Protein AF-A0A4Q6CK88-F1 (afdb_monomer_lite)

pLDDT: mean 75.6, std 18.26, range [29.98, 98.31]

Structure (mmCIF, N/CA/C/O backbone):
data_AF-A0A4Q6CK88-F1
#
_entry.id   AF-A0A4Q6CK88-F1
#
loop_
_atom_site.group_PDB
_atom_site.id
_atom_site.type_symbol
_atom_site.label_atom_id
_atom_site.label_alt_id
_atom_site.label_comp_id
_atom_site.label_asym_id
_atom_site.label_entity_id
_atom_site.label_seq_id
_atom_site.pdbx_PDB_ins_code
_atom_site.Cartn_x
_atom_site.Cartn_y
_atom_site.Cartn_z
_atom_site.occupancy
_atom_site.B_iso_or_equiv
_atom_site.auth_seq_id
_atom_site.auth_comp_id
_atom_site.auth_asym_id
_atom_site.auth_atom_id
_atom_site.pdbx_PDB_model_num
ATOM 1 N N . MET A 1 1 ? 59.853 -18.461 94.830 1.00 40.88 1 MET A N 1
ATOM 2 C CA . MET A 1 1 ? 60.372 -19.474 95.776 1.00 40.88 1 MET A CA 1
ATOM 3 C C . MET A 1 1 ? 59.267 -19.797 96.776 1.00 40.88 1 MET A C 1
ATOM 5 O O . MET A 1 1 ? 58.938 -18.928 97.559 1.00 40.88 1 MET A O 1
ATOM 9 N N . SER A 1 2 ? 58.588 -20.940 96.713 1.00 38.97 2 SER A N 1
ATOM 10 C CA . SER A 1 2 ? 58.625 -21.935 95.634 1.00 38.97 2 SER A CA 1
ATOM 11 C C . SER A 1 2 ? 57.288 -21.904 94.893 1.00 38.97 2 SER A C 1
ATOM 13 O O . SER A 1 2 ? 56.263 -22.316 95.405 1.00 38.97 2 SER A O 1
ATOM 15 N N . TYR A 1 3 ? 57.225 -21.128 93.814 1.00 35.75 3 TYR A N 1
ATOM 16 C CA . TYR A 1 3 ? 57.370 -21.689 92.465 1.00 35.75 3 TYR A CA 1
ATOM 17 C C . TYR A 1 3 ? 56.172 -22.590 92.112 1.00 35.75 3 TYR A C 1
ATOM 19 O O . TYR A 1 3 ? 56.139 -23.767 92.433 1.00 35.75 3 TYR A O 1
ATOM 27 N N . LEU A 1 4 ? 55.112 -22.027 91.532 1.00 49.38 4 LEU A N 1
ATOM 28 C CA . LEU A 1 4 ? 54.941 -21.938 90.067 1.00 49.38 4 LEU A CA 1
ATOM 29 C C . LEU A 1 4 ? 54.875 -23.280 89.306 1.00 49.38 4 LEU A C 1
ATOM 31 O O . LEU A 1 4 ? 55.151 -23.314 88.111 1.00 49.38 4 LEU A O 1
ATOM 35 N N . ARG A 1 5 ? 54.424 -24.371 89.930 1.00 45.34 5 ARG A N 1
ATOM 36 C CA . ARG A 1 5 ? 53.857 -25.521 89.202 1.00 45.34 5 ARG A CA 1
ATOM 37 C C . ARG A 1 5 ? 52.770 -26.183 90.033 1.00 45.34 5 ARG A C 1
ATOM 39 O O . ARG A 1 5 ? 53.112 -26.955 90.904 1.00 45.34 5 ARG A O 1
ATOM 46 N N . GLU A 1 6 ? 51.502 -25.875 89.749 1.00 51.84 6 GLU A N 1
ATOM 47 C CA . GLU A 1 6 ? 50.369 -26.821 89.917 1.00 51.84 6 GLU A CA 1
ATOM 48 C C . GLU A 1 6 ? 48.999 -26.277 89.437 1.00 51.84 6 GLU A C 1
ATOM 50 O O . GLU A 1 6 ? 47.968 -26.904 89.642 1.00 51.84 6 GLU A O 1
ATOM 55 N N . MET A 1 7 ? 48.947 -25.144 88.718 1.00 49.19 7 MET A N 1
ATOM 56 C CA . MET A 1 7 ? 47.687 -24.431 88.416 1.00 49.19 7 MET A CA 1
ATOM 57 C C . MET A 1 7 ? 47.108 -24.547 86.986 1.00 49.19 7 MET A C 1
ATOM 59 O O . MET A 1 7 ? 46.281 -23.720 86.617 1.00 49.19 7 MET A O 1
ATOM 63 N N . LYS A 1 8 ? 47.469 -25.521 86.136 1.00 43.97 8 LYS A N 1
ATOM 64 C CA . LYS A 1 8 ? 46.865 -25.591 84.772 1.00 43.97 8 LYS A CA 1
ATOM 65 C C . LYS A 1 8 ? 46.388 -26.959 84.267 1.00 43.97 8 LYS A C 1
ATOM 67 O O . LYS A 1 8 ? 45.966 -27.051 83.123 1.00 43.97 8 LYS A O 1
ATOM 72 N N . GLY A 1 9 ? 46.379 -28.002 85.099 1.00 43.81 9 GLY A N 1
ATOM 73 C CA . GLY A 1 9 ? 45.968 -29.353 84.672 1.00 43.81 9 GLY A CA 1
ATOM 74 C C . GLY A 1 9 ? 44.597 -29.843 85.156 1.00 43.81 9 GLY A C 1
ATOM 75 O O . GLY A 1 9 ? 44.106 -30.843 84.646 1.00 43.81 9 GLY A O 1
ATOM 76 N N . VAL A 1 10 ? 43.975 -29.166 86.128 1.00 45.78 10 VAL A N 1
ATOM 77 C CA . VAL A 1 10 ? 42.783 -29.677 86.849 1.00 45.78 10 VAL A CA 1
ATOM 78 C C . VAL A 1 10 ? 41.468 -29.035 86.367 1.00 45.78 10 VAL A C 1
ATOM 80 O O . VAL A 1 10 ? 40.386 -29.457 86.752 1.00 45.78 10 VAL A O 1
ATOM 83 N N . LEU A 1 11 ? 41.531 -28.073 85.441 1.00 46.66 11 LEU A N 1
ATOM 84 C CA . LEU A 1 11 ? 40.368 -27.289 84.992 1.00 46.66 11 LEU A CA 1
ATOM 85 C C . LEU A 1 11 ? 39.715 -27.772 83.682 1.00 46.66 11 LEU A C 1
ATOM 87 O O . LEU A 1 11 ? 38.840 -27.097 83.157 1.00 46.66 11 LEU A O 1
ATOM 91 N N . LEU A 1 12 ? 40.099 -28.938 83.152 1.00 45.62 12 LEU A N 1
ATOM 92 C CA . LEU A 1 12 ? 39.584 -29.441 81.863 1.00 45.62 12 LEU A CA 1
ATOM 93 C C . LEU A 1 12 ? 39.055 -30.881 81.899 1.00 45.62 12 LEU A C 1
ATOM 95 O O . LEU A 1 12 ? 38.803 -31.476 80.857 1.00 45.62 12 LEU A O 1
ATOM 99 N N . ARG A 1 13 ? 38.839 -31.446 83.094 1.00 44.97 13 ARG A N 1
ATOM 100 C CA . ARG A 1 13 ? 38.244 -32.785 83.248 1.00 44.97 13 ARG A CA 1
ATOM 101 C C . ARG A 1 13 ? 37.088 -32.849 84.257 1.00 44.97 13 ARG A C 1
ATOM 103 O O . ARG A 1 13 ? 36.775 -33.921 84.755 1.00 44.97 13 ARG A O 1
ATOM 110 N N . VAL A 1 14 ? 36.457 -31.702 84.530 1.00 49.41 14 VAL A N 1
ATOM 111 C CA . VAL A 1 14 ? 35.229 -31.584 85.349 1.00 49.41 14 VAL A CA 1
ATOM 112 C C . VAL A 1 14 ? 34.026 -31.091 84.520 1.00 49.41 14 VAL A C 1
ATOM 114 O O . VAL A 1 14 ? 32.897 -31.209 84.956 1.00 49.41 14 VAL A O 1
ATOM 117 N N . HIS A 1 15 ? 34.210 -30.633 83.276 1.00 47.12 15 HIS A N 1
ATOM 118 C CA . HIS A 1 15 ? 33.119 -30.059 82.461 1.00 47.12 15 HIS A CA 1
ATOM 119 C C . HIS A 1 15 ? 32.465 -31.006 81.435 1.00 47.12 15 HIS A C 1
ATOM 121 O O . HIS A 1 15 ? 31.683 -30.554 80.606 1.00 47.12 15 HIS A O 1
ATOM 127 N N . CYS A 1 16 ? 32.738 -32.315 81.476 1.00 48.38 16 CYS A N 1
ATOM 128 C CA . CYS A 1 16 ? 32.154 -33.268 80.513 1.00 48.38 16 CYS A CA 1
ATOM 129 C C . CYS A 1 16 ? 31.314 -34.391 81.145 1.00 48.38 16 CYS A C 1
ATOM 131 O O . CYS A 1 16 ? 31.027 -35.366 80.463 1.00 48.38 16 CYS A O 1
ATOM 133 N N . TYR A 1 17 ? 30.904 -34.276 82.415 1.00 43.38 17 TYR A N 1
ATOM 134 C CA . TYR A 1 17 ? 29.976 -35.245 83.036 1.00 43.38 17 TYR A CA 1
ATOM 135 C C . TYR A 1 17 ? 28.751 -34.608 83.723 1.00 43.38 17 TYR A C 1
ATOM 137 O O . TYR A 1 17 ? 27.864 -35.325 84.178 1.00 43.38 17 TYR A O 1
ATOM 145 N N . GLU A 1 18 ? 28.655 -33.273 83.760 1.00 49.16 18 GLU A N 1
ATOM 146 C CA . GLU A 1 18 ? 27.471 -32.550 84.267 1.00 49.16 18 GLU A CA 1
ATOM 147 C C . GLU A 1 18 ? 26.527 -32.058 83.157 1.00 49.16 18 GLU A C 1
ATOM 149 O O . GLU A 1 18 ? 25.380 -31.730 83.441 1.00 49.16 18 GLU A O 1
ATOM 154 N N . ALA A 1 19 ? 26.933 -32.111 81.882 1.00 48.28 19 ALA A N 1
ATOM 155 C CA . ALA A 1 19 ? 26.075 -31.708 80.761 1.00 48.28 19 ALA A CA 1
ATOM 156 C C . ALA A 1 19 ? 24.985 -32.742 80.389 1.00 48.28 19 ALA A C 1
ATOM 158 O O . ALA A 1 19 ? 23.991 -32.371 79.772 1.00 48.28 19 ALA A O 1
ATOM 159 N N . ASP A 1 20 ? 25.110 -34.008 80.808 1.00 50.31 20 ASP A N 1
ATOM 160 C CA . ASP A 1 20 ? 24.151 -35.074 80.450 1.00 50.31 20 ASP A CA 1
ATOM 161 C C . ASP A 1 20 ? 23.066 -35.345 81.510 1.00 50.31 20 ASP A C 1
ATOM 163 O O . ASP A 1 20 ? 22.148 -36.129 81.268 1.00 50.31 20 ASP A O 1
ATOM 167 N N . LYS A 1 21 ? 23.105 -34.687 82.680 1.00 45.72 21 LYS A N 1
ATOM 168 C CA . LYS A 1 21 ? 22.016 -34.782 83.678 1.00 45.72 21 LYS A CA 1
ATOM 169 C C . LYS A 1 21 ? 21.018 -33.627 83.621 1.00 45.72 21 LYS A C 1
ATOM 171 O O . LYS A 1 21 ? 19.860 -33.838 83.980 1.00 45.72 21 LYS A O 1
ATOM 176 N N . GLU A 1 22 ? 21.405 -32.458 83.115 1.00 51.25 22 GLU A N 1
ATOM 177 C CA . GLU A 1 22 ? 20.466 -31.336 82.965 1.00 51.25 22 GLU A CA 1
ATOM 178 C C . GLU A 1 22 ? 19.567 -31.455 81.723 1.00 51.25 22 GLU A C 1
ATOM 180 O O . GLU A 1 22 ? 18.433 -30.973 81.747 1.00 51.25 22 GLU A O 1
ATOM 185 N N . LEU A 1 23 ? 19.980 -32.192 80.682 1.00 47.59 23 LEU A N 1
ATOM 186 C CA . LEU A 1 23 ? 19.128 -32.408 79.505 1.00 47.59 23 LEU A CA 1
ATOM 187 C C . LEU A 1 23 ? 17.947 -33.367 79.766 1.00 47.59 23 LEU A C 1
ATOM 189 O O . LEU A 1 23 ? 16.910 -33.235 79.124 1.00 47.59 23 LEU A O 1
ATOM 193 N N . MET A 1 24 ? 18.046 -34.292 80.734 1.00 51.19 24 MET A N 1
ATOM 194 C CA . MET A 1 24 ? 16.943 -35.218 81.061 1.00 51.19 24 MET A CA 1
ATOM 195 C C . MET A 1 24 ? 15.947 -34.688 82.106 1.00 51.19 24 MET A C 1
ATOM 197 O O . MET A 1 24 ? 14.826 -35.191 82.175 1.00 51.19 24 MET A O 1
ATOM 201 N N . GLN A 1 25 ? 16.291 -33.664 82.897 1.00 51.38 25 GLN A N 1
ATOM 202 C CA . GLN A 1 25 ? 15.328 -33.017 83.806 1.00 51.38 25 GLN A CA 1
ATOM 203 C C . GLN A 1 25 ? 14.596 -31.829 83.171 1.00 51.38 25 GLN A C 1
ATOM 205 O O . GLN A 1 25 ? 13.463 -31.542 83.566 1.00 51.38 25 GLN A O 1
ATOM 210 N N . HIS A 1 26 ? 15.166 -31.196 82.140 1.00 47.09 26 HIS A N 1
ATOM 211 C CA . HIS A 1 26 ? 14.464 -30.158 81.385 1.00 47.09 26 HIS A CA 1
ATOM 212 C C . HIS A 1 26 ? 13.324 -30.739 80.515 1.00 47.09 26 HIS A C 1
ATOM 214 O O . HIS A 1 26 ? 12.346 -30.045 80.239 1.00 47.09 26 HIS A O 1
ATOM 220 N N . ASP A 1 27 ? 13.368 -32.024 80.146 1.00 52.25 27 ASP A N 1
ATOM 221 C CA . ASP A 1 27 ? 12.351 -32.626 79.266 1.00 52.25 27 ASP A CA 1
ATOM 222 C C . ASP A 1 27 ? 11.098 -33.146 80.009 1.00 52.25 27 ASP A C 1
ATOM 224 O O . ASP A 1 27 ? 10.000 -33.186 79.453 1.00 52.25 27 ASP A O 1
ATOM 228 N N . GLN A 1 28 ? 11.186 -33.433 81.317 1.00 55.09 28 GLN A N 1
ATOM 229 C CA . GLN A 1 28 ? 10.003 -33.778 82.130 1.00 55.09 28 GLN A CA 1
ATOM 230 C C . GLN A 1 28 ? 9.169 -32.555 82.552 1.00 55.09 28 GLN A C 1
ATOM 232 O O . GLN A 1 28 ? 7.953 -32.672 82.739 1.00 55.09 28 GLN A O 1
ATOM 237 N N . ALA A 1 29 ? 9.783 -31.373 82.676 1.00 53.72 29 ALA A N 1
ATOM 238 C CA . ALA A 1 29 ? 9.067 -30.129 82.971 1.00 53.72 29 ALA A CA 1
ATOM 239 C C . ALA A 1 29 ? 8.323 -29.595 81.735 1.00 53.72 29 ALA A C 1
ATOM 241 O O . ALA A 1 29 ? 7.167 -29.175 81.837 1.00 53.72 29 ALA A O 1
ATOM 242 N N . THR A 1 30 ? 8.932 -29.696 80.550 1.00 55.09 30 THR A N 1
ATOM 243 C CA . THR A 1 30 ? 8.288 -29.316 79.287 1.00 55.09 30 THR A CA 1
ATOM 244 C C . THR A 1 30 ? 7.117 -30.242 78.947 1.00 55.09 30 THR A C 1
ATOM 246 O O . THR A 1 30 ? 6.057 -29.751 78.564 1.00 55.09 30 THR A O 1
ATOM 249 N N . PHE A 1 31 ? 7.226 -31.555 79.192 1.00 52.59 31 PHE A N 1
ATOM 250 C CA . PHE A 1 31 ? 6.136 -32.501 78.918 1.00 52.59 31 PHE A CA 1
ATOM 251 C C . PHE A 1 31 ? 4.940 -32.361 79.884 1.00 52.59 31 PHE A C 1
ATOM 253 O O . PHE A 1 31 ? 3.789 -32.479 79.454 1.00 52.59 31 PHE A O 1
ATOM 260 N N . ARG A 1 32 ? 5.169 -32.020 81.168 1.00 55.00 32 ARG A N 1
ATOM 261 C CA . ARG A 1 32 ? 4.094 -31.695 82.140 1.00 55.00 32 ARG A CA 1
ATOM 262 C C . ARG A 1 32 ? 3.389 -30.371 81.836 1.00 55.00 32 ARG A C 1
ATOM 264 O O . ARG A 1 32 ? 2.181 -30.257 82.062 1.00 55.00 32 ARG A O 1
ATOM 271 N N . ASN A 1 33 ? 4.108 -29.389 81.293 1.00 53.34 33 ASN A N 1
ATOM 272 C CA . ASN A 1 33 ? 3.508 -28.129 80.857 1.00 53.34 33 ASN A CA 1
ATOM 273 C C . ASN A 1 33 ? 2.743 -28.293 79.536 1.00 53.34 33 ASN A C 1
ATOM 275 O O . ASN A 1 33 ? 1.668 -27.719 79.395 1.00 53.34 33 ASN A O 1
ATOM 279 N N . PHE A 1 34 ? 3.201 -29.150 78.617 1.00 52.41 34 PHE A N 1
ATOM 280 C CA . PHE A 1 34 ? 2.472 -29.445 77.378 1.00 52.41 34 PHE A CA 1
ATOM 281 C C . PHE A 1 34 ? 1.167 -30.218 77.626 1.00 52.41 34 PHE A C 1
ATOM 283 O O . PHE A 1 34 ? 0.152 -29.902 77.012 1.00 52.41 34 PHE A O 1
ATOM 290 N N . THR A 1 35 ? 1.143 -31.164 78.575 1.00 54.03 35 THR A N 1
ATOM 291 C CA . THR A 1 35 ? -0.097 -31.866 78.977 1.00 54.03 35 THR A CA 1
ATOM 292 C C . THR A 1 35 ? -1.054 -30.978 79.771 1.00 54.03 35 THR A C 1
ATOM 294 O O . THR A 1 35 ? -2.263 -31.081 79.581 1.00 54.03 35 THR A O 1
ATOM 297 N N . SER A 1 36 ? -0.547 -30.056 80.596 1.00 52.59 36 SER A N 1
ATOM 298 C CA . SER A 1 36 ? -1.394 -29.087 81.311 1.00 52.59 36 SER A CA 1
ATOM 299 C C . SER A 1 36 ? -1.975 -28.024 80.374 1.00 52.59 36 SER A C 1
ATOM 301 O O . SER A 1 36 ? -3.135 -27.661 80.530 1.00 52.59 36 SER A O 1
ATOM 303 N N . VAL A 1 37 ? -1.226 -27.578 79.357 1.00 57.38 37 VAL A N 1
ATOM 304 C CA . VAL A 1 37 ? -1.731 -26.660 78.323 1.00 57.38 37 VAL A CA 1
ATOM 305 C C . VAL A 1 37 ? -2.701 -27.368 77.380 1.00 57.38 37 VAL A C 1
ATOM 307 O O . VAL A 1 37 ? -3.713 -26.770 77.052 1.00 57.38 37 VAL A O 1
ATOM 310 N N . PHE A 1 38 ? -2.498 -28.642 77.017 1.00 54.53 38 PHE A N 1
ATOM 311 C CA . PHE A 1 38 ? -3.489 -29.409 76.242 1.00 54.53 38 PHE A CA 1
ATOM 312 C C . PHE A 1 38 ? -4.751 -29.766 77.046 1.00 54.53 38 PHE A C 1
ATOM 314 O O . PHE A 1 38 ? -5.833 -29.793 76.467 1.00 54.53 38 PHE A O 1
ATOM 321 N N . MET A 1 39 ? -4.666 -29.984 78.366 1.00 54.53 39 MET A N 1
ATOM 322 C CA . MET A 1 39 ? -5.854 -30.139 79.224 1.00 54.53 39 MET A CA 1
ATOM 323 C C . MET A 1 39 ? -6.560 -28.806 79.503 1.00 54.53 39 MET A C 1
ATOM 325 O O . MET A 1 39 ? -7.786 -28.784 79.584 1.00 54.53 39 MET A O 1
ATOM 329 N N . LEU A 1 40 ? -5.838 -27.682 79.600 1.00 51.41 40 LEU A N 1
ATOM 330 C CA . LEU A 1 40 ? -6.459 -26.356 79.689 1.00 51.41 40 LEU A CA 1
ATOM 331 C C . LEU A 1 40 ? -7.068 -25.931 78.352 1.00 51.41 40 LEU A C 1
ATOM 333 O O . LEU A 1 40 ? -8.206 -25.492 78.364 1.00 51.41 40 LEU A O 1
ATOM 337 N N . LEU A 1 41 ? -6.408 -26.137 77.207 1.00 51.00 41 LEU A N 1
ATOM 338 C CA . LEU A 1 41 ? -7.010 -25.905 75.887 1.00 51.00 41 LEU A CA 1
ATOM 339 C C . LEU A 1 41 ? -8.170 -26.870 75.636 1.00 51.00 41 LEU A C 1
ATOM 341 O O . LEU A 1 41 ? -9.192 -26.453 75.118 1.00 51.00 41 LEU A O 1
ATOM 345 N N . GLY A 1 42 ? -8.048 -28.135 76.045 1.00 55.31 42 GLY A N 1
ATOM 346 C CA . GLY A 1 42 ? -9.109 -29.133 75.944 1.00 55.31 42 GLY A CA 1
ATOM 347 C C . GLY A 1 42 ? -10.309 -28.818 76.835 1.00 55.31 42 GLY A C 1
ATOM 348 O O . GLY A 1 42 ? -11.438 -28.958 76.379 1.00 55.31 42 GLY A O 1
ATOM 349 N N . SER A 1 43 ? -10.106 -28.330 78.066 1.00 52.00 43 SER A N 1
ATOM 350 C CA . SER A 1 43 ? -11.207 -27.930 78.955 1.00 52.00 43 SER A CA 1
ATOM 351 C C . SER A 1 43 ? -11.790 -26.561 78.600 1.00 52.00 43 SER A C 1
ATOM 353 O O . SER A 1 43 ? -12.998 -26.401 78.715 1.00 52.00 43 SER A O 1
ATOM 355 N N . LEU A 1 44 ? -11.000 -25.620 78.065 1.00 46.00 44 LEU A N 1
ATOM 356 C CA . LEU A 1 44 ? -11.489 -24.332 77.556 1.00 46.00 44 LEU A CA 1
ATOM 357 C C . LEU A 1 44 ? -12.244 -24.506 76.226 1.00 46.00 44 LEU A C 1
ATOM 359 O O . LEU A 1 44 ? -13.244 -23.832 76.001 1.00 46.00 44 LEU A O 1
ATOM 363 N N . LEU A 1 45 ? -11.832 -25.461 75.381 1.00 44.44 45 LEU A N 1
ATOM 364 C CA . LEU A 1 45 ? -12.529 -25.833 74.144 1.00 44.44 45 LEU A CA 1
ATOM 365 C C . LEU A 1 45 ? -13.748 -26.736 74.420 1.00 44.44 45 LEU A C 1
ATOM 367 O O . LEU A 1 45 ? -14.741 -26.643 73.708 1.00 44.44 45 LEU A O 1
ATOM 371 N N . SER A 1 46 ? -13.739 -27.524 75.503 1.00 43.06 46 SER A N 1
ATOM 372 C CA . SER A 1 46 ? -14.921 -28.273 75.973 1.00 43.06 46 SER A CA 1
ATOM 373 C C . SER A 1 46 ? -15.931 -27.382 76.713 1.00 43.06 46 SER A C 1
ATOM 375 O O . SER A 1 46 ? -17.131 -27.616 76.603 1.00 43.06 46 SER A O 1
ATOM 377 N N . PHE A 1 47 ? -15.488 -26.311 77.387 1.00 38.28 47 PHE A N 1
ATOM 378 C CA . PHE A 1 47 ? -16.373 -25.268 77.931 1.00 38.28 47 PHE A CA 1
ATOM 379 C C . PHE A 1 47 ? -16.936 -24.332 76.849 1.00 38.28 47 PHE A C 1
ATOM 381 O O . PHE A 1 47 ? -17.986 -23.733 77.065 1.00 38.28 47 PHE A O 1
ATOM 388 N N . LEU A 1 48 ? -16.298 -24.236 75.673 1.00 38.22 48 LEU A N 1
ATOM 389 C CA . LEU A 1 48 ? -16.833 -23.493 74.523 1.00 38.22 48 LEU A CA 1
ATOM 390 C C . LEU A 1 48 ? -17.821 -24.304 73.665 1.00 38.22 48 LEU A C 1
ATOM 392 O O . LEU A 1 48 ? -18.605 -23.711 72.930 1.00 38.22 48 LEU A O 1
ATOM 396 N N . VAL A 1 49 ? -17.800 -25.640 73.749 1.00 42.00 49 VAL A N 1
ATOM 397 C CA . VAL A 1 49 ? -18.664 -26.532 72.945 1.00 42.00 49 VAL A CA 1
ATOM 398 C C . VAL A 1 49 ? -19.839 -27.110 73.754 1.00 42.00 49 VAL A C 1
ATOM 400 O O . VAL A 1 49 ? -20.787 -27.627 73.168 1.00 42.00 49 VAL A O 1
ATOM 403 N N . ALA A 1 50 ? -19.838 -26.951 75.083 1.00 37.94 50 ALA A N 1
ATOM 404 C CA . ALA A 1 50 ? -20.949 -27.324 75.967 1.00 37.94 50 ALA A CA 1
ATOM 405 C C . ALA A 1 50 ? -21.581 -26.134 76.714 1.00 37.94 50 ALA A C 1
ATOM 407 O O . ALA A 1 50 ? -22.286 -26.328 77.704 1.00 37.94 50 ALA A O 1
ATOM 408 N N . ALA A 1 51 ? -21.396 -24.901 76.230 1.00 36.53 51 ALA A N 1
ATOM 409 C CA . ALA A 1 51 ? -22.443 -23.914 76.445 1.00 36.53 51 ALA A CA 1
ATOM 410 C C . ALA A 1 51 ? -23.687 -24.460 75.722 1.00 36.53 51 ALA A C 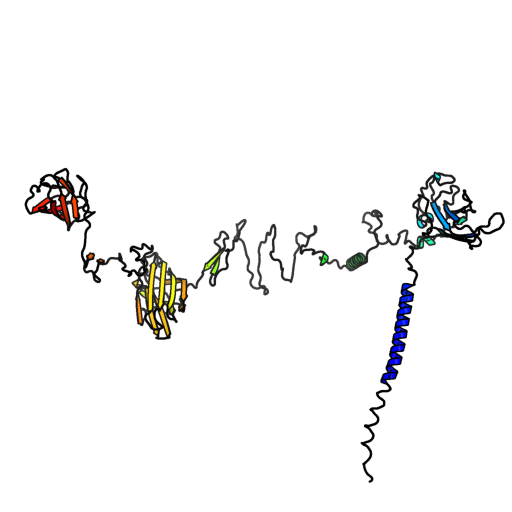1
ATOM 412 O O . ALA A 1 51 ? -23.559 -24.821 74.543 1.00 36.53 51 ALA A O 1
ATOM 413 N N . PRO A 1 52 ? -24.885 -24.536 76.344 1.00 32.88 52 PRO A N 1
ATOM 414 C CA . PRO A 1 52 ? -26.076 -24.553 75.513 1.00 32.88 52 PRO A CA 1
ATOM 415 C C . PRO A 1 52 ? -25.882 -23.397 74.541 1.00 32.88 52 PRO A C 1
ATOM 417 O O . PRO A 1 52 ? -25.425 -22.321 74.944 1.00 32.88 52 PRO A O 1
ATOM 420 N N . ARG A 1 53 ? -26.143 -23.632 73.255 1.00 31.36 53 ARG A N 1
ATOM 421 C CA . ARG A 1 53 ? -26.403 -22.520 72.360 1.00 31.36 53 ARG A CA 1
ATOM 422 C C . ARG A 1 53 ? -27.481 -21.712 73.074 1.00 31.36 53 ARG A C 1
ATOM 424 O O . ARG A 1 53 ? -28.654 -22.056 73.016 1.00 31.36 53 ARG A O 1
ATOM 431 N N . ALA A 1 54 ? -27.078 -20.649 73.762 1.00 31.81 54 ALA A N 1
ATOM 432 C CA . ALA A 1 54 ? -27.850 -19.445 73.758 1.00 31.81 54 ALA A CA 1
ATOM 433 C C . ALA A 1 54 ? -27.830 -19.052 72.281 1.00 31.81 54 ALA A C 1
ATOM 435 O O . ALA A 1 54 ? -27.054 -18.215 71.830 1.00 31.81 54 ALA A O 1
ATOM 436 N N . GLU A 1 55 ? -28.707 -19.699 71.506 1.00 30.80 55 GLU A N 1
ATOM 437 C CA . GLU A 1 55 ? -29.552 -18.911 70.644 1.00 30.80 55 GLU A CA 1
ATOM 438 C C . GLU A 1 55 ? -29.894 -17.698 71.501 1.00 30.80 55 GLU A C 1
ATOM 440 O O . GLU A 1 55 ? -30.307 -17.837 72.660 1.00 30.80 55 GLU A O 1
ATOM 445 N N . ALA A 1 56 ? -29.615 -16.503 70.995 1.00 29.98 56 ALA A N 1
ATOM 446 C CA . ALA A 1 56 ? -30.449 -15.405 71.404 1.00 29.98 56 ALA A CA 1
ATOM 447 C C . ALA A 1 56 ? -31.861 -15.901 71.087 1.00 29.98 56 ALA A C 1
ATOM 449 O O . ALA A 1 56 ? -32.314 -15.787 69.952 1.00 29.98 56 ALA A O 1
ATOM 450 N N . ALA A 1 57 ? -32.500 -16.561 72.061 1.00 31.62 57 ALA A N 1
ATOM 451 C CA . ALA A 1 57 ? -33.918 -16.742 72.065 1.00 31.62 57 ALA A CA 1
ATOM 452 C C . ALA A 1 57 ? -34.366 -15.302 71.861 1.00 31.62 57 ALA A C 1
ATOM 454 O O . ALA A 1 57 ? -33.978 -14.450 72.680 1.00 31.62 57 ALA A O 1
ATOM 455 N N . PRO A 1 58 ? -35.016 -14.967 70.728 1.00 35.34 58 PRO A N 1
ATOM 456 C CA . PRO A 1 58 ? -35.619 -13.650 70.612 1.00 35.34 58 PRO A CA 1
ATOM 457 C C . PRO A 1 58 ? -36.343 -13.480 71.933 1.00 35.34 58 PRO A C 1
ATOM 459 O O . PRO A 1 58 ? -37.029 -14.422 72.315 1.00 35.34 58 PRO A O 1
ATOM 462 N N . GLY A 1 59 ? -36.026 -12.426 72.697 1.00 42.12 59 GLY A N 1
ATOM 463 C CA . GLY A 1 59 ? -36.516 -12.255 74.063 1.00 42.12 59 GLY A CA 1
ATOM 464 C C . GLY A 1 59 ? -38.033 -12.234 74.012 1.00 42.12 59 GLY A C 1
ATOM 465 O O . GLY A 1 59 ? -38.637 -11.167 73.863 1.00 42.12 59 GLY A O 1
ATOM 466 N N . ASN A 1 60 ? -38.618 -13.428 74.002 1.00 55.06 60 ASN A N 1
ATOM 467 C CA . ASN A 1 60 ? -39.976 -13.662 73.592 1.00 55.06 60 ASN A CA 1
ATOM 468 C C . ASN A 1 60 ? -40.717 -13.318 74.853 1.00 55.06 60 ASN A C 1
ATOM 470 O O . ASN A 1 60 ? -40.537 -13.956 75.890 1.00 55.06 60 ASN A O 1
ATOM 474 N N . SER A 1 61 ? -41.440 -12.209 74.795 1.00 67.38 61 SER A N 1
ATOM 475 C CA . SER A 1 61 ? -42.294 -11.811 75.896 1.00 67.38 61 SER A CA 1
ATOM 476 C C . SER A 1 61 ? -43.185 -13.007 76.193 1.00 67.38 61 SER A C 1
ATOM 478 O O . SER A 1 61 ? -43.887 -13.467 75.298 1.00 67.38 61 SER A O 1
ATOM 480 N N . GLY A 1 62 ? -43.072 -13.554 77.396 1.00 78.00 62 GLY A N 1
ATOM 481 C CA . GLY A 1 62 ? -43.743 -14.774 77.810 1.00 78.00 62 GLY A CA 1
ATOM 482 C C . GLY A 1 62 ? -44.273 -14.602 79.222 1.00 78.00 62 GLY A C 1
ATOM 483 O O . GLY A 1 62 ? -43.765 -13.792 80.000 1.00 78.00 62 GLY A O 1
ATOM 484 N N . ILE A 1 63 ? -45.337 -15.327 79.538 1.00 86.25 63 ILE A N 1
ATOM 485 C CA . ILE A 1 63 ? -45.962 -15.295 80.861 1.00 86.25 63 ILE A CA 1
ATOM 486 C C . ILE A 1 63 ? -45.903 -16.699 81.417 1.00 86.25 63 ILE A C 1
ATOM 488 O O . ILE A 1 63 ? -46.486 -17.614 80.837 1.00 86.25 63 ILE A O 1
ATOM 492 N N . THR A 1 64 ? -45.218 -16.851 82.546 1.00 90.25 64 THR A N 1
ATOM 493 C CA . THR A 1 64 ? -45.144 -18.126 83.249 1.00 90.25 64 THR A CA 1
ATOM 494 C C . THR A 1 64 ? -46.313 -18.258 84.219 1.00 90.25 64 THR A C 1
ATOM 496 O O . THR A 1 64 ? -46.454 -17.469 85.153 1.00 90.25 64 THR A O 1
ATOM 499 N N . TYR A 1 65 ? -47.145 -19.271 84.005 1.00 92.38 65 TYR A N 1
ATOM 500 C CA . TYR A 1 65 ? -48.241 -19.667 84.875 1.00 92.38 65 TYR A CA 1
ATOM 501 C C . TYR A 1 65 ? -47.858 -20.938 85.635 1.00 92.38 65 TYR A C 1
ATOM 503 O O . TYR A 1 65 ? -47.425 -21.922 85.037 1.00 92.38 65 TYR A O 1
ATOM 511 N N . GLN A 1 66 ? -47.987 -20.911 86.960 1.00 93.62 66 GLN A N 1
ATOM 512 C CA . GLN A 1 66 ? -47.602 -22.018 87.833 1.00 93.62 66 GLN A CA 1
ATOM 513 C C . GLN A 1 66 ? -48.758 -22.386 88.751 1.00 93.62 66 GLN A C 1
ATOM 515 O O . GLN A 1 66 ? -49.507 -21.517 89.201 1.00 93.62 66 GLN A O 1
ATOM 520 N N . GLY A 1 67 ? -48.882 -23.669 89.065 1.00 92.75 67 GLY A N 1
ATOM 521 C CA . GLY A 1 67 ? -49.940 -24.137 89.944 1.00 92.75 67 GLY A CA 1
ATOM 522 C C . GLY A 1 67 ? -49.789 -25.593 90.345 1.00 92.75 67 GLY A C 1
ATOM 523 O O . GLY A 1 67 ? -48.810 -26.261 90.009 1.00 92.75 67 GLY A O 1
ATOM 524 N N . ARG A 1 68 ? -50.786 -26.076 91.091 1.00 93.81 68 ARG A N 1
ATOM 525 C CA . ARG A 1 68 ? -50.931 -27.484 91.454 1.00 93.81 68 ARG A CA 1
ATOM 526 C C . ARG A 1 68 ? -52.373 -27.930 91.246 1.00 93.81 68 ARG A C 1
ATOM 528 O O . ARG A 1 68 ? -53.281 -27.250 91.712 1.00 93.81 68 ARG A O 1
ATOM 535 N N . ILE A 1 69 ? -52.570 -29.072 90.596 1.00 93.06 69 ILE A N 1
ATOM 536 C CA . ILE A 1 69 ? -53.889 -29.674 90.371 1.00 93.06 69 ILE A CA 1
ATOM 537 C C . ILE A 1 69 ? -54.038 -30.911 91.259 1.00 93.06 69 ILE A C 1
ATOM 539 O O . ILE A 1 69 ? -53.175 -31.796 91.267 1.00 93.06 69 ILE A O 1
ATOM 543 N N . LEU A 1 70 ? -55.142 -30.959 92.005 1.00 93.06 70 LEU A N 1
ATOM 544 C CA . LEU A 1 70 ? -55.582 -32.120 92.772 1.00 93.06 70 LEU A CA 1
ATOM 545 C C . LEU A 1 70 ? -56.880 -32.651 92.164 1.00 93.06 70 LEU A C 1
ATOM 547 O O . LEU A 1 70 ? -57.733 -31.872 91.743 1.00 93.06 70 LEU A O 1
ATOM 551 N N . LYS A 1 71 ? -57.028 -33.971 92.139 1.00 89.69 71 LYS A N 1
ATOM 552 C CA . LYS A 1 71 ? -58.268 -34.647 91.768 1.00 89.69 71 LYS A CA 1
ATOM 553 C C . LYS A 1 71 ? -59.307 -34.505 92.892 1.00 89.69 71 LYS A C 1
ATOM 555 O O . LYS A 1 71 ? -58.938 -34.218 94.034 1.00 89.69 71 LYS A O 1
ATOM 560 N N . PRO A 1 72 ? -60.598 -34.768 92.618 1.00 88.69 72 PRO A N 1
ATOM 561 C CA . PRO A 1 72 ? -61.648 -34.715 93.641 1.00 88.69 72 PRO A CA 1
ATOM 562 C C . PRO A 1 72 ? -61.419 -35.645 94.846 1.00 88.69 72 PRO A C 1
ATOM 564 O O . PRO A 1 72 ? -61.927 -35.374 95.929 1.00 88.69 72 PRO A O 1
ATOM 567 N N . ASP A 1 73 ? -60.643 -36.721 94.676 1.00 90.94 73 ASP A N 1
ATOM 568 C CA . ASP A 1 73 ? -60.246 -37.647 95.748 1.00 90.94 73 ASP A CA 1
ATOM 569 C C . ASP A 1 73 ? -59.070 -37.134 96.611 1.00 90.94 73 ASP A C 1
ATOM 571 O O . ASP A 1 73 ? -58.630 -37.817 97.535 1.00 90.94 73 ASP A O 1
ATOM 575 N N . GLY A 1 74 ? -58.554 -35.935 96.319 1.00 89.69 74 GLY A N 1
ATOM 576 C CA . GLY A 1 74 ? -57.420 -35.311 97.002 1.00 89.69 74 GLY A CA 1
ATOM 577 C C . GLY A 1 74 ? -56.043 -35.776 96.517 1.00 89.69 74 GLY A C 1
ATOM 578 O O . GLY A 1 74 ? -55.030 -35.242 96.978 1.00 89.69 74 GLY A O 1
ATOM 579 N N . SER A 1 75 ? -55.971 -36.734 95.589 1.00 93.06 75 SER A N 1
ATOM 580 C CA . SER A 1 75 ? -54.711 -37.165 94.977 1.00 93.06 75 SER A CA 1
ATOM 581 C C . SER A 1 75 ? -54.209 -36.153 93.939 1.00 93.06 75 SER A C 1
ATOM 583 O O . SER A 1 75 ? -54.959 -35.332 93.417 1.00 93.06 75 SER A O 1
ATOM 585 N N . SER A 1 76 ? -52.911 -36.175 93.642 1.00 93.81 76 SER A N 1
ATOM 586 C CA . SER A 1 76 ? -52.313 -35.303 92.627 1.00 93.81 76 SER A CA 1
ATOM 587 C C . SER A 1 76 ? -52.664 -35.742 91.199 1.00 93.81 76 SER A C 1
ATOM 589 O O . SER A 1 76 ? -52.824 -36.932 90.923 1.00 93.81 76 SER A O 1
ATOM 591 N N . LEU A 1 77 ? -52.755 -34.785 90.269 1.00 93.25 77 LEU A N 1
ATOM 592 C CA . LEU A 1 77 ? -52.865 -35.093 88.841 1.00 93.25 77 LEU A CA 1
ATOM 593 C C . LEU A 1 77 ? -51.513 -35.583 88.290 1.00 93.25 77 LEU A C 1
ATOM 595 O O . LEU A 1 77 ? -50.515 -34.882 88.401 1.00 93.25 77 LEU A O 1
ATOM 599 N N . GLU A 1 78 ? -51.496 -36.776 87.692 1.00 92.31 78 GLU A N 1
ATOM 600 C CA . GLU A 1 78 ? -50.274 -37.502 87.287 1.00 92.31 78 GLU A CA 1
ATOM 601 C C . GLU A 1 78 ? -50.397 -38.080 85.856 1.00 92.31 78 GLU A C 1
ATOM 603 O O . GLU A 1 78 ? -49.921 -39.176 85.567 1.00 92.31 78 GLU A O 1
ATOM 608 N N . GLY A 1 79 ? -51.118 -37.392 84.962 1.00 92.25 79 GLY A N 1
ATOM 609 C CA . GLY A 1 79 ? -51.312 -37.835 83.573 1.00 92.25 79 GLY A CA 1
ATOM 610 C C . GLY A 1 79 ? -50.060 -37.648 82.707 1.00 92.25 79 GLY A C 1
ATOM 611 O O . GLY A 1 79 ? -49.326 -36.680 82.894 1.00 92.25 79 GLY A O 1
ATOM 612 N N . SER A 1 80 ? -49.831 -38.544 81.739 1.00 92.44 80 SER A N 1
ATOM 613 C CA . SER A 1 80 ? -48.695 -38.459 80.801 1.00 92.44 80 SER A CA 1
ATOM 614 C C . SER A 1 80 ? -48.847 -37.393 79.714 1.00 92.44 80 SER A C 1
ATOM 616 O O . SER A 1 80 ? -47.852 -36.966 79.135 1.00 92.44 80 SER A O 1
ATOM 618 N N . ASN A 1 81 ? -50.075 -36.961 79.436 1.00 92.44 81 ASN A N 1
ATOM 619 C CA . ASN A 1 81 ? -50.403 -35.941 78.448 1.00 92.44 81 ASN A CA 1
ATOM 620 C C . ASN A 1 81 ? -51.536 -35.052 78.979 1.00 92.44 81 ASN A C 1
ATOM 622 O O . ASN A 1 81 ? -52.692 -35.157 78.561 1.00 92.44 81 ASN A O 1
ATOM 626 N N . VAL A 1 82 ? -51.208 -34.188 79.939 1.00 95.12 82 VAL A N 1
ATOM 627 C CA . VAL A 1 82 ? -52.139 -33.166 80.426 1.00 95.12 82 VAL A CA 1
ATOM 628 C C . VAL A 1 82 ? -52.036 -31.960 79.506 1.00 95.12 82 VAL A C 1
ATOM 630 O O . VAL A 1 82 ? -50.970 -31.364 79.352 1.00 95.12 82 VAL A O 1
ATOM 633 N N . GLN A 1 83 ? -53.152 -31.602 78.879 1.00 95.81 83 GLN A N 1
ATOM 634 C CA . GLN A 1 83 ? -53.219 -30.459 77.982 1.00 95.81 83 GLN A CA 1
ATOM 635 C C . GLN A 1 83 ? -53.714 -29.237 78.740 1.00 95.81 83 GLN A C 1
ATOM 637 O O . GLN A 1 83 ? -54.722 -29.299 79.442 1.00 95.81 83 GLN A O 1
ATOM 642 N N . PHE A 1 84 ? -53.037 -28.118 78.537 1.00 96.38 84 PHE A N 1
ATOM 643 C CA . PHE A 1 84 ? -53.390 -26.805 79.041 1.00 96.38 84 PHE A CA 1
ATOM 644 C C . PHE A 1 84 ? -53.722 -25.903 77.868 1.00 96.38 84 PHE A C 1
ATOM 646 O O . PHE A 1 84 ? -52.949 -25.791 76.923 1.00 96.38 84 PHE A O 1
ATOM 653 N N . ARG A 1 85 ? -54.872 -25.246 77.941 1.00 95.94 85 ARG A N 1
ATOM 654 C CA . ARG A 1 85 ? -55.276 -24.178 77.038 1.00 95.94 85 ARG A CA 1
ATOM 655 C C . ARG A 1 85 ? -55.116 -22.866 77.785 1.00 95.94 85 ARG A C 1
ATOM 657 O O . ARG A 1 85 ? -55.875 -22.591 78.715 1.00 95.94 85 ARG A O 1
ATOM 664 N N . LEU A 1 86 ? -54.140 -22.072 77.374 1.00 95.56 86 LEU A N 1
ATOM 665 C CA . LEU A 1 86 ? -53.867 -20.758 77.934 1.00 95.56 86 LEU A CA 1
ATOM 666 C C . LEU A 1 86 ? -54.465 -19.701 77.010 1.00 95.56 86 LEU A C 1
ATOM 668 O O . LEU A 1 86 ? -54.154 -19.657 75.823 1.00 95.56 86 LEU A O 1
ATOM 672 N N . GLN A 1 87 ? -55.345 -18.863 77.550 1.00 94.75 87 GLN A N 1
ATOM 673 C CA . GLN A 1 87 ? -56.011 -17.797 76.812 1.00 94.75 87 GLN A CA 1
ATOM 674 C C . GLN A 1 87 ? -55.735 -16.445 77.455 1.00 94.75 87 GLN A C 1
ATOM 676 O O . GLN A 1 87 ? -55.935 -16.267 78.657 1.00 94.75 87 GLN A O 1
ATOM 681 N N . ILE A 1 88 ? -55.376 -15.464 76.632 1.00 94.75 88 ILE A N 1
ATOM 682 C CA . ILE A 1 88 ? -55.379 -14.057 77.030 1.00 94.75 88 ILE A CA 1
ATOM 683 C C . ILE A 1 88 ? -56.614 -13.404 76.435 1.00 94.75 88 ILE A C 1
ATOM 685 O O . ILE A 1 88 ? -56.850 -13.482 75.228 1.00 94.75 88 ILE A O 1
ATOM 689 N N . ARG A 1 89 ? -57.399 -12.759 77.292 1.00 94.31 89 ARG A N 1
ATOM 690 C CA . ARG A 1 89 ? -58.654 -12.104 76.944 1.00 94.31 89 ARG A CA 1
ATOM 691 C C . ARG A 1 89 ? -58.640 -10.625 77.310 1.00 94.31 89 ARG A C 1
ATOM 693 O O . ARG A 1 89 ? -57.859 -10.186 78.165 1.00 94.31 89 ARG A O 1
ATOM 700 N N . THR A 1 90 ? -59.516 -9.863 76.662 1.00 93.94 90 THR A N 1
ATOM 701 C CA . THR A 1 90 ? -59.772 -8.466 77.024 1.00 93.94 90 THR A CA 1
ATOM 702 C C . THR A 1 90 ? -60.256 -8.382 78.481 1.00 93.94 90 THR A C 1
ATOM 704 O O . THR A 1 90 ? -60.919 -9.301 78.966 1.00 93.94 90 THR A O 1
ATOM 707 N N . PRO A 1 91 ? -59.879 -7.326 79.224 1.00 91.31 91 PRO A N 1
ATOM 708 C CA . PRO A 1 91 ? -60.201 -7.188 80.646 1.00 91.31 91 PRO A CA 1
ATOM 709 C C . PRO A 1 91 ? -61.629 -6.687 80.908 1.00 91.31 91 PRO A C 1
ATOM 711 O O . PRO A 1 91 ? -62.037 -6.596 82.065 1.00 91.31 91 PRO A O 1
ATOM 714 N N . ASP A 1 92 ? -62.353 -6.291 79.861 1.00 87.50 92 ASP A N 1
ATOM 715 C CA . ASP A 1 92 ? -63.731 -5.828 79.944 1.00 87.50 92 ASP A CA 1
ATOM 716 C C . ASP A 1 92 ? -64.705 -7.004 80.113 1.00 87.50 92 ASP A C 1
ATOM 718 O O . ASP A 1 92 ? -64.346 -8.178 80.009 1.00 87.50 92 ASP A O 1
ATOM 722 N N . SER A 1 93 ? -65.980 -6.697 80.349 1.00 84.31 93 SER A N 1
ATOM 723 C CA . SER A 1 93 ? -67.029 -7.722 80.416 1.00 84.31 93 SER A CA 1
ATOM 724 C C . SER A 1 93 ? -67.221 -8.483 79.095 1.00 84.31 93 SER A C 1
ATOM 726 O O . SER A 1 93 ? -67.898 -9.513 79.073 1.00 84.31 93 SER A O 1
ATOM 728 N N . GLY A 1 94 ? -66.643 -7.981 77.995 1.00 85.75 94 GLY A N 1
ATOM 729 C CA . GLY A 1 94 ? -66.662 -8.620 76.686 1.00 85.75 94 GLY A CA 1
ATOM 730 C C . GLY A 1 94 ? -65.785 -9.870 76.610 1.00 85.75 94 GLY A C 1
ATOM 731 O O . GLY A 1 94 ? -66.180 -10.851 75.977 1.00 85.75 94 GLY A O 1
ATOM 732 N N . GLY A 1 95 ? -64.638 -9.883 77.299 1.00 90.81 95 GLY A N 1
ATOM 733 C CA . GLY A 1 95 ? -63.777 -11.063 77.442 1.00 90.81 95 GLY A CA 1
ATOM 734 C C . GLY A 1 95 ? -63.320 -11.685 76.116 1.00 90.81 95 GLY A C 1
ATOM 735 O O . GLY A 1 95 ? -63.213 -12.908 76.018 1.00 90.81 95 GLY A O 1
ATOM 736 N N . CYS A 1 96 ? -63.087 -10.879 75.082 1.00 94.38 96 CYS A N 1
ATOM 737 C CA . CYS A 1 96 ? -62.691 -11.312 73.742 1.00 94.38 96 CYS A CA 1
ATOM 738 C C . CYS A 1 96 ? -61.310 -11.972 73.723 1.00 94.38 96 CYS A C 1
ATOM 740 O O . CYS A 1 96 ? -60.387 -11.501 74.385 1.00 94.38 96 CYS A O 1
ATOM 742 N N . LEU A 1 97 ? -61.155 -13.048 72.946 1.00 94.50 97 LEU A N 1
ATOM 743 C CA . LEU A 1 97 ? -59.886 -13.765 72.807 1.00 94.50 97 LEU A CA 1
ATOM 744 C C . LEU A 1 97 ? -58.851 -12.926 72.049 1.00 94.50 97 LEU A C 1
ATOM 746 O O . LEU A 1 97 ? -59.089 -12.504 70.920 1.00 94.50 97 LEU A O 1
ATOM 750 N N . MET A 1 98 ? -57.681 -12.739 72.652 1.00 93.00 98 MET A N 1
ATOM 751 C CA . MET A 1 98 ? -56.542 -12.050 72.041 1.00 93.00 98 MET A CA 1
ATOM 752 C C . MET A 1 98 ? -55.421 -13.027 71.669 1.00 93.00 98 MET A C 1
ATOM 754 O O . MET A 1 98 ? -54.772 -12.839 70.643 1.00 93.00 98 MET A O 1
ATOM 758 N N . TYR A 1 99 ? -55.219 -14.071 72.477 1.00 94.56 99 TYR A N 1
ATOM 759 C CA . TYR A 1 99 ? -54.203 -15.111 72.288 1.00 94.56 99 TYR A CA 1
ATOM 760 C C . TYR A 1 99 ? -54.715 -16.445 72.822 1.00 94.56 99 TYR A C 1
ATOM 762 O O . TYR A 1 99 ? -55.313 -16.458 73.899 1.00 94.56 99 TYR A O 1
ATOM 770 N N . GLU A 1 100 ? -54.455 -17.542 72.114 1.00 94.94 100 GLU A N 1
ATOM 771 C CA . GLU A 1 100 ? -54.688 -18.904 72.596 1.00 94.94 100 GLU A CA 1
ATOM 772 C C . GLU A 1 100 ? -53.521 -19.815 72.230 1.00 94.94 100 GLU A C 1
ATOM 774 O O . GLU A 1 100 ? -53.137 -19.922 71.065 1.00 94.94 100 GLU A O 1
ATOM 779 N N . GLU A 1 101 ? -53.015 -20.529 73.227 1.00 95.06 101 GLU A N 1
ATOM 780 C CA . GLU A 1 101 ? -51.984 -21.542 73.062 1.00 95.06 101 GLU A CA 1
ATOM 781 C C . GLU A 1 101 ? -52.384 -22.818 73.799 1.00 95.06 101 GLU A C 1
ATOM 783 O O . GLU A 1 101 ? -52.877 -22.774 74.930 1.00 95.06 101 GLU A O 1
ATOM 788 N N . ILE A 1 102 ? -52.173 -23.962 73.149 1.00 95.50 102 ILE A N 1
ATOM 789 C CA . ILE A 1 102 ? -52.321 -25.276 73.765 1.00 95.50 102 ILE A CA 1
ATOM 790 C C . ILE A 1 102 ? -50.934 -25.870 73.998 1.00 95.50 102 ILE A C 1
ATOM 792 O O . ILE A 1 102 ? -50.181 -26.094 73.051 1.00 95.50 102 ILE A O 1
ATOM 796 N N . GLN A 1 103 ? -50.627 -26.168 75.258 1.00 95.19 103 GLN A N 1
ATOM 797 C CA . GLN A 1 103 ? -49.418 -26.874 75.676 1.00 95.19 103 GLN A CA 1
ATOM 798 C C . GLN A 1 103 ? -49.790 -28.239 76.247 1.00 95.19 103 GLN A C 1
ATOM 800 O O . GLN A 1 103 ? -50.767 -28.369 76.981 1.00 95.19 103 GLN A O 1
ATOM 805 N N . ALA A 1 104 ? -49.018 -29.263 75.905 1.00 93.75 104 ALA A N 1
ATOM 806 C CA . ALA A 1 104 ? -49.145 -30.597 76.473 1.00 93.75 104 ALA A CA 1
ATOM 807 C C . ALA A 1 104 ? -47.929 -30.869 77.354 1.00 93.75 104 ALA A C 1
ATOM 809 O O . ALA A 1 104 ? -46.798 -30.735 76.888 1.00 93.75 104 ALA A O 1
ATOM 810 N N . ILE A 1 105 ? -48.158 -31.250 78.610 1.00 93.44 105 ILE A N 1
ATOM 811 C CA . ILE A 1 105 ? -47.085 -31.603 79.538 1.00 93.44 105 ILE A CA 1
ATOM 812 C C . ILE A 1 105 ? -47.317 -32.974 80.165 1.00 93.44 105 ILE A C 1
ATOM 814 O O . ILE A 1 105 ? -48.445 -33.370 80.466 1.00 93.44 105 ILE A O 1
ATOM 818 N N . ASP A 1 106 ? -46.216 -33.684 80.387 1.00 93.25 106 ASP A N 1
ATOM 819 C CA . ASP A 1 106 ? -46.194 -34.892 81.200 1.00 93.25 106 ASP A CA 1
ATOM 820 C C . ASP A 1 106 ? -46.150 -34.487 82.675 1.00 93.25 106 ASP A C 1
ATOM 822 O O . ASP A 1 106 ? -45.193 -33.862 83.135 1.00 93.25 106 ASP A O 1
ATOM 826 N N . MET A 1 107 ? -47.210 -34.811 83.412 1.00 94.12 107 MET A N 1
ATOM 827 C CA . MET A 1 107 ? -47.324 -34.509 84.836 1.00 94.12 107 MET A CA 1
ATOM 828 C C . MET A 1 107 ? -46.950 -35.699 85.723 1.00 94.12 107 MET A C 1
ATOM 830 O O . MET A 1 107 ? -47.095 -35.601 86.938 1.00 94.12 107 MET A O 1
ATOM 834 N N . ARG A 1 108 ? -46.444 -36.810 85.168 1.00 94.44 108 ARG A N 1
ATOM 835 C CA . ARG A 1 108 ? -46.001 -37.953 85.974 1.00 94.44 108 ARG A CA 1
ATOM 836 C C . ARG A 1 108 ? -44.824 -37.567 86.866 1.00 94.44 108 ARG A C 1
ATOM 838 O O . ARG A 1 108 ? -43.817 -37.024 86.421 1.00 94.44 108 ARG A O 1
ATOM 845 N N . ASN A 1 109 ? -44.923 -37.944 88.132 1.00 92.69 109 ASN A N 1
ATOM 846 C CA . ASN A 1 109 ? -44.026 -37.602 89.228 1.00 92.69 109 ASN A CA 1
ATOM 847 C C . ASN A 1 109 ? -43.996 -36.106 89.591 1.00 92.69 109 ASN A C 1
ATOM 849 O O . ASN A 1 109 ? -43.152 -35.704 90.397 1.00 92.69 109 ASN A O 1
ATOM 853 N N . SER A 1 110 ? -44.901 -35.278 89.055 1.00 92.50 110 SER A N 1
ATOM 854 C CA . SER A 1 110 ? -44.916 -33.839 89.350 1.00 92.50 110 SER A CA 1
ATOM 855 C C . SER A 1 110 ? -45.612 -33.506 90.672 1.00 92.50 110 SER A C 1
ATOM 857 O O . SER A 1 110 ? -45.563 -32.364 91.135 1.00 92.50 110 SER A O 1
ATOM 859 N N . LYS A 1 111 ? -46.283 -34.481 91.304 1.00 93.44 111 LYS A N 1
ATOM 860 C CA . LYS A 1 111 ? -47.173 -34.263 92.455 1.00 93.44 111 LYS A CA 1
ATOM 861 C C . LYS A 1 111 ? -48.274 -33.258 92.118 1.00 93.44 111 LYS A C 1
ATOM 863 O O . LYS A 1 111 ? -48.780 -32.559 93.006 1.00 93.44 111 LYS A O 1
ATOM 868 N N . GLY A 1 112 ? -48.695 -33.219 90.855 1.00 90.94 112 GLY A N 1
ATOM 869 C CA . GLY A 1 112 ? -49.705 -32.303 90.341 1.00 90.94 112 GLY A CA 1
ATOM 870 C C . GLY A 1 112 ? -49.191 -30.886 90.098 1.00 90.94 112 GLY A C 1
ATOM 871 O O . GLY A 1 112 ? -50.007 -30.026 89.786 1.00 90.94 112 GLY A O 1
ATOM 872 N N . VAL A 1 113 ? -47.893 -30.610 90.272 1.00 95.06 113 VAL A N 1
ATOM 873 C CA . VAL A 1 113 ? -47.297 -29.276 90.091 1.00 95.06 113 VAL A CA 1
ATOM 874 C C . VAL A 1 113 ? -46.953 -29.047 88.622 1.00 95.06 113 VAL A C 1
ATOM 876 O O . VAL A 1 113 ? -46.438 -29.940 87.954 1.00 95.06 113 VAL A O 1
ATOM 879 N N . PHE A 1 114 ? -47.210 -27.843 88.119 1.00 94.31 114 PHE A N 1
ATOM 880 C CA . PHE A 1 114 ? -46.863 -27.451 86.756 1.00 94.31 114 PHE A CA 1
ATOM 881 C C . PHE A 1 114 ? -46.337 -26.012 86.699 1.00 94.31 114 PHE A C 1
ATOM 883 O O . PHE A 1 114 ? -46.666 -25.177 87.546 1.00 94.31 114 PHE A O 1
ATOM 890 N N . ALA A 1 115 ? -45.535 -25.733 85.673 1.00 93.94 115 ALA A N 1
ATOM 891 C CA . ALA A 1 115 ? -45.079 -24.404 85.291 1.00 93.94 115 ALA A CA 1
ATOM 892 C C . ALA A 1 115 ? -45.053 -24.329 83.761 1.00 93.94 115 ALA A C 1
ATOM 894 O O . ALA A 1 115 ? -44.367 -25.120 83.121 1.00 93.94 115 ALA A O 1
ATOM 895 N N . LEU A 1 116 ? -45.822 -23.409 83.190 1.00 92.12 116 LEU A N 1
ATOM 896 C CA . LEU A 1 116 ? -46.034 -23.272 81.749 1.00 92.12 116 LEU A CA 1
ATOM 897 C C . LEU A 1 116 ? -45.710 -21.841 81.353 1.00 92.12 116 LEU A C 1
ATOM 899 O O . LEU A 1 116 ? -46.210 -20.925 82.002 1.00 92.12 116 LEU A O 1
ATOM 903 N N . THR A 1 117 ? -44.903 -21.628 80.318 1.00 91.62 117 THR A N 1
ATOM 904 C CA . THR A 1 117 ? -44.607 -20.278 79.823 1.00 91.62 117 THR A CA 1
ATOM 905 C C . THR A 1 117 ? -45.265 -20.084 78.469 1.00 91.62 117 THR A C 1
ATOM 907 O O . THR A 1 117 ? -44.948 -20.790 77.523 1.00 91.62 117 THR A O 1
ATOM 910 N N . MET A 1 118 ? -46.188 -19.125 78.366 1.00 90.44 118 MET A N 1
ATOM 911 C CA . MET A 1 118 ? -46.807 -18.800 77.077 1.00 90.44 118 MET A CA 1
ATOM 912 C C . MET A 1 118 ? -45.773 -18.228 76.105 1.00 90.44 118 MET A C 1
ATOM 914 O O . MET A 1 118 ? -44.930 -17.426 76.518 1.00 90.44 118 MET A O 1
ATOM 918 N N . ASN A 1 119 ? -45.908 -18.566 74.820 1.00 87.94 119 ASN A N 1
ATOM 919 C CA . ASN A 1 119 ? -45.067 -18.096 73.715 1.00 87.94 119 ASN A CA 1
ATOM 920 C C . ASN A 1 119 ? -43.574 -18.464 73.858 1.00 87.94 119 ASN A C 1
ATOM 922 O O . ASN A 1 119 ? -42.702 -17.740 73.375 1.00 87.94 119 ASN A O 1
ATOM 926 N N . ASP A 1 120 ? -43.265 -19.589 74.508 1.00 87.50 120 ASP A N 1
ATOM 927 C CA . ASP A 1 120 ? -41.897 -20.120 74.633 1.00 87.50 120 ASP A CA 1
ATOM 928 C C . ASP A 1 120 ? -41.498 -21.084 73.496 1.00 87.50 120 ASP A C 1
ATOM 930 O O . ASP A 1 120 ? -40.357 -21.537 73.433 1.00 87.50 120 ASP A O 1
ATOM 934 N N . GLY A 1 121 ? -42.425 -21.363 72.573 1.00 85.69 121 GLY A N 1
ATOM 935 C CA . GLY A 1 121 ? -42.226 -22.247 71.422 1.00 85.69 121 GLY A CA 1
ATOM 936 C C . GLY A 1 121 ? -42.556 -23.719 71.682 1.00 85.69 121 GLY A C 1
ATOM 937 O O . GLY A 1 121 ? -42.478 -24.518 70.751 1.00 85.69 121 GLY A O 1
ATOM 938 N N . THR A 1 122 ? -42.945 -24.090 72.907 1.00 85.19 122 THR A N 1
ATOM 939 C CA . THR A 1 122 ? -43.317 -25.473 73.250 1.00 85.19 122 THR A CA 1
ATOM 940 C C . THR A 1 122 ? -44.792 -25.791 72.985 1.00 85.19 122 THR A C 1
ATOM 942 O O . THR A 1 122 ? -45.141 -26.960 72.806 1.00 85.19 122 THR A O 1
ATOM 945 N N . GLY A 1 123 ? -45.662 -24.777 72.919 1.00 87.56 123 GLY A N 1
ATOM 946 C CA . GLY A 1 123 ? -47.083 -24.930 72.612 1.00 87.56 123 GLY A CA 1
ATOM 947 C C . GLY A 1 123 ? -47.470 -24.625 71.170 1.00 87.56 123 GLY A C 1
ATOM 948 O O . GLY A 1 123 ? -46.752 -23.981 70.405 1.00 87.56 123 GLY A O 1
ATOM 949 N N . ALA A 1 124 ? -48.664 -25.087 70.801 1.00 91.88 124 ALA A N 1
ATOM 950 C CA . ALA A 1 124 ? -49.291 -24.784 69.525 1.00 91.88 124 ALA A CA 1
ATOM 951 C C . ALA A 1 124 ? -50.276 -23.625 69.700 1.00 91.88 124 ALA A C 1
ATOM 953 O O . ALA A 1 124 ? -51.272 -23.744 70.417 1.00 91.88 124 ALA A O 1
ATOM 954 N N . ARG A 1 125 ? -50.012 -22.507 69.020 1.00 92.44 125 ARG A N 1
ATOM 955 C CA . ARG A 1 125 ? -50.944 -21.380 68.954 1.00 92.44 125 ARG A CA 1
ATOM 956 C C . ARG A 1 125 ? -52.171 -21.765 68.122 1.00 92.44 125 ARG A C 1
ATOM 958 O O . ARG A 1 125 ? -52.022 -22.236 66.996 1.00 92.44 125 ARG A O 1
ATOM 965 N N . THR A 1 126 ? -53.366 -21.561 68.667 1.00 91.50 126 THR A N 1
ATOM 966 C CA . THR A 1 126 ? -54.640 -21.972 68.043 1.00 91.50 126 THR A CA 1
ATOM 967 C C . THR A 1 126 ? -55.589 -20.814 67.752 1.00 91.50 126 THR A C 1
ATOM 969 O O . THR A 1 126 ? -56.594 -21.011 67.068 1.00 91.50 126 THR A O 1
ATOM 972 N N . ASP A 1 127 ? -55.285 -19.598 68.209 1.00 89.75 127 ASP A N 1
ATOM 973 C CA . ASP A 1 127 ? -56.030 -18.411 67.794 1.00 89.75 127 ASP A CA 1
ATOM 974 C C . ASP A 1 127 ? -55.672 -17.958 66.368 1.00 89.75 127 ASP A C 1
ATOM 976 O O . ASP A 1 127 ? -54.594 -18.234 65.843 1.00 89.75 127 ASP A O 1
ATOM 980 N N . VAL A 1 128 ? -56.584 -17.202 65.755 1.00 86.75 128 VAL A N 1
ATOM 981 C CA . VAL A 1 128 ? -56.426 -16.628 64.407 1.00 86.75 128 VAL A CA 1
ATOM 982 C C . VAL A 1 128 ? -56.105 -15.131 64.430 1.00 86.75 128 VAL A C 1
ATOM 984 O O . VAL A 1 128 ? -56.140 -14.482 63.388 1.00 86.75 128 VAL A O 1
ATOM 987 N N . THR A 1 129 ? -55.836 -14.541 65.602 1.00 85.19 129 THR A N 1
ATOM 988 C CA . THR A 1 129 ? -55.705 -13.078 65.718 1.00 85.19 129 THR A CA 1
ATOM 989 C C . THR A 1 129 ? -54.397 -12.573 65.114 1.00 85.19 129 THR A C 1
ATOM 991 O O . THR A 1 129 ? -54.312 -11.411 64.721 1.00 85.19 129 THR A O 1
ATOM 994 N N . GLY A 1 130 ? -53.359 -13.419 65.075 1.00 84.44 130 GLY A N 1
ATOM 995 C CA . GLY A 1 130 ? -52.014 -13.050 64.622 1.00 84.44 130 GLY A CA 1
ATOM 996 C C . GLY A 1 130 ? -51.319 -12.010 65.511 1.00 84.44 130 GLY A C 1
ATOM 997 O O . GLY A 1 130 ? -50.212 -11.574 65.201 1.00 84.44 130 GLY A O 1
ATOM 998 N N . LEU A 1 131 ? -51.937 -11.603 66.626 1.00 87.38 131 LEU A N 1
ATOM 999 C CA . LEU A 1 131 ? -51.402 -10.578 67.516 1.00 87.38 131 LEU A CA 1
ATOM 1000 C C . LEU A 1 131 ? -50.198 -11.125 68.288 1.00 87.38 131 LEU A C 1
ATOM 1002 O O . LEU A 1 131 ? -50.276 -12.196 68.890 1.00 87.38 131 LEU A O 1
ATOM 1006 N N . THR A 1 132 ? -49.081 -10.405 68.304 1.00 86.50 132 THR A N 1
ATOM 1007 C CA . THR A 1 132 ? -47.942 -10.750 69.168 1.00 86.50 132 THR A CA 1
ATOM 1008 C C . THR A 1 132 ? -48.267 -10.424 70.628 1.00 86.50 132 THR A C 1
ATOM 1010 O O . THR A 1 132 ? -49.068 -9.525 70.894 1.00 86.50 132 THR A O 1
ATOM 1013 N N . LEU A 1 133 ? -47.641 -11.108 71.593 1.00 86.44 133 LEU A N 1
ATOM 1014 C CA . LEU A 1 133 ? -47.847 -10.788 73.014 1.00 86.44 133 LEU A CA 1
ATOM 1015 C C . LEU A 1 133 ? -47.483 -9.329 73.333 1.00 86.44 133 LEU A C 1
ATOM 1017 O O . LEU A 1 133 ? -48.216 -8.673 74.069 1.00 86.44 133 LEU A O 1
ATOM 1021 N N . ASP A 1 134 ? -46.440 -8.783 72.701 1.00 79.25 134 ASP A N 1
ATOM 1022 C CA . ASP A 1 134 ? -46.083 -7.361 72.814 1.00 79.25 134 ASP A CA 1
ATOM 1023 C C . ASP A 1 134 ? -47.234 -6.446 72.375 1.00 79.25 134 ASP A C 1
ATOM 1025 O O . ASP A 1 134 ? -47.570 -5.476 73.055 1.00 79.25 134 ASP A O 1
ATOM 1029 N N . ARG A 1 135 ? -47.889 -6.777 71.254 1.00 84.69 135 ARG A N 1
ATOM 1030 C CA . ARG A 1 135 ? -49.050 -6.028 70.771 1.00 84.69 135 ARG A CA 1
ATOM 1031 C C . ARG A 1 135 ? -50.228 -6.171 71.726 1.00 84.69 135 ARG A C 1
ATOM 1033 O O . ARG A 1 135 ? -50.893 -5.178 71.980 1.00 84.69 135 ARG A O 1
ATOM 1040 N N . ILE A 1 136 ? -50.472 -7.364 72.268 1.00 88.44 136 ILE A N 1
ATOM 1041 C CA . ILE A 1 136 ? -51.583 -7.631 73.190 1.00 88.44 136 ILE A CA 1
ATOM 1042 C C . ILE A 1 136 ? -51.437 -6.834 74.476 1.00 88.44 136 ILE A C 1
ATOM 1044 O O . ILE A 1 136 ? -52.429 -6.269 74.918 1.00 88.44 136 ILE A O 1
ATOM 1048 N N . PHE A 1 137 ? -50.242 -6.753 75.060 1.00 86.75 137 PHE A N 1
ATOM 1049 C CA . PHE A 1 137 ? -50.005 -5.982 76.285 1.00 86.75 137 PHE A CA 1
ATOM 1050 C C . PHE A 1 137 ? -49.771 -4.487 76.047 1.00 86.75 137 PHE A C 1
ATOM 1052 O O . PHE A 1 137 ? -49.801 -3.711 76.999 1.00 86.75 137 PHE A O 1
ATOM 1059 N N . GLY A 1 138 ? -49.612 -4.057 74.794 1.00 81.88 138 GLY A N 1
ATOM 1060 C CA . GLY A 1 138 ? -49.612 -2.647 74.426 1.00 81.88 138 GLY A CA 1
ATOM 1061 C C . GLY A 1 138 ? -50.990 -2.011 74.630 1.00 81.88 138 GLY A C 1
ATOM 1062 O O . GLY A 1 138 ? -51.946 -2.342 73.930 1.00 81.88 138 GLY A O 1
ATOM 1063 N N . ASN A 1 139 ? -51.103 -1.062 75.562 1.00 84.06 139 ASN A N 1
ATOM 1064 C CA . ASN A 1 139 ? -52.324 -0.278 75.790 1.00 84.06 139 ASN A CA 1
ATOM 1065 C C . ASN A 1 139 ? -52.462 0.887 74.790 1.00 84.06 139 ASN A C 1
ATOM 1067 O O . ASN A 1 139 ? -52.647 2.035 75.182 1.00 84.06 139 ASN A O 1
ATOM 1071 N N . PHE A 1 140 ? -52.335 0.605 73.488 1.00 80.81 140 PHE A N 1
ATOM 1072 C CA . PHE A 1 140 ? -52.443 1.617 72.433 1.00 80.81 140 PHE A CA 1
ATOM 1073 C C . PHE A 1 140 ? -53.180 1.113 71.187 1.00 80.81 140 PHE A C 1
ATOM 1075 O O . PHE A 1 140 ? -53.042 -0.038 70.764 1.00 80.81 140 PHE A O 1
ATOM 1082 N N . GLY A 1 141 ? -53.917 2.015 70.538 1.00 84.56 141 GLY A N 1
ATOM 1083 C CA . GLY A 1 141 ? -54.730 1.718 69.356 1.00 84.56 141 GLY A CA 1
ATOM 1084 C C . GLY A 1 141 ? -55.960 0.856 69.663 1.00 84.56 141 GLY A C 1
ATOM 1085 O O . GLY A 1 141 ? -56.282 0.590 70.815 1.00 84.56 141 GLY A O 1
ATOM 1086 N N . THR A 1 142 ? -56.644 0.412 68.612 1.00 87.06 142 THR A N 1
ATOM 1087 C CA . THR A 1 142 ? -57.870 -0.394 68.714 1.00 87.06 142 THR A CA 1
ATOM 1088 C C . THR A 1 142 ? -57.616 -1.817 68.223 1.00 87.06 142 THR A C 1
ATOM 1090 O O . THR A 1 142 ? -56.909 -2.027 67.234 1.00 87.06 142 THR A O 1
ATOM 1093 N N . PHE A 1 143 ? -58.184 -2.801 68.918 1.00 89.56 143 PHE A N 1
ATOM 1094 C CA . PHE A 1 143 ? -58.196 -4.206 68.529 1.00 89.56 143 PHE A CA 1
ATOM 1095 C C . PHE A 1 143 ? -59.534 -4.553 67.891 1.00 89.56 143 PHE A C 1
ATOM 1097 O O . PHE A 1 143 ? -60.581 -4.339 68.497 1.00 89.56 143 PHE A O 1
ATOM 1104 N N . ASN A 1 144 ? -59.479 -5.136 66.695 1.00 90.56 144 ASN A N 1
ATOM 1105 C CA . ASN A 1 144 ? -60.632 -5.723 66.022 1.00 90.56 144 ASN A CA 1
ATOM 1106 C C . ASN A 1 144 ? -60.517 -7.246 66.124 1.00 90.56 144 ASN A C 1
ATOM 1108 O O . ASN A 1 144 ? -59.748 -7.874 65.400 1.00 90.56 144 ASN A O 1
ATOM 1112 N N . LEU A 1 145 ? -61.241 -7.818 67.076 1.00 90.38 145 LEU A N 1
ATOM 1113 C CA . LEU A 1 145 ? -61.277 -9.238 67.401 1.00 90.38 145 LEU A CA 1
ATOM 1114 C C . LEU A 1 145 ? -62.543 -9.863 66.805 1.00 90.38 145 LEU A C 1
ATOM 1116 O O . LEU A 1 145 ? -63.569 -9.203 66.634 1.00 90.38 145 LEU A O 1
ATOM 1120 N N . GLY A 1 146 ? -62.488 -11.153 66.475 1.00 86.44 146 GLY A N 1
ATOM 1121 C CA . GLY A 1 146 ? -63.651 -11.850 65.930 1.00 86.44 146 GLY A CA 1
ATOM 1122 C C . GLY A 1 146 ? -64.787 -11.897 66.953 1.00 86.44 146 GLY A C 1
ATOM 1123 O O . GLY A 1 146 ? -64.585 -12.392 68.060 1.00 86.44 146 GLY A O 1
ATOM 1124 N N . VAL A 1 147 ? -65.989 -11.445 66.580 1.00 86.12 147 VAL A N 1
ATOM 1125 C CA . VAL A 1 147 ? -67.164 -11.403 67.478 1.00 86.12 147 VAL A CA 1
ATOM 1126 C C . VAL A 1 147 ? -67.472 -12.751 68.137 1.00 86.12 147 VAL A C 1
ATOM 1128 O O . VAL A 1 147 ? -67.842 -12.795 69.304 1.00 86.12 147 VAL A O 1
ATOM 1131 N N . GLY A 1 148 ? -67.240 -13.863 67.429 1.00 85.56 148 GLY A N 1
ATOM 1132 C CA . GLY A 1 148 ? -67.442 -15.222 67.948 1.00 85.56 148 GLY A CA 1
ATOM 1133 C C . GLY A 1 148 ? -66.427 -15.666 69.008 1.00 85.56 148 GLY A C 1
ATOM 1134 O O . GLY A 1 148 ? -66.558 -16.753 69.559 1.00 85.56 148 GLY A O 1
ATOM 1135 N N . THR A 1 149 ? -65.410 -14.852 69.295 1.00 88.62 149 THR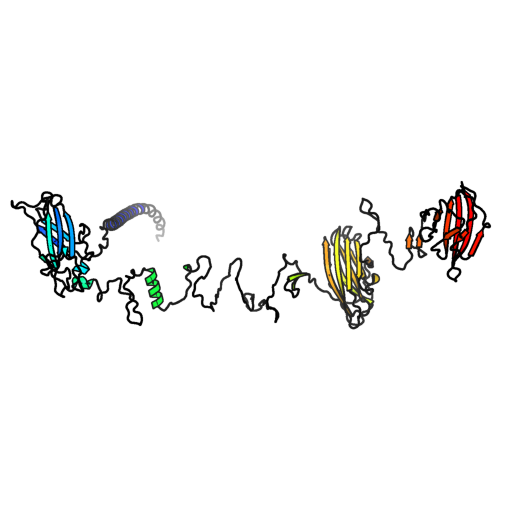 A N 1
ATOM 1136 C CA . THR A 1 149 ? -64.387 -15.136 70.313 1.00 88.62 149 THR A CA 1
ATOM 1137 C C . THR A 1 149 ? -64.613 -14.380 71.627 1.00 88.62 149 THR A C 1
ATOM 1139 O O . THR A 1 149 ? -63.865 -14.574 72.593 1.00 88.62 149 THR A O 1
ATOM 1142 N N . CYS A 1 150 ? -65.648 -13.538 71.666 1.00 91.06 150 CYS A N 1
ATOM 1143 C CA . CYS A 1 150 ? -66.065 -12.746 72.816 1.00 91.06 150 CYS A CA 1
ATOM 1144 C C . CYS A 1 150 ? -67.177 -13.438 73.602 1.00 91.06 150 CYS A C 1
ATOM 1146 O O . CYS A 1 150 ? -68.048 -14.088 73.028 1.00 91.06 150 CYS A O 1
ATOM 1148 N N . THR A 1 151 ? -67.174 -13.254 74.921 1.00 87.50 151 THR A N 1
ATOM 1149 C CA . THR A 1 151 ? -68.280 -13.662 75.795 1.00 87.50 151 THR A CA 1
ATOM 1150 C C . THR A 1 151 ? -69.500 -12.775 75.546 1.00 87.50 151 THR A C 1
ATOM 1152 O O . THR A 1 151 ? -70.623 -13.266 75.491 1.00 87.50 151 THR A O 1
ATOM 1155 N N . THR A 1 152 ? -69.275 -11.468 75.368 1.00 83.25 152 THR A N 1
ATOM 1156 C CA . THR A 1 152 ? -70.280 -10.475 74.955 1.00 83.25 152 THR A CA 1
ATOM 1157 C C . THR A 1 152 ? -69.616 -9.354 74.132 1.00 83.25 152 THR A C 1
ATOM 1159 O O . THR A 1 152 ? -68.404 -9.175 74.201 1.00 83.25 152 THR A O 1
ATOM 1162 N N . GLY A 1 153 ? -70.377 -8.581 73.348 1.00 81.06 153 GLY A N 1
ATOM 1163 C CA . GLY A 1 153 ? -69.877 -7.356 72.694 1.00 81.06 153 GLY A CA 1
ATOM 1164 C C . GLY A 1 153 ? -69.590 -7.451 71.188 1.00 81.06 153 GLY A C 1
ATOM 1165 O O . GLY A 1 153 ? -69.889 -8.445 70.532 1.00 81.06 153 GLY A O 1
ATOM 1166 N N . THR A 1 154 ? -69.052 -6.361 70.627 1.00 83.62 154 THR A N 1
ATOM 1167 C CA . THR A 1 154 ? -68.897 -6.128 69.173 1.00 83.62 154 THR A CA 1
ATOM 1168 C C . THR A 1 154 ? -67.549 -6.573 68.601 1.00 83.62 154 THR A C 1
ATOM 1170 O O . THR A 1 154 ? -67.290 -6.353 67.420 1.00 83.62 154 THR A O 1
ATOM 1173 N N . GLY A 1 155 ? -66.673 -7.174 69.413 1.00 85.19 155 GLY A N 1
ATOM 1174 C CA . GLY A 1 155 ? -65.319 -7.555 68.998 1.00 85.19 155 GLY A CA 1
ATOM 1175 C C . GLY A 1 155 ? -64.334 -6.388 68.899 1.00 85.19 155 GLY A C 1
ATOM 1176 O O . GLY A 1 155 ? -63.165 -6.608 68.608 1.00 85.19 155 GLY A O 1
ATOM 1177 N N . VAL A 1 156 ? -64.761 -5.153 69.171 1.00 89.12 156 VAL A N 1
ATOM 1178 C CA . VAL A 1 156 ? -63.882 -3.979 69.169 1.00 89.12 156 VAL A CA 1
ATOM 1179 C C . VAL A 1 156 ? -63.470 -3.651 70.599 1.00 89.12 156 VAL A C 1
ATOM 1181 O O . VAL A 1 156 ? -64.324 -3.366 71.435 1.00 89.12 156 VAL A O 1
ATOM 1184 N N . TYR A 1 157 ? -62.166 -3.657 70.869 1.00 90.88 157 TYR A N 1
ATOM 1185 C CA . TYR A 1 157 ? -61.602 -3.297 72.169 1.00 90.88 157 TYR A CA 1
ATOM 1186 C C . TYR A 1 157 ? -60.560 -2.187 72.015 1.00 90.88 157 TYR A C 1
ATOM 1188 O O . TYR A 1 157 ? -59.575 -2.342 71.294 1.00 90.88 157 TYR A O 1
ATOM 1196 N N . THR A 1 158 ? -60.761 -1.068 72.710 1.00 90.56 158 THR A N 1
ATOM 1197 C CA . THR A 1 158 ? -59.803 0.045 72.777 1.00 90.56 158 THR A CA 1
ATOM 1198 C C . THR A 1 158 ? -59.300 0.141 74.219 1.00 90.56 158 THR A C 1
ATOM 1200 O O . THR A 1 158 ? -60.076 0.556 75.081 1.00 90.56 158 THR A O 1
ATOM 1203 N N . PRO A 1 159 ? -58.050 -0.264 74.514 1.00 88.31 159 PRO A N 1
ATOM 1204 C CA . PRO A 1 159 ? -57.530 -0.260 75.875 1.00 88.31 159 PRO A CA 1
ATOM 1205 C C . PRO A 1 159 ? -57.344 1.154 76.416 1.00 88.31 159 PRO A C 1
ATOM 1207 O O . PRO A 1 159 ? -56.863 2.041 75.709 1.00 88.31 159 PRO A O 1
ATOM 1210 N N . ASN A 1 160 ? -57.615 1.334 77.706 1.00 86.31 160 ASN A N 1
ATOM 1211 C CA . ASN A 1 160 ? -57.137 2.497 78.450 1.00 86.31 160 ASN A CA 1
ATOM 1212 C C . ASN A 1 160 ? -55.681 2.301 78.893 1.00 86.31 160 ASN A C 1
ATOM 1214 O O . ASN A 1 160 ? -55.193 1.178 78.999 1.00 86.31 160 ASN A O 1
ATOM 1218 N N . ALA A 1 161 ? -55.004 3.394 79.254 1.00 79.50 161 ALA A N 1
ATOM 1219 C CA . ALA A 1 161 ? -53.596 3.372 79.662 1.00 79.50 161 ALA A CA 1
ATOM 1220 C C . ALA A 1 161 ? -53.288 2.399 80.824 1.00 79.50 161 ALA A C 1
ATOM 1222 O O . ALA A 1 161 ? -52.189 1.857 80.890 1.00 79.50 161 ALA A O 1
ATOM 1223 N N . GLY A 1 162 ? -54.247 2.150 81.724 1.00 80.50 162 GLY A N 1
ATOM 1224 C CA . GLY A 1 162 ? -54.095 1.251 82.877 1.00 80.50 162 GLY A CA 1
ATOM 1225 C C . GLY A 1 162 ? -54.705 -0.143 82.709 1.00 80.50 162 GLY A C 1
ATOM 1226 O O . GLY A 1 162 ? -54.736 -0.910 83.673 1.00 80.50 162 GLY A O 1
ATOM 1227 N N . ASP A 1 163 ? -55.227 -0.478 81.529 1.00 88.56 163 ASP A N 1
ATOM 1228 C CA . ASP A 1 163 ? -55.951 -1.731 81.341 1.00 88.56 163 ASP A CA 1
ATOM 1229 C C . ASP A 1 163 ? -55.009 -2.940 81.397 1.00 88.56 163 ASP A C 1
ATOM 1231 O O . ASP A 1 163 ? -54.020 -3.018 80.672 1.00 88.56 163 ASP A O 1
ATOM 1235 N N . GLY A 1 164 ? -55.341 -3.912 82.247 1.00 89.56 164 GLY A N 1
ATOM 1236 C CA . GLY A 1 164 ? -54.667 -5.211 82.301 1.00 89.56 164 GLY A CA 1
ATOM 1237 C C . GLY A 1 164 ? -55.170 -6.188 81.233 1.00 89.56 164 GLY A C 1
ATOM 1238 O O . GLY A 1 164 ? -55.902 -5.809 80.322 1.00 89.56 164 GLY A O 1
ATOM 1239 N N . ARG A 1 165 ? -54.832 -7.471 81.359 1.00 93.50 165 ARG A N 1
ATOM 1240 C CA . ARG A 1 165 ? -55.421 -8.561 80.557 1.00 93.50 165 ARG A CA 1
ATOM 1241 C C . ARG A 1 165 ? -55.956 -9.666 81.459 1.00 93.50 165 ARG A C 1
ATOM 1243 O O . ARG A 1 165 ? -55.469 -9.833 82.574 1.00 93.50 165 ARG A O 1
ATOM 1250 N N . ALA A 1 166 ? -56.957 -10.404 80.996 1.00 93.06 166 ALA A N 1
ATOM 1251 C CA . ALA A 1 166 ? -57.496 -11.547 81.724 1.00 93.06 166 ALA A CA 1
ATOM 1252 C C . ALA A 1 166 ? -56.848 -12.836 81.207 1.00 93.06 166 ALA A C 1
ATOM 1254 O O . ALA A 1 166 ? -56.956 -13.161 80.028 1.00 93.06 166 ALA A O 1
ATOM 1255 N N . LEU A 1 167 ? -56.167 -13.564 82.087 1.00 94.00 167 LEU A N 1
ATOM 1256 C CA . LEU A 1 167 ? -55.664 -14.904 81.825 1.00 94.00 167 LEU A CA 1
ATOM 1257 C C . LEU A 1 167 ? -56.756 -15.908 82.191 1.00 94.00 167 LEU A C 1
ATOM 1259 O O . LEU A 1 167 ? -57.210 -15.958 83.337 1.00 94.00 167 LEU A O 1
ATOM 1263 N N . ALA A 1 168 ? -57.185 -16.697 81.217 1.00 93.62 168 ALA A N 1
ATOM 1264 C CA . ALA A 1 168 ? -58.070 -17.832 81.418 1.00 93.62 168 ALA A CA 1
ATOM 1265 C C . ALA A 1 168 ? -57.299 -19.101 81.061 1.00 93.62 168 ALA A C 1
ATOM 1267 O O . ALA A 1 168 ? -56.805 -19.240 79.944 1.00 93.62 168 ALA A O 1
ATOM 1268 N N . VAL A 1 169 ? -57.177 -20.013 82.020 1.00 95.12 169 VAL A N 1
ATOM 1269 C CA . VAL A 1 169 ? -56.491 -21.291 81.824 1.00 95.12 169 VAL A CA 1
ATOM 1270 C C . VAL A 1 169 ? -57.515 -22.397 81.961 1.00 95.12 169 VAL A C 1
ATOM 1272 O O . VAL A 1 169 ? -58.310 -22.400 82.899 1.00 95.12 169 VAL A O 1
ATOM 1275 N N . ALA A 1 170 ? -57.503 -23.326 81.020 1.00 95.12 170 ALA A N 1
ATOM 1276 C CA . ALA A 1 170 ? -58.267 -24.555 81.111 1.00 95.12 170 ALA A CA 1
ATOM 1277 C C . ALA A 1 170 ? -57.320 -25.741 80.989 1.00 95.12 170 ALA A C 1
ATOM 1279 O O . ALA A 1 170 ? -56.312 -25.648 80.289 1.00 95.12 170 ALA A O 1
ATOM 1280 N N . PHE A 1 171 ? -57.647 -26.861 81.618 1.00 96.12 171 PHE A N 1
ATOM 1281 C CA . PHE A 1 171 ? -56.887 -28.091 81.440 1.00 96.12 171 PHE A CA 1
ATOM 1282 C C . PHE A 1 171 ? -57.806 -29.274 81.152 1.00 96.12 171 PHE A C 1
ATOM 1284 O O . PHE A 1 171 ? -59.017 -29.217 81.371 1.00 96.12 171 PHE A O 1
ATOM 1291 N N . LYS A 1 172 ? -57.220 -30.338 80.620 1.00 94.62 172 LYS A N 1
ATOM 1292 C CA . LYS A 1 172 ? -57.833 -31.660 80.542 1.00 94.62 172 LYS A CA 1
ATOM 1293 C C . LYS A 1 172 ? -56.735 -32.713 80.571 1.00 94.62 172 LYS A C 1
ATOM 1295 O O . LYS A 1 172 ? -55.645 -32.485 80.040 1.00 94.62 172 LYS A O 1
ATOM 1300 N N . ASP A 1 173 ? -57.015 -33.853 81.179 1.00 92.69 173 ASP A N 1
ATOM 1301 C CA . ASP A 1 173 ? -56.158 -35.028 81.056 1.00 92.69 173 ASP A CA 1
ATOM 1302 C C . ASP A 1 173 ? -56.654 -35.961 79.937 1.00 92.69 173 ASP A C 1
ATOM 1304 O O . ASP A 1 173 ? -57.634 -35.676 79.245 1.00 92.69 173 ASP A O 1
ATOM 1308 N N . GLU A 1 174 ? -55.961 -37.082 79.747 1.00 88.69 174 GLU A N 1
ATOM 1309 C CA . GLU A 1 174 ? -56.288 -38.090 78.729 1.00 88.69 174 GLU A CA 1
ATOM 1310 C C . GLU A 1 174 ? -57.666 -38.748 78.933 1.00 88.69 174 GLU A C 1
ATOM 1312 O O . GLU A 1 174 ? -58.214 -39.330 77.999 1.00 88.69 174 GLU A O 1
ATOM 1317 N N . THR A 1 175 ? -58.232 -38.663 80.141 1.00 88.62 175 THR A N 1
ATOM 1318 C CA . THR A 1 175 ? -59.527 -39.256 80.504 1.00 88.62 175 THR A CA 1
ATOM 1319 C C . THR A 1 175 ? -60.692 -38.274 80.357 1.00 88.62 175 THR A C 1
ATOM 1321 O O . THR A 1 175 ? -61.851 -38.687 80.302 1.00 88.62 175 THR A O 1
ATOM 1324 N N . MET A 1 176 ? -60.400 -36.975 80.254 1.00 88.69 176 MET A N 1
ATOM 1325 C CA . MET A 1 176 ? -61.387 -35.903 80.171 1.00 88.69 176 MET A CA 1
ATOM 1326 C C . MET A 1 176 ? -61.744 -35.559 78.719 1.00 88.69 176 MET A C 1
ATOM 1328 O O . MET A 1 176 ? -60.900 -35.197 77.899 1.00 88.69 176 MET A O 1
ATOM 1332 N N . THR A 1 177 ? -63.040 -35.580 78.402 1.00 88.94 177 THR A N 1
ATOM 1333 C CA . THR A 1 177 ? -63.558 -35.154 77.088 1.00 88.94 177 THR A CA 1
ATOM 1334 C C . THR A 1 177 ? -63.833 -33.650 77.009 1.00 88.94 177 THR A C 1
ATOM 1336 O O . THR A 1 177 ? -63.920 -33.093 75.915 1.00 88.94 177 THR A O 1
ATOM 1339 N N . THR A 1 178 ? -63.972 -32.982 78.156 1.00 93.56 178 THR A N 1
ATOM 1340 C CA . THR A 1 178 ? -64.267 -31.547 78.279 1.00 93.56 178 THR A CA 1
ATOM 1341 C C . THR A 1 178 ? -63.148 -30.820 79.014 1.00 93.56 178 THR A C 1
ATOM 1343 O O . THR A 1 178 ? -62.520 -31.384 79.904 1.00 93.56 178 THR A O 1
ATOM 1346 N N . TRP A 1 179 ? -62.924 -29.555 78.660 1.00 94.44 179 TRP A N 1
ATOM 1347 C CA . TRP A 1 179 ? -61.982 -28.688 79.365 1.00 94.44 179 TRP A CA 1
ATOM 1348 C C . TRP A 1 179 ? -62.539 -28.268 80.724 1.00 94.44 179 TRP A C 1
ATOM 1350 O O . TRP A 1 179 ? -63.682 -27.818 80.807 1.00 94.44 179 TRP A O 1
ATOM 1360 N N . GLU A 1 180 ? -61.718 -28.359 81.762 1.00 94.25 180 GLU A N 1
ATOM 1361 C CA . GLU A 1 180 ? -62.007 -27.809 83.082 1.00 94.25 180 GLU A CA 1
ATOM 1362 C C . GLU A 1 180 ? -61.360 -26.431 83.219 1.00 94.25 180 GLU A C 1
ATOM 1364 O O . GLU A 1 180 ? -60.174 -26.253 82.936 1.00 94.25 180 GLU A O 1
ATOM 1369 N N . LEU A 1 181 ? -62.159 -25.437 83.608 1.00 92.50 181 LEU A N 1
ATOM 1370 C CA . LEU A 1 181 ? -61.722 -24.048 83.724 1.00 92.50 181 LEU A CA 1
ATOM 1371 C C . LEU A 1 181 ? -61.097 -23.792 85.094 1.00 92.50 181 LEU A C 1
ATOM 1373 O O . LEU A 1 181 ? -61.708 -24.058 86.127 1.00 92.50 181 LEU A O 1
ATOM 1377 N N . MET A 1 182 ? -59.914 -23.188 85.097 1.00 91.56 182 MET A N 1
ATOM 1378 C CA . MET A 1 182 ? -59.307 -22.627 86.297 1.00 91.56 182 MET A CA 1
ATOM 1379 C C . MET A 1 182 ? -59.836 -21.207 86.552 1.00 91.56 182 MET A C 1
ATOM 1381 O O . MET A 1 182 ? -60.268 -20.528 85.612 1.00 91.56 182 MET A O 1
ATOM 1385 N N . PRO A 1 183 ? -59.782 -20.710 87.803 1.00 90.75 183 PRO A N 1
ATOM 1386 C CA . PRO A 1 183 ? -60.144 -19.331 88.106 1.00 90.75 183 PRO A CA 1
ATOM 1387 C C . PRO A 1 183 ? -59.344 -18.344 87.249 1.00 90.75 183 PRO A C 1
ATOM 1389 O O . PRO A 1 183 ? -58.113 -18.395 87.213 1.00 90.75 183 PRO A O 1
ATOM 1392 N N . SER A 1 184 ? -60.043 -17.436 86.565 1.00 87.94 184 SER A N 1
ATOM 1393 C CA . SER A 1 184 ? -59.385 -16.427 85.736 1.00 87.94 184 SER A CA 1
ATOM 1394 C C . SER A 1 184 ? -58.561 -15.468 86.596 1.00 87.94 184 SER A C 1
ATOM 1396 O O . SER A 1 184 ? -58.990 -15.041 87.669 1.00 87.94 184 SER A O 1
ATOM 1398 N N . GLN A 1 185 ? -57.372 -15.119 86.112 1.00 91.12 185 GLN A N 1
ATOM 1399 C CA . GLN A 1 185 ? -56.453 -14.206 86.779 1.00 91.12 185 GLN A CA 1
ATOM 1400 C C . GLN A 1 185 ? -56.320 -12.900 86.004 1.00 91.12 185 GLN A C 1
ATOM 1402 O O . GLN A 1 185 ? -56.250 -12.890 84.778 1.00 91.12 185 GLN A O 1
ATOM 1407 N N . LYS A 1 186 ? -56.237 -11.779 86.722 1.00 90.06 186 LYS A N 1
ATOM 1408 C CA . LYS A 1 186 ? -55.949 -10.475 86.122 1.00 90.06 186 LYS A CA 1
ATOM 1409 C C . LYS A 1 186 ? -54.438 -10.252 86.063 1.00 90.06 186 LYS A C 1
ATOM 1411 O O . LYS A 1 186 ? -53.772 -10.236 87.094 1.00 90.06 186 LYS A O 1
ATOM 1416 N N . ILE A 1 187 ? -53.918 -10.024 84.864 1.00 89.38 187 ILE A N 1
ATOM 1417 C CA . ILE A 1 187 ? -52.548 -9.578 84.620 1.00 89.38 187 ILE A CA 1
ATOM 1418 C C . ILE A 1 187 ? -52.561 -8.051 84.592 1.00 89.38 187 ILE A C 1
ATOM 1420 O O . ILE A 1 187 ? -53.221 -7.450 83.743 1.00 89.38 187 ILE A O 1
ATOM 1424 N N . ASN A 1 188 ? -51.856 -7.412 85.524 1.00 84.00 188 ASN A N 1
ATOM 1425 C CA . ASN A 1 188 ? -51.750 -5.955 85.562 1.00 84.00 188 ASN A CA 1
ATOM 1426 C C . ASN A 1 188 ? -50.800 -5.440 84.473 1.00 84.00 188 ASN A C 1
ATOM 1428 O O . ASN A 1 188 ? -49.798 -6.077 84.154 1.00 84.00 188 ASN A O 1
ATOM 1432 N N . PHE A 1 189 ? -51.109 -4.265 83.930 1.00 77.56 189 PHE A N 1
ATOM 1433 C CA . PHE A 1 189 ? -50.221 -3.565 83.009 1.00 77.56 189 PHE A CA 1
ATOM 1434 C C . PHE A 1 189 ? -49.005 -3.005 83.757 1.00 77.56 189 PHE A C 1
ATOM 1436 O O . PHE A 1 189 ? -49.154 -2.403 84.821 1.00 77.56 189 PHE A O 1
ATOM 1443 N N . VAL A 1 190 ? -47.808 -3.188 83.194 1.00 73.69 190 VAL A N 1
ATOM 1444 C CA . VAL A 1 190 ? -46.562 -2.587 83.690 1.00 73.69 190 VAL A CA 1
ATOM 1445 C C . VAL A 1 190 ? -46.105 -1.551 82.656 1.00 73.69 190 VAL A C 1
ATOM 1447 O O . VAL A 1 190 ? -45.541 -1.950 81.635 1.00 73.69 190 VAL A O 1
ATOM 1450 N N . PRO A 1 191 ? -46.326 -0.241 82.892 1.00 58.38 191 PRO A N 1
ATOM 1451 C CA . PRO A 1 191 ? -46.171 0.808 81.877 1.00 58.38 191 PRO A CA 1
ATOM 1452 C C . PRO A 1 191 ? -44.811 0.898 81.180 1.00 58.38 191 PRO A C 1
ATOM 1454 O O . PRO A 1 191 ? -44.740 1.385 80.062 1.00 58.38 191 PRO A O 1
ATOM 1457 N N . LEU A 1 192 ? -43.739 0.397 81.798 1.00 63.47 192 LEU A N 1
ATOM 1458 C CA . LEU A 1 192 ? -42.369 0.570 81.301 1.00 63.47 192 LEU A CA 1
ATOM 1459 C C . LEU A 1 192 ? -41.719 -0.720 80.776 1.00 63.47 192 LEU A C 1
ATOM 1461 O O . LEU A 1 192 ? -40.639 -0.665 80.195 1.00 63.47 192 LEU A O 1
ATOM 1465 N N . ALA A 1 193 ? -42.343 -1.888 80.963 1.00 65.50 193 ALA A N 1
ATOM 1466 C CA . ALA A 1 193 ? -41.706 -3.168 80.631 1.00 65.50 193 ALA A CA 1
ATOM 1467 C C . ALA A 1 193 ? -41.619 -3.421 79.115 1.00 65.50 193 ALA A C 1
ATOM 1469 O O . ALA A 1 193 ? -40.658 -4.023 78.641 1.00 65.50 193 ALA A O 1
ATOM 1470 N N . PHE A 1 194 ? -42.600 -2.935 78.351 1.00 62.19 194 PHE A N 1
ATOM 1471 C CA . PHE A 1 194 ? -42.644 -3.101 76.895 1.00 62.19 194 PHE A CA 1
ATOM 1472 C C . PHE A 1 194 ? -42.097 -1.882 76.144 1.00 62.19 194 PHE A C 1
ATOM 1474 O O . PHE A 1 194 ? -41.463 -2.050 75.104 1.00 62.19 194 PHE A O 1
ATOM 1481 N N . GLU A 1 195 ? -42.248 -0.672 76.699 1.00 63.53 195 GLU A N 1
ATOM 1482 C CA . GLU A 1 195 ? -41.622 0.539 76.149 1.00 63.53 195 GLU A CA 1
ATOM 1483 C C . GLU A 1 195 ? -40.091 0.465 76.191 1.00 63.53 195 GLU A C 1
ATOM 1485 O O . GLU A 1 195 ? -39.445 0.996 75.301 1.00 63.53 195 GLU A O 1
ATOM 1490 N N . ALA A 1 196 ? -39.488 -0.283 77.125 1.00 64.81 196 ALA A N 1
ATOM 1491 C CA . ALA A 1 196 ? -38.039 -0.511 77.150 1.00 64.81 196 ALA A CA 1
ATOM 1492 C C . ALA A 1 196 ? -37.481 -1.209 75.888 1.00 64.81 196 ALA A C 1
ATOM 1494 O O . ALA A 1 196 ? -36.273 -1.170 75.656 1.00 64.81 196 ALA A O 1
ATOM 1495 N N . LYS A 1 197 ? -38.330 -1.839 75.057 1.00 61.41 197 LYS A N 1
ATOM 1496 C CA . LYS A 1 197 ? -37.920 -2.435 73.771 1.00 61.41 197 LYS A CA 1
ATOM 1497 C C . LYS A 1 197 ? -37.961 -1.446 72.594 1.00 61.41 197 LYS A C 1
ATOM 1499 O O . LYS A 1 197 ? -37.586 -1.822 71.483 1.00 61.41 197 LYS A O 1
ATOM 1504 N N . GLN A 1 198 ? -38.439 -0.216 72.796 1.00 68.38 198 GLN A N 1
ATOM 1505 C CA . GLN A 1 198 ? -38.652 0.776 71.739 1.00 68.38 198 GLN A CA 1
ATOM 1506 C C . GLN A 1 198 ? -38.136 2.158 72.167 1.00 68.38 198 GLN A C 1
ATOM 1508 O O . GLN A 1 198 ? -38.191 2.528 73.332 1.00 68.38 198 GLN A O 1
ATOM 1513 N N . VAL A 1 199 ? -37.658 2.968 71.222 1.00 62.28 199 VAL A N 1
ATOM 1514 C CA . VAL A 1 199 ? -37.309 4.376 71.483 1.00 62.28 199 VAL A CA 1
ATOM 1515 C C . VAL A 1 199 ? -38.391 5.236 70.843 1.00 62.28 199 VAL A C 1
ATOM 1517 O O . VAL A 1 199 ? -38.507 5.267 69.624 1.00 62.28 199 VAL A O 1
ATOM 1520 N N . GLN A 1 200 ? -39.221 5.892 71.661 1.00 63.06 200 GLN A N 1
ATOM 1521 C CA . GLN A 1 200 ? -40.386 6.672 71.205 1.00 63.06 200 GLN A CA 1
ATOM 1522 C C . GLN A 1 200 ? -41.331 5.907 70.252 1.00 63.06 200 GLN A C 1
ATOM 1524 O O . GLN A 1 200 ? -41.781 6.445 69.243 1.00 63.06 200 GLN A O 1
ATOM 1529 N N . GLY A 1 201 ? -41.620 4.636 70.549 1.00 60.81 201 GLY A N 1
ATOM 1530 C CA . GLY A 1 201 ? -42.515 3.811 69.725 1.00 60.81 201 GLY A CA 1
ATOM 1531 C C . GLY A 1 201 ? -41.869 3.219 68.467 1.00 60.81 201 GLY A C 1
ATOM 1532 O O . GLY A 1 201 ? -42.538 2.518 67.710 1.00 60.81 201 GLY A O 1
ATOM 1533 N N . PHE A 1 202 ? -40.573 3.461 68.246 1.00 63.69 202 PHE A N 1
ATOM 1534 C CA . PHE A 1 202 ? -39.813 2.859 67.155 1.00 63.69 202 PHE A CA 1
ATOM 1535 C C . PHE A 1 202 ? -39.021 1.653 67.652 1.00 63.69 202 PHE A C 1
ATOM 1537 O O . PHE A 1 202 ? -38.275 1.723 68.633 1.00 63.69 202 PHE A O 1
ATOM 1544 N N . THR A 1 203 ? -39.184 0.533 66.955 1.00 64.31 203 THR A N 1
ATOM 1545 C CA . THR A 1 203 ? -38.352 -0.660 67.154 1.00 64.31 203 THR A CA 1
ATOM 1546 C C . THR A 1 203 ? -36.951 -0.436 66.570 1.00 64.31 203 THR A C 1
ATOM 1548 O O . THR A 1 203 ? -36.734 0.491 65.789 1.00 64.31 203 THR A O 1
ATOM 1551 N N . ALA A 1 204 ? -35.978 -1.284 66.920 1.00 63.28 204 ALA A N 1
ATOM 1552 C CA . ALA A 1 204 ? -34.597 -1.148 66.441 1.00 63.28 204 ALA A CA 1
ATOM 1553 C C . ALA A 1 204 ? -34.469 -1.098 64.900 1.00 63.28 204 ALA A C 1
ATOM 1555 O O . ALA A 1 204 ? -33.565 -0.445 64.386 1.00 63.28 204 ALA A O 1
ATOM 1556 N N . SER A 1 205 ? -35.394 -1.720 64.159 1.00 59.72 205 SER A N 1
ATOM 1557 C CA . SER A 1 205 ? -35.440 -1.687 62.687 1.00 59.72 205 SER A CA 1
ATOM 1558 C C . SER A 1 205 ? -35.933 -0.357 62.099 1.00 59.72 205 SER A C 1
ATOM 1560 O O . SER A 1 205 ? -35.903 -0.180 60.887 1.00 59.72 205 SER A O 1
ATOM 1562 N N . GLN A 1 206 ? -36.385 0.589 62.928 1.00 61.38 206 GLN A N 1
ATOM 1563 C CA . GLN A 1 206 ? -37.025 1.837 62.493 1.00 61.38 206 GLN A CA 1
ATOM 1564 C C . GLN A 1 206 ? -36.263 3.104 62.923 1.00 61.38 206 GLN A C 1
ATOM 1566 O O . GLN A 1 206 ? -36.757 4.212 62.726 1.00 61.38 206 GLN A O 1
ATOM 1571 N N . LEU A 1 207 ? -35.069 2.970 63.513 1.00 68.25 207 LEU A N 1
ATOM 1572 C CA . LEU A 1 207 ? -34.306 4.112 64.042 1.00 68.25 207 LEU A CA 1
ATOM 1573 C C . LEU A 1 207 ? -33.675 4.994 62.952 1.00 68.25 207 LEU A C 1
ATOM 1575 O O . LEU A 1 207 ? -33.498 6.192 63.163 1.00 68.25 207 LEU A O 1
ATOM 1579 N N . LEU A 1 208 ? -33.362 4.430 61.784 1.00 65.25 208 LEU A N 1
ATOM 1580 C CA . LEU A 1 208 ? -32.889 5.182 60.622 1.00 65.25 208 LEU A CA 1
ATOM 1581 C C . LEU A 1 208 ? -34.067 5.415 59.677 1.00 65.25 208 LEU A C 1
ATOM 1583 O O . LEU A 1 208 ? -34.430 4.539 58.897 1.00 65.25 208 LEU A O 1
ATOM 1587 N N . ARG A 1 209 ? -34.677 6.599 59.772 1.00 63.50 209 ARG A N 1
ATOM 1588 C CA . ARG A 1 209 ? -35.756 7.032 58.878 1.00 63.50 209 ARG A CA 1
ATOM 1589 C C . ARG A 1 209 ? -35.286 8.172 57.987 1.00 63.50 209 ARG A C 1
ATOM 1591 O O . ARG A 1 209 ? -34.648 9.109 58.463 1.00 63.50 209 ARG A O 1
ATOM 1598 N N . VAL A 1 210 ? -35.668 8.111 56.719 1.00 58.59 210 VAL A N 1
ATOM 1599 C CA . VAL A 1 210 ? -35.643 9.269 55.826 1.00 58.59 210 VAL A CA 1
ATOM 1600 C C . VAL A 1 210 ? -37.023 9.907 55.925 1.00 58.59 210 VAL A C 1
ATOM 1602 O O . VAL A 1 210 ? -38.031 9.245 55.691 1.00 58.59 210 VAL A O 1
ATOM 1605 N N . VAL A 1 211 ? -37.079 11.157 56.374 1.00 56.09 211 VAL A N 1
ATOM 1606 C CA . VAL A 1 211 ? -38.296 11.970 56.300 1.00 56.09 211 VAL A CA 1
ATOM 1607 C C . VAL A 1 211 ? -38.090 12.887 55.111 1.00 56.09 211 VAL A C 1
ATOM 1609 O O . VAL A 1 211 ? -37.161 13.695 55.126 1.00 56.09 211 VAL A O 1
ATOM 1612 N N . GLU A 1 212 ? -38.908 12.723 54.078 1.00 51.91 212 GLU A N 1
ATOM 1613 C CA . GLU A 1 212 ? -38.893 13.635 52.940 1.00 51.91 212 GLU A CA 1
ATOM 1614 C C . GLU A 1 212 ? -39.402 15.020 53.372 1.00 51.91 212 GLU A C 1
ATOM 1616 O O . GLU A 1 212 ? -40.111 15.173 54.373 1.00 51.91 212 GLU A O 1
ATOM 1621 N N . ALA A 1 213 ? -39.004 16.057 52.634 1.00 49.03 213 ALA A N 1
ATOM 1622 C CA . ALA A 1 213 ? -39.242 17.457 52.999 1.00 49.03 213 ALA A CA 1
ATOM 1623 C C . ALA A 1 213 ? -40.733 17.856 53.096 1.00 49.03 213 ALA A C 1
ATOM 1625 O O . ALA A 1 213 ? -41.045 18.920 53.629 1.00 49.03 213 ALA A O 1
ATOM 1626 N N . ASP A 1 214 ? -41.651 17.022 52.606 1.00 49.16 214 ASP A N 1
ATOM 1627 C CA . ASP A 1 214 ? -43.102 17.228 52.665 1.00 49.16 214 ASP A CA 1
ATOM 1628 C C . ASP A 1 214 ? -43.747 16.742 53.979 1.00 49.16 214 ASP A C 1
ATOM 1630 O O . ASP A 1 214 ? -44.951 16.915 54.180 1.00 49.16 214 ASP A O 1
ATOM 1634 N N . GLY A 1 215 ? -42.964 16.165 54.899 1.00 53.84 215 GLY A N 1
ATOM 1635 C CA . GLY A 1 215 ? -43.456 15.681 56.190 1.00 53.84 215 GLY A CA 1
ATOM 1636 C C . GLY A 1 215 ? -44.349 14.441 56.089 1.00 53.84 215 GLY A C 1
ATOM 1637 O O . GLY A 1 215 ? -44.890 13.998 57.107 1.00 53.84 215 GLY A O 1
ATOM 1638 N N . VAL A 1 216 ? -44.488 13.852 54.897 1.00 50.84 216 VAL A N 1
ATOM 1639 C CA . VAL A 1 216 ? -45.158 12.570 54.711 1.00 50.84 216 VAL A CA 1
ATOM 1640 C C . VAL A 1 216 ? -44.127 11.484 54.986 1.00 50.84 216 VAL A C 1
ATOM 1642 O O . VAL A 1 216 ? -43.083 11.387 54.347 1.00 50.84 216 VAL A O 1
ATOM 1645 N N . THR A 1 217 ? -44.394 10.664 56.000 1.00 50.06 217 THR A N 1
ATOM 1646 C CA . THR A 1 217 ? -43.547 9.504 56.285 1.00 50.06 217 THR A CA 1
ATOM 1647 C C . THR A 1 217 ? -43.614 8.547 55.092 1.00 50.06 217 THR A C 1
ATOM 1649 O O . THR A 1 217 ? -44.721 8.152 54.711 1.00 50.06 217 THR A O 1
ATOM 1652 N N . PRO A 1 218 ? -42.475 8.148 54.492 1.00 51.72 218 PRO A N 1
ATOM 1653 C CA . PRO A 1 218 ? -42.481 7.077 53.511 1.00 51.72 218 PRO A CA 1
ATOM 1654 C C . PRO A 1 218 ? -43.120 5.847 54.153 1.00 51.72 218 PRO A C 1
ATOM 1656 O O . PRO A 1 218 ? -42.865 5.555 55.324 1.00 51.72 218 PRO A O 1
ATOM 1659 N N . SER A 1 219 ? -43.976 5.168 53.385 1.00 48.62 219 SER A N 1
ATOM 1660 C CA . SER A 1 219 ? -44.572 3.868 53.703 1.00 48.62 219 SER A CA 1
ATOM 1661 C C . SER A 1 219 ? -43.656 3.047 54.615 1.00 48.62 219 SER A C 1
ATOM 1663 O O . SER A 1 219 ? -42.515 2.767 54.249 1.00 48.62 219 SER A O 1
ATOM 1665 N N . LEU A 1 220 ? -44.165 2.668 55.793 1.00 49.28 220 LEU A N 1
ATOM 1666 C CA . LEU A 1 220 ? -43.498 1.859 56.821 1.00 49.28 220 LEU A CA 1
ATOM 1667 C C . LEU A 1 220 ? -43.257 0.411 56.353 1.00 49.28 220 LEU A C 1
ATOM 1669 O O . LEU A 1 220 ? -43.595 -0.543 57.051 1.00 49.28 220 LEU A O 1
ATOM 1673 N N . THR A 1 221 ? -42.686 0.215 55.169 1.00 50.81 221 THR A N 1
ATOM 1674 C CA . THR A 1 221 ? -42.020 -1.036 54.823 1.00 50.81 221 THR A CA 1
ATOM 1675 C C . THR A 1 221 ? -40.834 -1.175 55.773 1.00 50.81 221 THR A C 1
ATOM 1677 O O . THR A 1 221 ? -39.959 -0.308 55.746 1.00 50.81 221 THR A O 1
ATOM 1680 N N . PRO A 1 222 ? -40.803 -2.200 56.647 1.00 53.09 222 PRO A N 1
ATOM 1681 C CA . PRO A 1 222 ? -39.688 -2.410 57.555 1.00 53.09 222 PRO A CA 1
ATOM 1682 C C . PRO A 1 222 ? -38.413 -2.536 56.726 1.00 53.09 222 PRO A C 1
ATOM 1684 O O . PRO A 1 222 ? -38.245 -3.503 55.983 1.00 53.09 222 PRO A O 1
ATOM 1687 N N . LEU A 1 223 ? -37.541 -1.535 56.808 1.00 56.72 223 LEU A N 1
ATOM 1688 C CA . LEU A 1 223 ? -36.212 -1.646 56.237 1.00 56.72 223 LEU A CA 1
ATOM 1689 C C . LEU A 1 223 ? -35.473 -2.699 57.062 1.00 56.72 223 LEU A C 1
ATOM 1691 O O . LEU A 1 223 ? -35.494 -2.673 58.297 1.00 56.72 223 LEU A O 1
ATOM 1695 N N . ALA A 1 224 ? -34.878 -3.672 56.377 1.00 59.25 224 ALA A N 1
ATOM 1696 C CA . ALA A 1 224 ? -34.006 -4.629 57.034 1.00 59.25 224 ALA A CA 1
ATOM 1697 C C . ALA A 1 224 ? -32.877 -3.862 57.757 1.00 59.25 224 ALA A C 1
ATOM 1699 O O . ALA A 1 224 ? -32.446 -2.814 57.265 1.00 59.25 224 ALA A O 1
ATOM 1700 N N . PRO A 1 225 ? -32.396 -4.345 58.918 1.00 63.00 225 PRO A N 1
ATOM 1701 C CA . PRO A 1 225 ? -31.227 -3.764 59.567 1.00 63.00 225 PRO A CA 1
ATOM 1702 C C . PRO A 1 225 ? -30.060 -3.660 58.578 1.00 63.00 225 PRO A C 1
ATOM 1704 O O . PRO A 1 225 ? -29.828 -4.601 57.818 1.00 63.00 225 PRO A O 1
ATOM 1707 N N . LEU A 1 226 ? -29.329 -2.538 58.604 1.00 66.62 226 LEU A N 1
ATOM 1708 C CA . LEU A 1 226 ? -28.149 -2.347 57.756 1.00 66.62 226 LEU A CA 1
ATOM 1709 C C . LEU A 1 226 ? -27.182 -3.517 57.946 1.00 66.62 226 LEU A C 1
ATOM 1711 O O . LEU A 1 226 ? -26.764 -3.817 59.067 1.00 66.62 226 LEU A O 1
ATOM 1715 N N . SER A 1 227 ? -26.785 -4.146 56.847 1.00 73.00 227 SER A N 1
ATOM 1716 C CA . SER A 1 227 ? -25.647 -5.055 56.847 1.00 73.00 227 SER A CA 1
ATOM 1717 C C . SER A 1 227 ? -24.362 -4.300 57.206 1.00 73.00 227 SER A C 1
ATOM 1719 O O . SER A 1 227 ? -24.257 -3.082 57.027 1.00 73.00 227 SER A O 1
ATOM 1721 N N . ASN A 1 228 ? -23.327 -5.022 57.648 1.00 70.1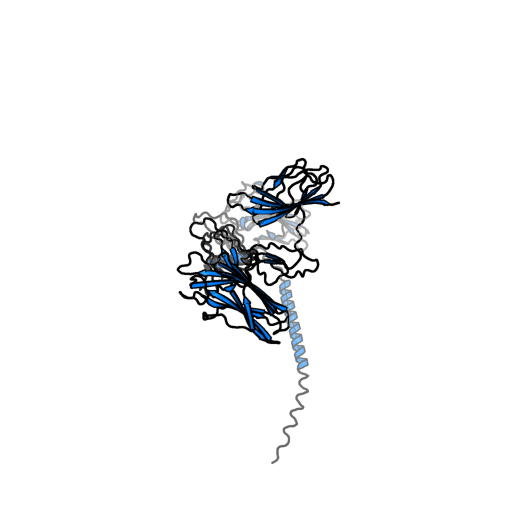9 228 ASN A N 1
ATOM 1722 C CA . ASN A 1 228 ? -22.014 -4.418 57.909 1.00 70.19 228 ASN A CA 1
ATOM 1723 C C . ASN A 1 228 ? -21.474 -3.640 56.693 1.00 70.19 228 ASN A C 1
ATOM 1725 O O . ASN A 1 228 ? -20.807 -2.623 56.865 1.00 70.19 228 ASN A O 1
ATOM 1729 N N . ALA A 1 229 ? -21.779 -4.090 55.472 1.00 70.31 229 ALA A N 1
ATOM 1730 C CA . ALA A 1 229 ? -21.363 -3.420 54.244 1.00 70.31 229 ALA A CA 1
ATOM 1731 C C . ALA A 1 229 ? -22.096 -2.086 54.031 1.00 70.31 229 ALA A C 1
ATOM 1733 O O . ALA A 1 229 ? -21.482 -1.089 53.659 1.00 70.31 229 ALA A O 1
ATOM 1734 N N . GLU A 1 230 ? -23.400 -2.042 54.294 1.00 74.69 230 GLU A N 1
ATOM 1735 C CA . GLU A 1 230 ? -24.196 -0.816 54.161 1.00 74.69 230 GLU A CA 1
ATOM 1736 C C . GLU A 1 230 ? -23.878 0.188 55.273 1.00 74.69 230 GLU A C 1
ATOM 1738 O O . GLU A 1 230 ? -23.835 1.391 55.020 1.00 74.69 230 GLU A O 1
ATOM 1743 N N . TYR A 1 231 ? -23.560 -0.292 56.479 1.00 75.12 231 TYR A N 1
ATOM 1744 C CA . TYR A 1 231 ? -23.059 0.550 57.566 1.00 75.12 231 TYR A CA 1
ATOM 1745 C C . TYR A 1 231 ? -21.749 1.261 57.193 1.00 75.12 231 TYR A C 1
ATOM 1747 O O . TYR A 1 231 ? -21.610 2.458 57.444 1.00 75.12 231 TYR A O 1
ATOM 1755 N N . LEU A 1 232 ? -20.803 0.555 56.563 1.00 75.44 232 LEU A N 1
ATOM 1756 C CA . LEU A 1 232 ? -19.553 1.163 56.094 1.00 75.44 232 LEU A CA 1
ATOM 1757 C C . LEU A 1 232 ? -19.812 2.229 55.022 1.00 75.44 232 LEU A C 1
ATOM 1759 O O . LEU A 1 232 ? -19.284 3.330 55.135 1.00 75.44 232 LEU A O 1
ATOM 1763 N N . LYS A 1 233 ? -20.710 1.960 54.064 1.00 75.12 233 LYS A N 1
ATOM 1764 C CA . LYS A 1 233 ? -21.120 2.950 53.051 1.00 75.12 233 LYS A CA 1
ATOM 1765 C C . LYS A 1 233 ? -21.744 4.201 53.676 1.00 75.12 233 LYS A C 1
ATOM 1767 O O . LYS A 1 233 ? -21.426 5.316 53.272 1.00 75.12 233 LYS A O 1
ATOM 1772 N N . LEU A 1 234 ? -22.609 4.031 54.679 1.00 78.81 234 LEU A N 1
ATOM 1773 C CA . LEU A 1 234 ? -23.218 5.152 55.398 1.00 78.81 234 LEU A CA 1
ATOM 1774 C C . LEU A 1 234 ? -22.173 5.955 56.190 1.00 78.81 234 LEU A C 1
ATOM 1776 O O . LEU A 1 234 ? -22.238 7.183 56.229 1.00 78.81 234 LEU A O 1
ATOM 1780 N N . LYS A 1 235 ? -21.192 5.274 56.795 1.00 78.19 235 LYS A N 1
ATOM 1781 C CA . LYS A 1 235 ? -20.073 5.905 57.505 1.00 78.19 235 LYS A CA 1
ATOM 1782 C C . LYS A 1 235 ? -19.189 6.726 56.560 1.00 78.19 235 LYS A C 1
ATOM 1784 O O . LYS A 1 235 ? -18.819 7.842 56.916 1.00 78.19 235 LYS A O 1
ATOM 1789 N N . ASP A 1 236 ? -18.898 6.208 55.370 1.00 75.12 236 ASP A N 1
ATOM 1790 C CA . ASP A 1 236 ? -18.109 6.910 54.350 1.00 75.12 236 ASP A CA 1
ATOM 1791 C C . ASP A 1 236 ? -18.850 8.138 53.802 1.00 75.12 236 ASP A C 1
ATOM 1793 O O . ASP A 1 236 ? -18.257 9.211 53.665 1.00 75.12 236 ASP A O 1
ATOM 1797 N N . LEU A 1 237 ? -20.167 8.019 53.589 1.00 77.75 237 LEU A N 1
ATOM 1798 C CA . LEU A 1 237 ? -21.029 9.139 53.206 1.00 77.75 237 LEU A CA 1
ATOM 1799 C C . LEU A 1 237 ? -21.032 10.242 54.277 1.00 77.75 237 LEU A C 1
ATOM 1801 O O . LEU A 1 237 ? -20.842 11.415 53.961 1.00 77.75 237 LEU A O 1
ATOM 1805 N N . ALA A 1 238 ? -21.195 9.873 55.551 1.00 76.50 238 ALA A N 1
ATOM 1806 C CA . ALA A 1 238 ? -21.186 10.815 56.672 1.00 76.50 238 ALA A CA 1
ATOM 1807 C C . ALA A 1 238 ? -19.815 11.481 56.890 1.00 76.50 238 ALA A C 1
ATOM 1809 O O . ALA A 1 238 ? -19.750 12.615 57.361 1.00 76.50 238 ALA A O 1
ATOM 1810 N N . ALA A 1 239 ? -18.723 10.806 56.521 1.00 78.19 239 ALA A N 1
ATOM 1811 C CA . ALA A 1 239 ? -17.372 11.361 56.546 1.00 78.19 239 ALA A CA 1
ATOM 1812 C C . ALA A 1 239 ? -17.079 12.322 55.373 1.00 78.19 239 ALA A C 1
ATOM 1814 O O . ALA A 1 239 ? -15.964 12.833 55.273 1.00 78.19 239 ALA A O 1
ATOM 1815 N N . GLY A 1 240 ? -18.049 12.571 54.481 1.00 62.28 240 GLY A N 1
ATOM 1816 C CA . GLY A 1 240 ? -17.875 13.419 53.298 1.00 62.28 240 GLY A CA 1
ATOM 1817 C C . GLY A 1 240 ? -17.045 12.762 52.193 1.00 62.28 240 GLY A C 1
ATOM 1818 O O . GLY A 1 240 ? -16.621 13.435 51.255 1.00 62.28 240 GLY A O 1
ATOM 1819 N N . ASN A 1 241 ? -16.820 11.451 52.279 1.00 68.88 241 ASN A N 1
ATOM 1820 C CA . ASN A 1 241 ? -16.001 10.700 51.339 1.00 68.88 241 ASN A CA 1
ATOM 1821 C C . ASN A 1 241 ? -16.849 10.238 50.139 1.00 68.88 241 ASN A C 1
ATOM 1823 O O . ASN A 1 241 ? -16.918 9.057 49.814 1.00 68.88 241 ASN A O 1
ATOM 1827 N N . VAL A 1 242 ? -17.528 11.182 49.477 1.00 62.22 242 VAL A N 1
ATOM 1828 C CA . VAL A 1 242 ? -18.265 10.952 48.220 1.00 62.22 242 VAL A CA 1
ATOM 1829 C C . VAL A 1 242 ? -17.307 11.003 47.041 1.00 62.22 242 VAL A C 1
ATOM 1831 O O . VAL A 1 242 ? -17.393 11.841 46.145 1.00 62.22 242 VAL A O 1
ATOM 1834 N N . THR A 1 243 ? -16.343 10.095 47.038 1.00 51.28 243 THR A N 1
ATOM 1835 C CA . THR A 1 243 ? -15.677 9.773 45.788 1.00 51.28 243 THR A CA 1
ATOM 1836 C C . THR A 1 243 ? -16.650 8.901 44.999 1.00 51.28 243 THR A C 1
ATOM 1838 O O . THR A 1 243 ? -17.025 7.819 45.447 1.00 51.28 243 THR A O 1
ATOM 1841 N N . ASN A 1 244 ? -17.079 9.382 43.826 1.00 52.88 244 ASN A N 1
ATOM 1842 C CA . ASN A 1 244 ? -17.683 8.575 42.757 1.00 52.88 244 ASN A CA 1
ATOM 1843 C C . ASN A 1 244 ? -16.640 7.566 42.247 1.00 52.88 244 ASN A C 1
ATOM 1845 O O . ASN A 1 244 ? -16.228 7.581 41.088 1.00 52.88 244 ASN A O 1
ATOM 1849 N N . THR A 1 245 ? -16.123 6.748 43.154 1.00 47.47 245 THR A N 1
ATOM 1850 C CA . THR A 1 245 ? -15.155 5.718 42.861 1.00 47.47 245 THR A CA 1
ATOM 1851 C C . THR A 1 245 ? -15.966 4.608 42.243 1.00 47.47 245 THR A C 1
ATOM 1853 O O . THR A 1 245 ? -16.792 3.980 42.905 1.00 47.47 245 THR A O 1
ATOM 1856 N N . VAL A 1 246 ? -15.754 4.394 40.950 1.00 54.81 246 VAL A N 1
ATOM 1857 C CA . VAL A 1 246 ? -16.052 3.111 40.333 1.00 54.81 246 VAL A CA 1
ATOM 1858 C C . VAL A 1 246 ? -15.233 2.098 41.133 1.00 54.81 246 VAL A C 1
ATOM 1860 O O . VAL A 1 246 ? -14.021 1.996 40.951 1.00 54.81 246 VAL A O 1
ATOM 1863 N N . ASP A 1 247 ? -15.857 1.439 42.111 1.00 52.25 247 ASP A N 1
ATOM 1864 C CA . ASP A 1 247 ? -15.231 0.319 42.803 1.00 52.25 247 ASP A CA 1
ATOM 1865 C C . ASP A 1 247 ? -14.840 -0.705 41.729 1.00 52.25 247 ASP A C 1
ATOM 1867 O O . ASP A 1 247 ? -15.543 -0.892 40.737 1.00 52.25 247 ASP A O 1
ATOM 1871 N N . SER A 1 248 ? -13.702 -1.361 41.915 1.00 51.62 248 SER A N 1
ATOM 1872 C CA . SER A 1 248 ? -13.225 -2.490 41.115 1.00 51.62 248 SER A CA 1
ATOM 1873 C C . SER A 1 248 ? -14.305 -3.540 40.802 1.00 51.62 248 SER A C 1
ATOM 1875 O O . SER A 1 248 ? -14.226 -4.214 39.778 1.00 51.62 248 SER A O 1
ATOM 1877 N N . SER A 1 249 ? -15.347 -3.636 41.635 1.00 49.22 249 SER A N 1
ATOM 1878 C CA . SER A 1 249 ? -16.527 -4.482 41.432 1.00 49.22 249 SER A CA 1
ATOM 1879 C C . SER A 1 249 ? -17.530 -3.974 40.377 1.00 49.22 249 SER A C 1
ATOM 1881 O O . SER A 1 249 ? -18.305 -4.771 39.856 1.00 49.22 249 SER A O 1
ATOM 1883 N N . ALA A 1 250 ? -17.513 -2.686 40.015 1.00 48.06 250 ALA A N 1
ATOM 1884 C CA . ALA A 1 250 ? -18.339 -2.088 38.958 1.00 48.06 250 ALA A CA 1
ATOM 1885 C C . ALA A 1 250 ? -17.710 -2.207 37.555 1.00 48.06 250 ALA A C 1
ATOM 1887 O O . ALA A 1 250 ? -18.372 -1.932 36.556 1.00 48.06 250 ALA A O 1
ATOM 1888 N N . ILE A 1 251 ? -16.458 -2.670 37.461 1.00 58.03 251 ILE A N 1
ATOM 1889 C CA . ILE A 1 251 ? -15.807 -3.043 36.200 1.00 58.03 251 ILE A CA 1
ATOM 1890 C C . ILE A 1 251 ? -15.907 -4.564 36.042 1.00 58.03 251 ILE A C 1
ATOM 1892 O O . ILE A 1 251 ? -14.931 -5.298 36.174 1.00 58.03 251 ILE A O 1
ATOM 1896 N N . VAL A 1 252 ? -17.106 -5.065 35.747 1.00 45.59 252 VAL A N 1
ATOM 1897 C CA . VAL A 1 252 ? -17.281 -6.465 35.331 1.00 45.59 252 VAL A CA 1
ATOM 1898 C C . VAL A 1 252 ? -17.181 -6.499 33.805 1.00 45.59 252 VAL A C 1
ATOM 1900 O O . VAL A 1 252 ? -17.983 -5.876 33.117 1.00 45.59 252 VAL A O 1
ATOM 1903 N N . ASN A 1 253 ? -16.168 -7.186 33.266 1.00 52.69 253 ASN A N 1
ATOM 1904 C CA . ASN A 1 253 ? -15.828 -7.235 31.830 1.00 52.69 253 ASN A CA 1
ATOM 1905 C C . ASN A 1 253 ? -15.361 -5.908 31.194 1.00 52.69 253 ASN A C 1
ATOM 1907 O O . ASN A 1 253 ? -15.578 -5.684 30.005 1.00 52.69 253 ASN A O 1
ATOM 1911 N N . GLY A 1 254 ? -14.696 -5.025 31.947 1.00 52.78 254 GLY A N 1
ATOM 1912 C CA . GLY A 1 254 ? -14.004 -3.867 31.356 1.00 52.78 254 GLY A CA 1
ATOM 1913 C C . GLY A 1 254 ? -14.908 -2.750 30.818 1.00 52.78 254 GLY A C 1
ATOM 1914 O O . GLY A 1 254 ? -14.399 -1.827 30.188 1.00 52.78 254 GLY A O 1
ATOM 1915 N N . SER A 1 255 ? -16.223 -2.801 31.063 1.00 51.47 255 SER A N 1
ATOM 1916 C CA . SER A 1 255 ? -17.162 -1.758 30.640 1.00 51.47 255 SER A CA 1
ATOM 1917 C C . SER A 1 255 ? -17.582 -0.897 31.826 1.00 51.47 255 SER A C 1
ATOM 1919 O O . SER A 1 255 ? -18.106 -1.408 32.811 1.00 51.47 255 SER A O 1
ATOM 1921 N N . ILE A 1 256 ? -17.411 0.419 31.707 1.00 60.66 256 ILE A N 1
ATOM 1922 C CA . ILE A 1 256 ? -18.091 1.383 32.575 1.00 60.66 256 ILE A CA 1
ATOM 1923 C C . ILE A 1 256 ? -19.497 1.553 31.989 1.00 60.66 256 ILE A C 1
ATOM 1925 O O . ILE A 1 256 ? -19.655 2.174 30.940 1.00 60.66 256 ILE A O 1
ATOM 1929 N N . ALA A 1 257 ? -20.508 0.946 32.609 1.00 52.91 257 ALA A N 1
ATOM 1930 C CA . ALA A 1 257 ? -21.900 1.051 32.176 1.00 52.91 257 ALA A CA 1
ATOM 1931 C C . ALA A 1 257 ? -22.761 1.663 33.288 1.00 52.91 257 ALA A C 1
ATOM 1933 O O . ALA A 1 257 ? -22.725 1.214 34.430 1.00 52.91 257 ALA A O 1
ATOM 1934 N N . GLY A 1 258 ? -23.546 2.682 32.938 1.00 50.56 258 GLY A N 1
ATOM 1935 C CA . GLY A 1 258 ? -24.497 3.340 33.828 1.00 50.56 258 GLY A CA 1
ATOM 1936 C C . GLY A 1 258 ? -25.259 4.435 33.087 1.00 50.56 258 GLY A C 1
ATOM 1937 O O . GLY A 1 258 ? -24.710 5.082 32.198 1.00 50.56 258 GLY A O 1
ATOM 1938 N N . VAL A 1 259 ? -26.529 4.634 33.439 1.00 47.41 259 VAL A N 1
ATOM 1939 C CA . VAL A 1 259 ? -27.396 5.680 32.860 1.00 47.41 259 VAL A CA 1
ATOM 1940 C C . VAL A 1 259 ? -26.971 7.106 33.250 1.00 47.41 259 VAL A C 1
ATOM 1942 O O . VAL A 1 259 ? -27.439 8.060 32.640 1.00 47.41 259 VAL A O 1
ATOM 1945 N N . ASP A 1 260 ? -26.027 7.234 34.189 1.00 47.56 260 ASP A N 1
ATOM 1946 C CA . ASP A 1 260 ? -25.520 8.502 34.731 1.00 47.56 260 ASP A CA 1
ATOM 1947 C C . ASP A 1 260 ? -24.088 8.839 34.277 1.00 47.56 260 ASP A C 1
ATOM 1949 O O . ASP A 1 260 ? -23.373 9.588 34.949 1.00 47.56 260 ASP A O 1
ATOM 1953 N N . LEU A 1 261 ? -23.616 8.300 33.144 1.00 58.53 261 LEU A N 1
ATOM 1954 C CA . LEU A 1 261 ? -22.369 8.798 32.558 1.00 58.53 261 LEU A CA 1
ATOM 1955 C C . LEU A 1 261 ? -22.607 10.241 32.111 1.00 58.53 261 LEU A C 1
ATOM 1957 O O . LEU A 1 261 ? -23.263 10.493 31.100 1.00 58.53 261 LEU A O 1
ATOM 1961 N N . ALA A 1 262 ? -22.104 11.193 32.902 1.00 56.44 262 ALA A N 1
ATOM 1962 C CA . ALA A 1 262 ? -22.217 12.608 32.596 1.00 56.44 262 ALA A CA 1
ATOM 1963 C C . ALA A 1 262 ? -21.741 12.857 31.151 1.00 56.44 262 ALA A C 1
ATOM 1965 O O . ALA A 1 262 ? -20.703 12.316 30.759 1.00 56.44 262 ALA A O 1
ATOM 1966 N N . PRO A 1 263 ? -22.430 13.703 30.364 1.00 54.25 263 PRO A N 1
ATOM 1967 C CA . PRO A 1 263 ? -22.100 13.945 28.954 1.00 54.25 263 PRO A CA 1
ATOM 1968 C C . PRO A 1 263 ? -20.670 14.471 28.711 1.00 54.25 263 PRO A C 1
ATOM 1970 O O . PRO A 1 263 ? -20.219 14.507 27.572 1.00 54.25 263 PRO A O 1
ATOM 1973 N N . ASN A 1 264 ? -19.943 14.826 29.777 1.00 56.12 264 ASN A N 1
ATOM 1974 C CA . ASN A 1 264 ? -18.566 15.316 29.764 1.00 56.12 264 ASN A CA 1
ATOM 1975 C C . ASN A 1 264 ? -17.597 14.403 30.543 1.00 56.12 264 ASN A C 1
ATOM 1977 O O . ASN A 1 264 ? -16.629 14.893 31.130 1.00 56.12 264 ASN A O 1
ATOM 1981 N N . LEU A 1 265 ? -17.863 13.096 30.626 1.00 61.34 265 LEU A N 1
ATOM 1982 C CA . LEU A 1 265 ? -16.979 12.172 31.333 1.00 61.34 265 LEU A CA 1
ATOM 1983 C C . LEU A 1 265 ? -15.584 12.143 30.683 1.00 61.34 265 LEU A C 1
ATOM 1985 O O . LEU A 1 265 ? -15.410 11.659 29.567 1.00 61.34 265 LEU A O 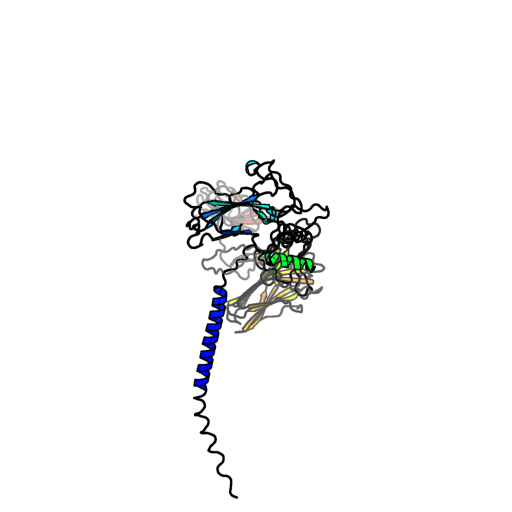1
ATOM 1989 N N . SER A 1 266 ? -14.584 12.637 31.413 1.00 58.31 266 SER A N 1
ATOM 1990 C CA . SER A 1 266 ? -13.172 12.499 31.060 1.00 58.31 266 SER A CA 1
ATOM 1991 C C . SER A 1 266 ? -12.615 11.236 31.710 1.00 58.31 266 SER A C 1
ATOM 1993 O O . SER A 1 266 ? -12.563 11.135 32.936 1.00 58.31 266 SER A O 1
ATOM 1995 N N . ILE A 1 267 ? -12.207 10.265 30.892 1.00 64.06 267 ILE A N 1
ATOM 1996 C CA . ILE A 1 267 ? -11.490 9.074 31.355 1.00 64.06 267 ILE A CA 1
ATOM 1997 C C . ILE A 1 267 ? -9.993 9.375 31.245 1.00 64.06 267 ILE A C 1
ATOM 1999 O O . ILE A 1 267 ? -9.413 9.299 30.164 1.00 64.06 267 ILE A O 1
ATOM 2003 N N . SER A 1 268 ? -9.371 9.739 32.369 1.00 58.25 268 SER A N 1
ATOM 2004 C CA . SER A 1 268 ? -7.918 9.908 32.479 1.00 58.25 268 SER A CA 1
ATOM 2005 C C . SER A 1 268 ? -7.314 8.655 33.108 1.00 58.25 268 SER A C 1
ATOM 2007 O O . SER A 1 268 ? -7.652 8.302 34.236 1.00 58.25 268 SER A O 1
ATOM 2009 N N . THR A 1 269 ? -6.435 7.968 32.379 1.00 61.59 269 THR A N 1
ATOM 2010 C CA . THR A 1 269 ? -5.665 6.827 32.889 1.00 61.59 269 THR A CA 1
ATOM 2011 C C . THR A 1 269 ? -4.176 7.117 32.755 1.00 61.59 269 THR A C 1
ATOM 2013 O O . THR A 1 269 ? -3.722 7.623 31.732 1.00 61.59 269 THR A O 1
ATOM 2016 N N . THR A 1 270 ? -3.409 6.799 33.796 1.00 50.16 270 THR A N 1
ATOM 2017 C CA . THR A 1 270 ? -1.939 6.851 33.791 1.00 50.16 270 THR A CA 1
ATOM 2018 C C . THR A 1 270 ? -1.310 5.526 33.345 1.00 50.16 270 THR A C 1
ATOM 2020 O O . THR A 1 270 ? -0.092 5.446 33.197 1.00 50.16 270 THR A O 1
ATOM 2023 N N . GLY A 1 271 ? -2.124 4.483 33.139 1.00 52.09 271 GLY A N 1
ATOM 2024 C CA . GLY A 1 271 ? -1.697 3.157 32.692 1.00 52.09 271 GLY A CA 1
ATOM 2025 C C . GLY A 1 271 ? -1.925 2.909 31.198 1.00 52.09 271 GLY A C 1
ATOM 2026 O O . GLY A 1 271 ? -2.674 3.620 30.530 1.00 52.09 271 GLY A O 1
ATOM 2027 N N . THR A 1 272 ? -1.301 1.855 30.671 1.00 50.50 272 THR A N 1
ATOM 2028 C CA . THR A 1 272 ? -1.466 1.408 29.281 1.00 50.50 272 THR A CA 1
ATOM 2029 C C . THR A 1 272 ? -2.899 0.925 29.032 1.00 50.50 272 THR A C 1
ATOM 2031 O O . THR A 1 272 ? -3.355 -0.011 29.692 1.00 50.50 272 THR A O 1
ATOM 2034 N N . ILE A 1 273 ? -3.601 1.493 28.042 1.00 62.28 273 ILE A N 1
ATOM 2035 C CA . ILE A 1 273 ? -4.864 0.928 27.536 1.00 62.28 273 ILE A CA 1
ATOM 2036 C C . ILE A 1 273 ? -4.518 -0.349 26.761 1.00 62.28 273 ILE A C 1
ATOM 2038 O O . ILE A 1 273 ? -4.220 -0.325 25.571 1.00 62.28 273 ILE A O 1
ATOM 2042 N N . THR A 1 274 ? -4.508 -1.478 27.461 1.00 49.97 274 THR A N 1
ATOM 2043 C CA . THR A 1 274 ? -4.227 -2.809 26.910 1.00 49.97 274 THR A CA 1
ATOM 2044 C C . THR A 1 274 ? -5.519 -3.425 26.387 1.00 49.97 274 THR A C 1
ATOM 2046 O O . THR A 1 274 ? -6.049 -4.384 26.935 1.00 49.97 274 THR A O 1
ATOM 2049 N N . THR A 1 275 ? -6.066 -2.848 25.320 1.00 47.53 275 THR A N 1
ATOM 2050 C CA . THR A 1 275 ? -7.136 -3.496 24.551 1.00 47.53 275 THR A CA 1
ATOM 2051 C C . THR A 1 275 ? -6.650 -3.734 23.130 1.00 47.53 275 THR A C 1
ATOM 2053 O O . THR A 1 275 ? -5.869 -2.956 22.587 1.00 47.53 275 THR A O 1
ATOM 2056 N N . SER A 1 276 ? -7.091 -4.833 22.523 1.00 47.44 276 SER A N 1
ATOM 2057 C CA . SER A 1 276 ? -6.784 -5.197 21.135 1.00 47.44 276 SER A CA 1
ATOM 2058 C C . SER A 1 276 ? -7.342 -4.203 20.104 1.00 47.44 276 SER A C 1
ATOM 2060 O O . SER A 1 276 ? -6.958 -4.261 18.940 1.00 47.44 276 SER A O 1
ATOM 2062 N N . SER A 1 277 ? -8.232 -3.291 20.516 1.00 49.88 277 SER A N 1
ATOM 2063 C CA . SER A 1 277 ? -8.808 -2.234 19.681 1.00 49.88 277 SER A CA 1
ATOM 2064 C C . SER A 1 277 ? -9.574 -1.213 20.530 1.00 49.88 277 SER A C 1
ATOM 2066 O O . SER A 1 277 ? -10.400 -1.606 21.353 1.00 49.88 277 SER A O 1
ATOM 2068 N N . VAL A 1 278 ? -9.395 0.083 20.261 1.00 59.91 278 VAL A N 1
ATOM 2069 C CA . VAL A 1 278 ? -10.341 1.130 20.682 1.00 59.91 278 VAL A CA 1
ATOM 2070 C C . VAL A 1 278 ? -11.380 1.274 19.569 1.00 59.91 278 VAL A C 1
ATOM 2072 O O . VAL A 1 278 ? -11.090 1.846 18.523 1.00 59.91 278 VAL A O 1
ATOM 2075 N N . SER A 1 279 ? -12.574 0.712 19.756 1.00 49.47 279 SER A N 1
ATOM 2076 C CA . SER A 1 279 ? -13.678 0.808 18.791 1.00 49.47 279 SER A CA 1
ATOM 2077 C C . SER A 1 279 ? -14.773 1.724 19.326 1.00 49.47 279 SER A C 1
ATOM 2079 O O . SER A 1 279 ? -15.242 1.527 20.445 1.00 49.47 279 SER A O 1
ATOM 2081 N N . SER A 1 280 ? -15.225 2.683 18.520 1.00 54.06 280 SER A N 1
ATOM 2082 C CA . SER A 1 280 ? -16.412 3.489 18.814 1.00 54.06 280 SER A CA 1
ATOM 2083 C C . SER A 1 280 ? -17.416 3.355 17.671 1.00 54.06 280 SER A C 1
ATOM 2085 O O . SER A 1 280 ? -17.027 3.259 16.509 1.00 54.06 280 SER A O 1
ATOM 2087 N N . THR A 1 281 ? -18.710 3.338 17.985 1.00 49.03 281 THR A N 1
ATOM 2088 C CA . THR A 1 281 ? -19.788 3.386 16.982 1.00 49.03 281 THR A CA 1
ATOM 2089 C C . THR A 1 281 ? -19.928 4.775 16.347 1.00 49.03 281 THR A C 1
ATOM 2091 O O . THR A 1 281 ? -20.529 4.898 15.284 1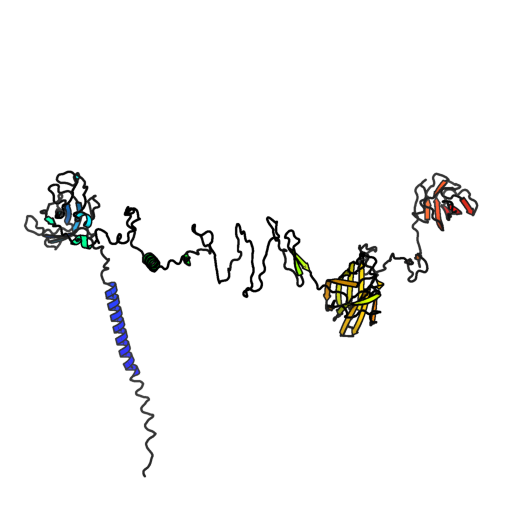.00 49.03 281 THR A O 1
ATOM 2094 N N . SER A 1 282 ? -19.354 5.812 16.972 1.00 45.41 282 SER A N 1
ATOM 2095 C CA . SER A 1 282 ? -19.198 7.167 16.436 1.00 45.41 282 SER A CA 1
ATOM 2096 C C . SER A 1 282 ? -18.137 7.928 17.243 1.00 45.41 282 SER A C 1
ATOM 2098 O O . SER A 1 282 ? -18.415 8.376 18.355 1.00 45.41 282 SER A O 1
ATOM 2100 N N . SER A 1 283 ? -16.937 8.121 16.689 1.00 53.28 283 SER A N 1
ATOM 2101 C CA . SER A 1 283 ? -15.954 9.076 17.218 1.00 53.28 283 SER A CA 1
ATOM 2102 C C . SER A 1 283 ? -15.943 10.325 16.349 1.00 53.28 283 SER A C 1
ATOM 2104 O O . SER A 1 283 ? -15.423 10.307 15.235 1.00 53.28 283 SER A O 1
ATOM 2106 N N . VAL A 1 284 ? -16.457 11.437 16.871 1.00 51.91 284 VAL A N 1
ATOM 2107 C CA . VAL A 1 284 ? -16.189 12.762 16.297 1.00 51.91 284 VAL A CA 1
ATOM 2108 C C . VAL A 1 284 ? -14.968 13.331 17.015 1.00 51.91 284 VAL A C 1
ATOM 2110 O O . VAL A 1 284 ? -15.068 14.172 17.904 1.00 51.91 284 VAL A O 1
ATOM 2113 N N . THR A 1 285 ? -13.788 12.818 16.682 1.00 52.66 285 THR A N 1
ATOM 2114 C CA . THR A 1 285 ? -12.520 13.357 17.184 1.00 52.66 285 THR A CA 1
ATOM 2115 C C . THR A 1 285 ? -12.044 14.455 16.245 1.00 52.66 285 THR A C 1
ATOM 2117 O O . THR A 1 285 ? -11.712 14.185 15.094 1.00 52.66 285 THR A O 1
ATOM 2120 N N . ARG A 1 286 ? -11.990 15.704 16.729 1.00 48.25 286 ARG A N 1
ATOM 2121 C CA . ARG A 1 286 ? -11.400 16.826 15.967 1.00 48.25 286 ARG A CA 1
ATOM 2122 C C . ARG A 1 286 ? -9.891 16.639 15.740 1.00 48.25 286 ARG A C 1
ATOM 2124 O O . ARG A 1 286 ? -9.354 17.202 14.792 1.00 48.25 286 ARG A O 1
ATOM 2131 N N . SER A 1 287 ? -9.233 15.849 16.589 1.00 53.56 287 SER A N 1
ATOM 2132 C CA . SER A 1 287 ? -7.826 15.467 16.478 1.00 53.56 287 SER A CA 1
ATOM 2133 C C . SER A 1 287 ? -7.573 14.140 17.203 1.00 53.56 287 SER A C 1
ATOM 2135 O O . SER A 1 287 ? -8.048 13.941 18.320 1.00 53.56 287 SER A O 1
ATOM 2137 N N . PHE A 1 288 ? -6.821 13.240 16.569 1.00 63.84 288 PHE A N 1
ATOM 2138 C CA . PHE A 1 288 ? -6.146 12.116 17.223 1.00 63.84 288 PHE A CA 1
ATOM 2139 C C . PHE A 1 288 ? -4.669 12.494 17.316 1.00 63.84 288 PHE A C 1
ATOM 2141 O O . PHE A 1 288 ? -4.031 12.693 16.279 1.00 63.84 288 PHE A O 1
ATOM 2148 N N . GLU A 1 289 ? -4.169 12.678 18.537 1.00 59.03 289 GLU A N 1
ATOM 2149 C CA . GLU A 1 289 ? -2.801 13.125 18.792 1.00 59.03 289 GLU A CA 1
ATOM 2150 C C . GLU A 1 289 ? -2.013 12.003 19.467 1.00 59.03 289 GLU A C 1
ATOM 2152 O O . GLU A 1 289 ? -2.304 11.601 20.594 1.00 59.03 289 GLU A O 1
ATOM 2157 N N . LEU A 1 290 ? -1.016 11.476 18.761 1.00 62.94 290 LEU A N 1
ATOM 2158 C CA . LEU A 1 290 ? -0.058 10.534 19.330 1.00 62.94 290 LEU A CA 1
ATOM 2159 C C . LEU A 1 290 ? 1.139 11.325 19.847 1.00 62.94 290 LEU A C 1
ATOM 2161 O O . LEU A 1 290 ? 2.010 11.700 19.062 1.00 62.94 290 LEU A O 1
ATOM 2165 N N . LEU A 1 291 ? 1.176 11.592 21.151 1.00 56.91 291 LEU A N 1
ATOM 2166 C CA . LEU A 1 291 ? 2.314 12.230 21.811 1.00 56.91 291 LEU A CA 1
ATOM 2167 C C . LEU A 1 291 ? 3.299 11.163 22.323 1.00 56.91 291 LEU A C 1
ATOM 2169 O O . LEU A 1 291 ? 2.876 10.198 22.964 1.00 56.91 291 LEU A O 1
ATOM 2173 N N . PRO A 1 292 ? 4.616 11.316 22.107 1.00 49.53 292 PRO A N 1
ATOM 2174 C CA . PRO A 1 292 ? 5.617 10.552 22.834 1.00 49.53 292 PRO A CA 1
ATOM 2175 C C . PRO A 1 292 ? 5.594 10.954 24.314 1.00 49.53 292 PRO A C 1
ATOM 2177 O O . PRO A 1 292 ? 5.167 12.054 24.664 1.00 49.53 292 PRO A O 1
ATOM 2180 N N . ALA A 1 293 ? 6.123 10.092 25.186 1.00 48.56 293 ALA A N 1
ATOM 2181 C CA . ALA A 1 293 ? 6.138 10.291 26.642 1.00 48.56 293 ALA A CA 1
ATOM 2182 C C . ALA A 1 293 ? 6.767 11.625 27.110 1.00 48.56 293 ALA A C 1
ATOM 2184 O O . ALA A 1 293 ? 6.534 12.052 28.236 1.00 48.56 293 ALA A O 1
ATOM 2185 N N . SER A 1 294 ? 7.554 12.288 26.257 1.00 57.31 294 SER A N 1
ATOM 2186 C CA . SER A 1 294 ? 8.165 13.597 26.517 1.00 57.31 294 SER A CA 1
ATOM 2187 C C . SER A 1 294 ? 7.264 14.801 26.204 1.00 57.31 294 SER A C 1
ATOM 2189 O O . SER A 1 294 ? 7.660 15.926 26.496 1.00 57.31 294 SER A O 1
ATOM 2191 N N . GLY A 1 295 ? 6.097 14.603 25.577 1.00 58.78 295 GLY A N 1
ATOM 2192 C CA . GLY A 1 295 ? 5.143 15.667 25.234 1.00 58.78 295 GLY A CA 1
ATOM 2193 C C . GLY A 1 295 ? 5.608 16.661 24.157 1.00 58.78 295 GLY A C 1
ATOM 2194 O O . GLY A 1 295 ? 4.917 17.640 23.904 1.00 58.78 295 GLY A O 1
ATOM 2195 N N . ALA A 1 296 ? 6.769 16.444 23.528 1.00 46.56 296 ALA A N 1
ATOM 2196 C CA . ALA A 1 296 ? 7.433 17.468 22.713 1.00 46.56 296 ALA A CA 1
ATOM 2197 C C . ALA A 1 296 ? 7.167 17.390 21.194 1.00 46.56 296 ALA A C 1
ATOM 2199 O O . ALA A 1 296 ? 7.487 18.339 20.482 1.00 46.56 296 ALA A O 1
ATOM 2200 N N . ALA A 1 297 ? 6.613 16.286 20.673 1.00 51.56 297 ALA A N 1
ATOM 2201 C CA . ALA A 1 297 ? 6.362 16.118 19.235 1.00 51.56 297 ALA A CA 1
ATOM 2202 C C . ALA A 1 297 ? 5.201 15.148 18.969 1.00 51.56 297 ALA A C 1
ATOM 2204 O O . ALA A 1 297 ? 5.411 13.940 18.924 1.00 51.56 297 ALA A O 1
ATOM 2205 N N . GLY A 1 298 ? 3.980 15.663 18.817 1.00 56.00 298 GLY A N 1
ATOM 2206 C CA . GLY A 1 298 ? 2.799 14.858 18.498 1.00 56.00 298 GLY A CA 1
ATOM 2207 C C . GLY A 1 298 ? 2.621 14.614 16.997 1.00 56.00 298 GLY A C 1
ATOM 2208 O O . GLY A 1 298 ? 2.976 15.461 16.177 1.00 56.00 298 GLY A O 1
ATOM 2209 N N . ILE A 1 299 ? 2.041 13.470 16.625 1.00 56.84 299 ILE A N 1
ATOM 2210 C CA . ILE A 1 299 ? 1.479 13.264 15.281 1.00 56.84 299 ILE A CA 1
ATOM 2211 C C . ILE A 1 299 ? -0.007 13.621 15.344 1.00 56.84 299 ILE A C 1
ATOM 2213 O O . ILE A 1 299 ? -0.773 12.913 15.998 1.00 56.84 299 ILE A O 1
ATOM 2217 N N . THR A 1 300 ? -0.404 14.693 14.653 1.00 55.44 300 THR A N 1
ATOM 2218 C CA . THR A 1 300 ? -1.804 15.133 14.548 1.00 55.44 300 THR A CA 1
ATOM 2219 C C . THR A 1 300 ? -2.365 14.778 13.179 1.00 55.44 300 THR A C 1
ATOM 2221 O O . THR A 1 300 ? -1.902 15.289 12.159 1.00 55.44 300 THR A O 1
ATOM 2224 N N . PHE A 1 301 ? -3.410 13.951 13.148 1.00 62.44 301 PHE A N 1
ATOM 2225 C CA . PHE A 1 301 ? -4.212 13.741 11.941 1.00 62.44 301 PHE A CA 1
ATOM 2226 C C . PHE A 1 301 ? -5.333 14.789 11.904 1.00 62.44 301 PHE A C 1
ATOM 2228 O O . PHE A 1 301 ? -6.202 14.796 12.776 1.00 62.44 301 PHE A O 1
ATOM 2235 N N . SER A 1 302 ? -5.308 15.689 10.918 1.00 58.41 302 SER A N 1
ATOM 2236 C CA . SER A 1 302 ? -6.345 16.707 10.704 1.00 58.41 302 SER A CA 1
ATOM 2237 C C . SER A 1 302 ? -6.896 16.590 9.285 1.00 58.41 302 SER A C 1
ATOM 2239 O O . SER A 1 302 ? -6.127 16.528 8.326 1.00 58.41 302 SER A O 1
ATOM 2241 N N . ALA A 1 303 ? -8.222 16.524 9.147 1.00 58.09 303 ALA A N 1
ATOM 2242 C CA . ALA A 1 303 ? -8.863 16.529 7.837 1.00 58.09 303 ALA A CA 1
ATOM 2243 C C . ALA A 1 303 ? -8.678 17.907 7.168 1.00 58.09 303 ALA A C 1
ATOM 2245 O O . ALA A 1 303 ? -8.797 18.929 7.852 1.00 58.09 303 ALA A O 1
ATOM 2246 N N . PRO A 1 304 ? -8.426 17.972 5.847 1.00 62.16 304 PRO A N 1
ATOM 2247 C CA . PRO A 1 304 ? -8.394 19.239 5.125 1.00 62.16 304 PRO A CA 1
ATOM 2248 C C . PRO A 1 304 ? -9.710 20.010 5.300 1.00 62.16 304 PRO A C 1
ATOM 2250 O O . PRO A 1 304 ? -10.788 19.417 5.401 1.00 62.16 304 PRO A O 1
ATOM 2253 N N . ALA A 1 305 ? -9.642 21.341 5.328 1.00 63.06 305 ALA A N 1
ATOM 2254 C CA . ALA A 1 305 ? -10.840 22.167 5.440 1.00 63.06 305 ALA A CA 1
ATOM 2255 C C . ALA A 1 305 ? -11.806 21.881 4.271 1.00 63.06 305 ALA A C 1
ATOM 2257 O O . ALA A 1 305 ? -11.420 21.985 3.109 1.00 63.06 305 ALA A O 1
ATOM 2258 N N . GLY A 1 306 ? -13.062 21.534 4.580 1.00 69.19 306 GLY A N 1
ATOM 2259 C CA . GLY A 1 306 ? -14.132 21.345 3.589 1.00 69.19 306 GLY A CA 1
ATOM 2260 C C . GLY A 1 306 ? -14.488 19.897 3.228 1.00 69.19 306 GLY A C 1
ATOM 2261 O O . GLY A 1 306 ? -15.416 19.699 2.448 1.00 69.19 306 GLY A O 1
ATOM 2262 N N . VAL A 1 307 ? -13.824 18.883 3.795 1.00 59.84 307 VAL A N 1
ATOM 2263 C CA . VAL A 1 307 ? -14.153 17.469 3.521 1.00 59.84 307 VAL A CA 1
ATOM 2264 C C . VAL A 1 307 ? -15.096 16.921 4.597 1.00 59.84 307 VAL A C 1
ATOM 2266 O O . VAL A 1 307 ? -14.788 16.989 5.784 1.00 59.84 307 VAL A O 1
ATOM 2269 N N . THR A 1 308 ? -16.259 16.394 4.201 1.00 57.91 308 THR A N 1
ATOM 2270 C CA . THR A 1 308 ? -17.323 15.970 5.137 1.00 57.91 308 THR A CA 1
ATOM 2271 C C . THR A 1 308 ? -17.229 14.517 5.600 1.00 57.91 308 THR A C 1
ATOM 2273 O O . THR A 1 308 ? -17.977 14.151 6.491 1.00 57.91 308 THR A O 1
ATOM 2276 N N . ASN A 1 309 ? -16.310 13.717 5.054 1.00 62.31 309 ASN A N 1
ATOM 2277 C CA . ASN A 1 309 ? -15.845 12.421 5.562 1.00 62.31 309 ASN A CA 1
ATOM 2278 C C . ASN A 1 309 ? -14.556 12.078 4.793 1.00 62.31 309 ASN A C 1
ATOM 2280 O O . ASN A 1 309 ? -14.561 12.134 3.564 1.00 62.31 309 ASN A O 1
ATOM 2284 N N . TYR A 1 310 ? -13.457 11.765 5.485 1.00 65.31 310 TYR A N 1
ATOM 2285 C CA . TYR A 1 310 ? -12.168 11.448 4.858 1.00 65.31 310 TYR A CA 1
ATOM 2286 C C . TYR A 1 310 ? -11.671 10.092 5.358 1.00 65.31 310 TYR A C 1
ATOM 2288 O O . TYR A 1 310 ? -11.308 9.958 6.526 1.00 65.31 310 TYR A O 1
ATOM 2296 N N . ASN A 1 311 ? -11.688 9.083 4.486 1.00 71.06 311 ASN A N 1
ATOM 2297 C CA . ASN A 1 311 ? -11.266 7.728 4.829 1.00 71.06 311 ASN A CA 1
ATOM 2298 C C . ASN A 1 311 ? -9.795 7.544 4.483 1.00 71.06 311 ASN A C 1
ATOM 2300 O O . ASN A 1 311 ? -9.423 7.697 3.326 1.00 71.06 311 ASN A O 1
ATOM 2304 N N . ILE A 1 312 ? -8.982 7.177 5.474 1.00 79.62 312 ILE A N 1
ATOM 2305 C CA . ILE A 1 312 ? -7.578 6.831 5.262 1.00 79.62 312 ILE A CA 1
ATOM 2306 C C . ILE A 1 312 ? -7.444 5.307 5.139 1.00 79.62 312 ILE A C 1
ATOM 2308 O O . ILE A 1 312 ? -7.672 4.587 6.110 1.00 79.62 312 ILE A O 1
ATOM 2312 N N . THR A 1 313 ? -7.055 4.810 3.966 1.00 80.19 313 THR A N 1
ATOM 2313 C CA . THR A 1 313 ? -6.849 3.378 3.692 1.00 80.19 313 THR A CA 1
ATOM 2314 C C . THR A 1 313 ? -5.358 3.053 3.727 1.00 80.19 313 THR A C 1
ATOM 2316 O O . THR A 1 313 ? -4.607 3.544 2.890 1.00 80.19 313 THR A O 1
ATOM 2319 N N . TYR A 1 314 ? -4.906 2.219 4.669 1.00 80.19 314 TYR A N 1
ATOM 2320 C CA . TYR A 1 314 ? -3.510 1.763 4.722 1.00 80.19 314 TYR A CA 1
ATOM 2321 C C . TYR A 1 314 ? -3.198 0.700 3.646 1.00 80.19 314 TYR A C 1
ATOM 2323 O O . TYR A 1 314 ? -4.084 -0.081 3.289 1.00 80.19 314 TYR A O 1
ATOM 2331 N N . PRO A 1 315 ? -1.939 0.596 3.174 1.00 84.50 315 PRO A N 1
ATOM 2332 C CA . PRO A 1 315 ? -1.504 -0.513 2.329 1.00 84.50 315 PRO A CA 1
ATOM 2333 C C . PRO A 1 315 ? -1.596 -1.846 3.084 1.00 84.50 315 PRO A C 1
ATOM 2335 O O . PRO A 1 315 ? -1.328 -1.907 4.282 1.00 84.50 315 PRO A O 1
ATOM 2338 N N . SER A 1 316 ? -1.881 -2.942 2.378 1.00 82.19 316 SER A N 1
ATOM 2339 C CA . SER A 1 316 ? -2.024 -4.282 2.974 1.00 82.19 316 SER A CA 1
ATOM 2340 C C . SER A 1 316 ? -0.712 -4.928 3.450 1.00 82.19 316 SER A C 1
ATOM 2342 O O . SER A 1 316 ? -0.743 -6.016 4.018 1.00 82.19 316 SER A O 1
ATOM 2344 N N . GLY A 1 317 ? 0.441 -4.303 3.202 1.00 76.38 317 GLY A N 1
ATOM 2345 C CA . GLY A 1 317 ? 1.764 -4.800 3.588 1.00 76.38 317 GLY A CA 1
ATOM 2346 C C . GLY A 1 317 ? 2.628 -3.705 4.208 1.00 76.38 317 GLY A C 1
ATOM 2347 O O . GLY A 1 317 ? 2.328 -2.521 4.070 1.00 76.38 317 GLY A O 1
ATOM 2348 N N . GLN A 1 318 ? 3.706 -4.090 4.893 1.00 77.88 318 GLN A N 1
ATOM 2349 C CA . GLN A 1 318 ? 4.695 -3.155 5.442 1.00 77.88 318 GLN A CA 1
ATOM 2350 C C . GLN A 1 318 ? 5.613 -2.607 4.335 1.00 77.88 318 GLN A C 1
ATOM 2352 O O . GLN A 1 318 ? 5.935 -3.315 3.382 1.00 77.88 318 GLN A O 1
ATOM 2357 N N . GLY A 1 319 ? 6.054 -1.353 4.470 1.00 76.31 319 GLY A N 1
ATOM 2358 C CA . GLY A 1 319 ? 7.027 -0.741 3.566 1.00 76.31 319 GLY A CA 1
ATOM 2359 C C . GLY A 1 319 ? 8.427 -1.309 3.789 1.00 76.31 319 GLY A C 1
ATOM 2360 O O . GLY A 1 319 ? 8.839 -1.519 4.931 1.00 76.31 319 GLY A O 1
ATOM 2361 N N . ALA A 1 320 ? 9.171 -1.551 2.709 1.00 73.88 320 ALA A N 1
ATOM 2362 C CA . ALA A 1 320 ? 10.577 -1.940 2.803 1.00 73.88 320 ALA A CA 1
ATOM 2363 C C . ALA A 1 320 ? 11.458 -0.731 3.203 1.00 73.88 320 ALA A C 1
ATOM 2365 O O . ALA A 1 320 ? 11.019 0.416 3.069 1.00 73.88 320 ALA A O 1
ATOM 2366 N N . PRO A 1 321 ? 12.706 -0.935 3.669 1.00 63.53 321 PRO A N 1
ATOM 2367 C CA . PRO A 1 321 ? 13.619 0.168 3.975 1.00 63.53 321 PRO A CA 1
ATOM 2368 C C . PRO A 1 321 ? 13.693 1.205 2.839 1.00 63.53 321 PRO A C 1
ATOM 2370 O O . PRO A 1 321 ? 13.796 0.845 1.668 1.00 63.53 321 PRO A O 1
ATOM 2373 N N . GLY A 1 322 ? 13.596 2.494 3.182 1.00 63.69 322 GLY A N 1
ATOM 2374 C CA . GLY A 1 322 ? 13.574 3.602 2.214 1.00 63.69 322 GLY A CA 1
ATOM 2375 C C . GLY A 1 322 ? 12.203 3.920 1.601 1.00 63.69 322 GLY A C 1
ATOM 2376 O O . GLY A 1 322 ? 12.104 4.834 0.785 1.00 63.69 322 GLY A O 1
ATOM 2377 N N . HIS A 1 323 ? 11.139 3.210 1.985 1.00 77.44 323 HIS A N 1
ATOM 2378 C CA . HIS A 1 323 ? 9.775 3.576 1.603 1.00 77.44 323 HIS A CA 1
ATOM 2379 C C . HIS A 1 323 ? 9.183 4.602 2.573 1.00 77.44 323 HIS A C 1
ATOM 2381 O O . HIS A 1 323 ? 9.322 4.477 3.789 1.00 77.44 323 HIS A O 1
ATOM 2387 N N . VAL A 1 324 ? 8.472 5.587 2.031 1.00 83.56 324 VAL A N 1
ATOM 2388 C CA . VAL A 1 324 ? 7.606 6.505 2.779 1.00 83.56 324 VAL A CA 1
ATOM 2389 C C . VAL A 1 324 ? 6.157 6.271 2.399 1.00 83.56 324 VAL A C 1
ATOM 2391 O O . VAL A 1 324 ? 5.846 5.807 1.302 1.00 83.56 324 VAL A O 1
ATOM 2394 N N . MET A 1 325 ? 5.264 6.574 3.329 1.00 86.75 325 MET A N 1
ATOM 2395 C CA . MET A 1 325 ? 3.832 6.462 3.115 1.00 86.75 325 MET A CA 1
ATOM 2396 C C . MET A 1 325 ? 3.322 7.752 2.469 1.00 86.75 325 MET A C 1
ATOM 2398 O O . MET A 1 325 ? 3.510 8.833 3.024 1.00 86.75 325 MET A O 1
ATOM 2402 N N . VAL A 1 326 ? 2.707 7.644 1.294 1.00 86.62 326 VAL A N 1
ATOM 2403 C CA . VAL A 1 326 ? 2.198 8.785 0.517 1.00 86.62 326 VAL A CA 1
ATOM 2404 C C . VAL A 1 326 ? 0.686 8.672 0.391 1.00 86.62 326 VAL A C 1
ATOM 2406 O O . VAL A 1 326 ? 0.169 7.581 0.158 1.00 86.62 326 VAL A O 1
ATOM 2409 N N . ASN A 1 327 ? -0.005 9.798 0.552 1.00 85.69 327 ASN A N 1
ATOM 2410 C CA . ASN A 1 327 ? -1.450 9.924 0.400 1.00 85.69 327 ASN A CA 1
ATOM 2411 C C . ASN A 1 327 ? -1.783 10.454 -1.003 1.00 85.69 327 ASN A C 1
ATOM 2413 O O . ASN A 1 327 ? -1.202 11.450 -1.433 1.00 85.69 327 ASN A O 1
ATOM 2417 N N . ASP A 1 328 ? -2.718 9.809 -1.698 1.00 80.88 328 ASP A N 1
ATOM 2418 C CA . ASP A 1 328 ? -3.179 10.194 -3.040 1.00 80.88 328 ASP A CA 1
ATOM 2419 C C . ASP A 1 328 ? -4.162 11.385 -3.065 1.00 80.88 328 ASP A C 1
ATOM 2421 O O . ASP A 1 328 ? -4.643 11.778 -4.126 1.00 80.88 328 ASP A O 1
ATOM 2425 N N . GLY A 1 329 ? -4.487 11.962 -1.906 1.00 77.56 329 GLY A N 1
ATOM 2426 C CA . GLY A 1 329 ? -5.463 13.043 -1.759 1.00 77.56 329 GLY A CA 1
ATOM 2427 C C . GLY A 1 329 ? -6.912 12.558 -1.646 1.00 77.56 329 GLY A C 1
ATOM 2428 O O . GLY A 1 329 ? -7.743 13.289 -1.112 1.00 77.56 329 GLY A O 1
ATOM 2429 N N . ALA A 1 330 ? -7.205 11.314 -2.033 1.00 79.56 330 ALA A N 1
ATOM 2430 C CA . ALA A 1 330 ? -8.480 10.631 -1.800 1.00 79.56 330 ALA A CA 1
ATOM 2431 C C . ALA A 1 330 ? -8.475 9.801 -0.503 1.00 79.56 330 ALA A C 1
ATOM 2433 O O . ALA A 1 330 ? -9.512 9.264 -0.113 1.00 79.56 330 ALA A O 1
ATOM 2434 N N . GLY A 1 331 ? -7.324 9.735 0.173 1.00 81.00 331 GLY A N 1
ATOM 2435 C CA . GLY A 1 331 ? -7.143 9.051 1.444 1.00 81.00 331 GLY A CA 1
ATOM 2436 C C . GLY A 1 331 ? -6.573 7.642 1.308 1.00 81.00 331 GLY A C 1
ATOM 2437 O O . GLY A 1 331 ? -6.390 6.968 2.315 1.00 81.00 331 GLY A O 1
ATOM 2438 N N . ASN A 1 332 ? -6.199 7.181 0.113 1.00 85.06 332 ASN A N 1
ATOM 2439 C CA . ASN A 1 332 ? -5.455 5.929 0.010 1.00 85.06 332 ASN A CA 1
ATOM 2440 C C . ASN A 1 332 ? -3.974 6.191 0.272 1.00 85.06 332 ASN A C 1
ATOM 2442 O O . ASN A 1 332 ? -3.334 7.019 -0.380 1.00 85.06 332 ASN A O 1
ATOM 2446 N N . LEU A 1 333 ? -3.425 5.466 1.241 1.00 88.75 333 LEU A N 1
ATOM 2447 C CA . LEU A 1 333 ? -2.008 5.478 1.551 1.00 88.75 333 LEU A CA 1
ATOM 2448 C C . LEU A 1 333 ? -1.304 4.377 0.757 1.00 88.75 333 LEU A C 1
ATOM 2450 O O . LEU A 1 333 ? -1.796 3.255 0.644 1.00 88.75 333 LEU A O 1
ATOM 2454 N N . SER A 1 334 ? -0.123 4.687 0.232 1.00 88.62 334 SER A N 1
ATOM 2455 C CA . SER A 1 334 ? 0.727 3.755 -0.514 1.00 88.62 334 SER A CA 1
ATOM 2456 C C . SER A 1 334 ? 2.178 3.864 -0.050 1.00 88.62 334 SER A C 1
ATOM 2458 O O . SER A 1 334 ? 2.643 4.944 0.320 1.00 88.62 334 SER A O 1
ATOM 2460 N N . TRP A 1 335 ? 2.911 2.748 -0.055 1.00 82.81 335 TRP A N 1
ATOM 2461 C CA . TRP A 1 335 ? 4.359 2.779 0.148 1.00 82.81 335 TRP A CA 1
ATOM 2462 C C . TRP A 1 335 ? 5.041 3.202 -1.145 1.00 82.81 335 TRP A C 1
ATOM 2464 O O . TRP A 1 335 ? 4.975 2.495 -2.145 1.00 82.81 335 TRP A O 1
ATOM 2474 N N . THR A 1 336 ? 5.723 4.338 -1.110 1.00 77.75 336 THR A N 1
ATOM 2475 C CA . THR A 1 336 ? 6.534 4.836 -2.219 1.00 77.75 336 THR A CA 1
ATOM 2476 C C . THR A 1 336 ? 7.995 4.798 -1.813 1.00 77.75 336 THR A C 1
ATOM 2478 O O . THR A 1 336 ? 8.364 5.342 -0.773 1.00 77.75 336 THR A O 1
ATOM 2481 N N . TYR A 1 337 ? 8.840 4.166 -2.625 1.00 66.56 337 TYR A N 1
ATOM 2482 C CA . TYR A 1 337 ? 10.282 4.214 -2.419 1.00 66.56 337 TYR A CA 1
ATOM 2483 C C . TYR A 1 337 ? 10.796 5.630 -2.687 1.00 66.56 337 TYR A C 1
ATOM 2485 O O . TYR A 1 337 ? 10.756 6.115 -3.816 1.00 66.56 337 TYR A O 1
ATOM 2493 N N . VAL A 1 338 ? 11.309 6.288 -1.654 1.00 63.69 338 VAL A N 1
ATOM 2494 C CA . VAL A 1 338 ? 12.079 7.528 -1.781 1.00 63.69 338 VAL A CA 1
ATOM 2495 C C . VAL A 1 338 ? 13.540 7.186 -1.542 1.00 63.69 338 VAL A C 1
ATOM 2497 O O . VAL A 1 338 ? 14.135 7.517 -0.521 1.00 63.69 338 VAL A O 1
ATOM 2500 N N . GLY A 1 339 ? 14.132 6.470 -2.499 1.00 62.69 339 GLY A N 1
ATOM 2501 C CA . GLY A 1 339 ? 15.591 6.373 -2.568 1.00 62.69 339 GLY A CA 1
ATOM 2502 C C . GLY A 1 339 ? 16.224 7.769 -2.544 1.00 62.69 339 GLY A C 1
ATOM 2503 O O . GLY A 1 339 ? 15.593 8.758 -2.930 1.00 62.69 339 GLY A O 1
ATOM 2504 N N . ALA A 1 340 ? 17.465 7.855 -2.067 1.00 67.88 340 ALA A N 1
ATOM 2505 C CA . ALA A 1 340 ? 18.199 9.112 -2.036 1.00 67.88 340 ALA A CA 1
ATOM 2506 C C . ALA A 1 340 ? 18.194 9.745 -3.437 1.00 67.88 340 ALA A C 1
ATOM 2508 O O . ALA A 1 340 ? 18.610 9.124 -4.415 1.00 67.88 340 ALA A O 1
ATOM 2509 N N . ARG A 1 341 ? 17.662 10.966 -3.535 1.00 79.25 341 ARG A N 1
ATOM 2510 C CA . ARG A 1 341 ? 17.794 11.779 -4.741 1.00 79.25 341 ARG A CA 1
ATOM 2511 C C . ARG A 1 341 ? 19.187 12.372 -4.732 1.00 79.25 341 ARG A C 1
ATOM 2513 O O . ARG A 1 341 ? 19.579 13.024 -3.764 1.00 79.25 341 ARG A O 1
ATOM 2520 N N . PHE A 1 342 ? 19.918 12.127 -5.803 1.00 87.12 342 PHE A N 1
ATOM 2521 C CA . PHE A 1 342 ? 21.235 12.685 -6.010 1.00 87.12 342 PHE A CA 1
ATOM 2522 C C . PHE A 1 342 ? 21.161 13.734 -7.101 1.00 87.12 342 PHE A C 1
ATOM 2524 O O . PHE A 1 342 ? 20.252 13.761 -7.929 1.00 87.12 342 PHE A O 1
ATOM 2531 N N . ARG A 1 343 ? 22.131 14.630 -7.057 1.00 88.50 343 ARG A N 1
ATOM 2532 C CA . ARG A 1 343 ? 22.101 15.872 -7.798 1.00 88.50 343 ARG A CA 1
ATOM 2533 C C . ARG A 1 343 ? 23.498 16.154 -8.300 1.00 88.50 343 ARG A C 1
ATOM 2535 O O . ARG A 1 343 ? 24.453 16.083 -7.528 1.00 88.50 343 ARG A O 1
ATOM 2542 N N . SER A 1 344 ? 23.638 16.372 -9.603 1.00 88.44 344 SER A N 1
ATOM 2543 C CA . SER A 1 344 ? 24.944 16.644 -10.203 1.00 88.44 344 SER A CA 1
ATOM 2544 C C . SER A 1 344 ? 25.583 17.910 -9.597 1.00 88.44 344 SER A C 1
ATOM 2546 O O . SER A 1 344 ? 24.845 18.797 -9.176 1.00 88.44 344 SER A O 1
ATOM 2548 N N . PRO A 1 345 ? 26.916 18.074 -9.628 1.00 81.81 345 PRO A N 1
ATOM 2549 C CA . PRO A 1 345 ? 27.627 19.226 -9.037 1.00 81.81 345 PRO A CA 1
ATOM 2550 C C . PRO A 1 345 ? 27.440 20.593 -9.741 1.00 81.81 345 PRO A C 1
ATOM 2552 O O . PRO A 1 345 ? 28.328 21.440 -9.681 1.00 81.81 345 PRO A O 1
ATOM 2555 N N . GLY A 1 346 ? 26.358 20.806 -10.488 1.00 67.44 346 GLY A N 1
ATOM 2556 C CA . GLY A 1 346 ? 26.276 21.843 -11.517 1.00 67.44 346 GLY A CA 1
ATOM 2557 C C . GLY A 1 346 ? 25.953 23.273 -11.049 1.00 67.44 346 GLY A C 1
ATOM 2558 O O . GLY A 1 346 ? 25.228 23.506 -10.087 1.00 67.44 346 GLY A O 1
ATOM 2559 N N . SER A 1 347 ? 26.497 24.238 -11.799 1.00 64.06 347 SER A N 1
ATOM 2560 C CA . SER A 1 347 ? 26.117 25.659 -11.874 1.00 64.06 347 SER A CA 1
ATOM 2561 C C . SER A 1 347 ? 26.015 26.042 -13.365 1.00 64.06 347 SER A C 1
ATOM 2563 O O . SER A 1 347 ? 26.381 25.242 -14.233 1.00 64.06 347 SER A O 1
ATOM 2565 N N . MET A 1 348 ? 25.515 27.237 -13.696 1.00 59.94 348 MET A N 1
ATOM 2566 C CA . MET A 1 348 ? 25.334 27.682 -15.090 1.00 59.94 348 MET A CA 1
ATOM 2567 C C . MET A 1 348 ? 26.654 27.623 -15.894 1.00 59.94 348 MET A C 1
ATOM 2569 O O . MET A 1 348 ? 27.683 28.107 -15.426 1.00 59.94 348 MET A O 1
ATOM 2573 N N . GLY A 1 349 ? 26.622 27.074 -17.121 1.00 66.19 349 GLY A N 1
ATOM 2574 C CA . GLY A 1 349 ? 27.764 27.075 -18.062 1.00 66.19 349 GLY A CA 1
ATOM 2575 C C . GLY A 1 349 ? 28.586 25.779 -18.152 1.00 66.19 349 GLY A C 1
ATOM 2576 O O . GLY A 1 349 ? 29.698 25.792 -18.668 1.00 66.19 349 GLY A O 1
ATOM 2577 N N . THR A 1 350 ? 28.057 24.654 -17.675 1.00 74.69 350 THR A N 1
ATOM 2578 C CA . THR A 1 350 ? 28.779 23.371 -17.540 1.00 74.69 350 THR A CA 1
ATOM 2579 C C . THR A 1 350 ? 28.594 22.404 -18.717 1.00 74.69 350 THR A C 1
ATOM 2581 O O . THR A 1 350 ? 28.916 21.218 -18.623 1.00 74.69 350 THR A O 1
ATOM 2584 N N . ASN A 1 351 ? 28.103 22.914 -19.850 1.00 82.44 351 ASN A N 1
ATOM 2585 C CA . ASN A 1 351 ? 27.808 22.117 -21.036 1.00 82.44 351 ASN A CA 1
ATOM 2586 C C . ASN A 1 351 ? 29.062 21.396 -21.565 1.00 82.44 351 ASN A C 1
ATOM 2588 O O . ASN A 1 351 ? 30.115 21.998 -21.774 1.00 82.44 351 ASN A O 1
ATOM 2592 N N . GLY A 1 352 ? 28.930 20.096 -21.800 1.00 84.12 352 GLY A N 1
ATOM 2593 C CA . GLY A 1 352 ? 29.972 19.225 -22.313 1.00 84.12 352 GLY A CA 1
ATOM 2594 C C . GLY A 1 352 ? 30.932 18.665 -21.261 1.00 84.12 352 GLY A C 1
ATOM 2595 O O . GLY A 1 352 ? 31.812 17.894 -21.653 1.00 84.12 352 GLY A O 1
ATOM 2596 N N . LEU A 1 353 ? 30.780 19.004 -19.975 1.00 89.62 353 LEU A N 1
ATOM 2597 C CA . LEU A 1 353 ? 31.604 18.466 -18.889 1.00 89.62 353 LEU A CA 1
ATOM 2598 C C . LEU A 1 353 ? 31.040 17.152 -18.334 1.00 89.62 353 LEU A C 1
ATOM 2600 O O . LEU A 1 353 ? 29.839 16.907 -18.364 1.00 89.62 353 LEU A O 1
ATOM 2604 N N . TRP A 1 354 ? 31.921 16.314 -17.801 1.00 91.62 354 TRP A N 1
ATOM 2605 C CA . TRP A 1 354 ? 31.613 14.997 -17.254 1.00 91.62 354 TRP A CA 1
ATOM 2606 C C . TRP A 1 354 ? 31.593 15.005 -15.733 1.00 91.62 354 TRP A C 1
ATOM 2608 O O . TRP A 1 354 ? 32.420 15.660 -15.102 1.00 91.62 354 TRP A O 1
ATOM 2618 N N . PHE A 1 355 ? 30.712 14.211 -15.137 1.00 92.25 355 PHE A N 1
ATOM 2619 C CA . PHE A 1 355 ? 30.750 13.909 -13.710 1.00 92.25 355 PHE A CA 1
ATOM 2620 C C . PHE A 1 355 ? 30.495 12.432 -13.460 1.00 92.25 355 PHE A C 1
ATOM 2622 O O . PHE A 1 355 ? 29.853 11.751 -14.264 1.00 92.25 355 PHE A O 1
ATOM 2629 N N . ARG A 1 356 ? 30.997 11.936 -12.331 1.00 93.31 356 ARG A N 1
ATOM 2630 C CA . ARG A 1 356 ? 30.687 10.584 -11.884 1.00 93.31 356 ARG A CA 1
ATOM 2631 C C . ARG A 1 356 ? 29.310 10.605 -11.245 1.00 93.31 356 ARG A C 1
ATOM 2633 O O . ARG A 1 356 ? 29.138 11.281 -10.240 1.00 93.31 356 ARG A O 1
ATOM 2640 N N . MET A 1 357 ? 28.366 9.859 -11.802 1.00 92.56 357 MET A N 1
ATOM 2641 C CA . MET A 1 357 ? 27.021 9.666 -11.255 1.00 92.56 357 MET A CA 1
ATOM 2642 C C . MET A 1 357 ? 27.007 8.602 -10.154 1.00 92.56 357 MET A C 1
ATOM 2644 O O . MET A 1 357 ? 26.248 8.683 -9.198 1.00 92.56 357 MET A O 1
ATOM 2648 N N . GLY A 1 358 ? 27.872 7.599 -10.263 1.00 92.12 358 GLY A N 1
ATOM 2649 C CA . GLY A 1 358 ? 28.020 6.587 -9.230 1.00 92.12 358 GLY A CA 1
ATOM 2650 C C . GLY A 1 358 ? 29.205 5.675 -9.484 1.00 92.12 358 GLY A C 1
ATOM 2651 O O . GLY A 1 358 ? 29.830 5.714 -10.543 1.00 92.12 358 GLY A O 1
ATOM 2652 N N . SER A 1 359 ? 29.523 4.854 -8.498 1.00 92.62 359 SER A N 1
ATOM 2653 C CA . SER A 1 359 ? 30.486 3.771 -8.599 1.00 92.62 359 SER A CA 1
ATOM 2654 C C . SER A 1 359 ? 29.874 2.483 -8.081 1.00 92.62 359 SER A C 1
ATOM 2656 O O . SER A 1 359 ? 29.030 2.487 -7.185 1.00 92.62 359 SER A O 1
ATOM 2658 N N . VAL A 1 360 ? 30.308 1.363 -8.637 1.00 92.56 360 VAL A N 1
ATOM 2659 C CA . VAL A 1 360 ? 29.971 0.045 -8.119 1.00 92.56 360 VAL A CA 1
ATOM 2660 C C . VAL A 1 360 ? 31.233 -0.763 -7.909 1.00 92.56 360 VAL A C 1
ATOM 2662 O O . VAL A 1 360 ? 32.220 -0.595 -8.626 1.00 92.56 360 VAL A O 1
ATOM 2665 N N . THR A 1 361 ? 31.169 -1.668 -6.946 1.00 92.19 361 THR A N 1
ATOM 2666 C CA . THR A 1 361 ? 32.261 -2.565 -6.588 1.00 92.19 361 THR A CA 1
ATOM 2667 C C . THR A 1 361 ? 31.739 -3.992 -6.592 1.00 92.19 361 THR A C 1
ATOM 2669 O O . THR A 1 361 ? 30.734 -4.266 -5.945 1.00 92.19 361 THR A O 1
ATOM 2672 N N . VAL A 1 362 ? 32.419 -4.910 -7.278 1.00 91.50 362 VAL A N 1
ATOM 2673 C CA . VAL A 1 362 ? 32.150 -6.358 -7.218 1.00 91.50 362 VAL A CA 1
ATOM 2674 C C . VAL A 1 362 ? 33.359 -7.054 -6.601 1.00 91.50 362 VAL A C 1
ATOM 2676 O O . VAL A 1 362 ? 34.495 -6.787 -6.991 1.00 91.50 362 VAL A O 1
ATOM 2679 N N . THR A 1 363 ? 33.128 -7.928 -5.621 1.00 91.38 363 THR A N 1
ATOM 2680 C CA . THR A 1 363 ? 34.185 -8.503 -4.770 1.00 91.38 363 THR A CA 1
ATOM 2681 C C . THR A 1 363 ? 34.361 -10.015 -4.916 1.00 91.38 363 THR A C 1
ATOM 2683 O O . THR A 1 363 ? 35.317 -10.563 -4.376 1.00 91.38 363 THR A O 1
ATOM 2686 N N . ALA A 1 364 ? 33.478 -10.712 -5.640 1.00 88.19 364 ALA A N 1
ATOM 2687 C CA . ALA A 1 364 ? 33.552 -12.168 -5.792 1.00 88.19 364 ALA A CA 1
ATOM 2688 C C . ALA A 1 364 ? 33.256 -12.632 -7.218 1.00 88.19 364 ALA A C 1
ATOM 2690 O O . ALA A 1 364 ? 32.457 -12.016 -7.925 1.00 88.19 364 ALA A O 1
ATOM 2691 N N . GLN A 1 365 ? 33.863 -13.755 -7.614 1.00 88.25 365 GLN A N 1
ATOM 2692 C CA . GLN A 1 365 ? 33.586 -14.416 -8.890 1.00 88.25 365 GLN A CA 1
ATOM 2693 C C . GLN A 1 365 ? 32.080 -14.667 -9.057 1.00 88.25 365 GLN A C 1
ATOM 2695 O O . GLN A 1 365 ? 31.407 -15.060 -8.105 1.00 88.25 365 GLN A O 1
ATOM 2700 N N . TYR A 1 366 ? 31.557 -14.430 -10.261 1.00 88.56 366 TYR A N 1
ATOM 2701 C CA . TYR A 1 366 ? 30.124 -14.459 -10.596 1.00 88.56 366 TYR A CA 1
ATOM 2702 C C . TYR A 1 366 ? 29.264 -13.404 -9.895 1.00 88.56 366 TYR A C 1
ATOM 2704 O O . TYR A 1 366 ? 28.049 -13.365 -10.107 1.00 88.56 366 TYR A O 1
ATOM 2712 N N . GLY A 1 367 ? 29.882 -12.521 -9.110 1.00 89.44 367 GLY A N 1
ATOM 2713 C CA . GLY A 1 367 ? 29.220 -11.370 -8.534 1.00 89.44 367 GLY A CA 1
ATOM 2714 C C . GLY A 1 367 ? 28.756 -10.393 -9.609 1.00 89.44 367 GLY A C 1
ATOM 2715 O O . GLY A 1 367 ? 29.334 -10.287 -10.698 1.00 89.44 367 GLY A O 1
ATOM 2716 N N . TYR A 1 368 ? 27.683 -9.680 -9.298 1.00 91.56 368 TYR A N 1
ATOM 2717 C CA . TYR A 1 368 ? 27.126 -8.668 -10.177 1.00 91.56 368 TYR A CA 1
ATOM 2718 C C . TYR A 1 368 ? 26.551 -7.506 -9.378 1.00 91.56 368 TYR A C 1
ATOM 2720 O O . TYR A 1 368 ? 26.176 -7.653 -8.215 1.00 91.56 368 TYR A O 1
ATOM 2728 N N . VAL A 1 369 ? 26.463 -6.357 -10.036 1.00 91.44 369 VAL A N 1
ATOM 2729 C CA . VAL A 1 369 ? 25.653 -5.214 -9.625 1.00 91.44 369 VAL A CA 1
ATOM 2730 C C . VAL A 1 369 ? 24.875 -4.766 -10.852 1.00 91.44 369 VAL A C 1
ATOM 2732 O O . VAL A 1 369 ? 25.454 -4.558 -11.915 1.00 91.44 369 VAL A O 1
ATOM 2735 N N . ASP A 1 370 ? 23.569 -4.645 -10.704 1.00 91.38 370 ASP A N 1
ATOM 2736 C CA . ASP A 1 370 ? 22.641 -4.104 -11.682 1.00 91.38 370 ASP A CA 1
ATOM 2737 C C . ASP A 1 370 ? 21.932 -2.912 -11.050 1.00 91.38 370 ASP A C 1
ATOM 2739 O O . ASP A 1 370 ? 21.567 -2.955 -9.873 1.00 91.38 370 ASP A O 1
ATOM 2743 N N . SER A 1 371 ? 21.764 -1.839 -11.806 1.00 90.81 371 SER A N 1
ATOM 2744 C CA . SER A 1 371 ? 21.017 -0.682 -11.361 1.00 90.81 371 SER A CA 1
ATOM 2745 C C . SER A 1 371 ? 20.237 -0.049 -12.496 1.00 90.81 371 SER A C 1
ATOM 2747 O O . SER A 1 371 ? 20.731 0.101 -13.613 1.00 90.81 371 SER A O 1
ATOM 2749 N N . LEU A 1 372 ? 19.022 0.368 -12.166 1.00 90.19 372 LEU A N 1
ATOM 2750 C CA . LEU A 1 372 ? 18.192 1.216 -12.996 1.00 90.19 372 LEU A CA 1
ATOM 2751 C C . LEU A 1 372 ? 18.068 2.582 -12.321 1.00 90.19 372 LEU A C 1
ATOM 2753 O O . LEU A 1 372 ? 17.681 2.676 -11.155 1.00 90.19 372 LEU A O 1
ATOM 2757 N N . ILE A 1 373 ? 18.422 3.630 -13.055 1.00 91.19 373 ILE A N 1
ATOM 2758 C CA . ILE A 1 373 ? 18.510 5.000 -12.554 1.00 91.19 373 ILE A CA 1
ATOM 2759 C C . ILE A 1 373 ? 17.589 5.871 -13.399 1.00 91.19 373 ILE A C 1
ATOM 2761 O O . ILE A 1 373 ? 17.809 5.998 -14.602 1.00 91.19 373 ILE A O 1
ATOM 2765 N N . ASP A 1 374 ? 16.593 6.489 -12.776 1.00 91.19 374 ASP A N 1
ATOM 2766 C CA . ASP A 1 374 ? 15.804 7.542 -13.409 1.00 91.19 374 ASP A CA 1
ATOM 2767 C C . ASP A 1 374 ? 16.579 8.861 -13.316 1.00 91.19 374 ASP A C 1
ATOM 2769 O O . ASP A 1 374 ? 17.187 9.165 -12.287 1.00 91.19 374 ASP A O 1
ATOM 2773 N N . PHE A 1 375 ? 16.563 9.664 -14.376 1.00 90.25 375 PHE A N 1
ATOM 2774 C CA . PHE A 1 375 ? 17.154 11.000 -14.365 1.00 90.25 375 PHE A CA 1
ATOM 2775 C C . PHE A 1 375 ? 16.197 12.048 -14.925 1.00 90.25 375 PHE A C 1
ATOM 2777 O O . PHE A 1 375 ? 15.329 11.765 -15.756 1.00 90.25 375 PHE A O 1
ATOM 2784 N N . HIS A 1 376 ? 16.396 13.281 -14.476 1.00 89.38 376 HIS A N 1
ATOM 2785 C CA . HIS A 1 376 ? 15.705 14.468 -14.941 1.00 89.38 376 HIS A CA 1
ATOM 2786 C C . HIS A 1 376 ? 16.688 15.641 -14.982 1.00 89.38 376 HIS A C 1
ATOM 2788 O O . HIS A 1 376 ? 17.313 15.970 -13.972 1.00 89.38 376 HIS A O 1
ATOM 2794 N N . SER A 1 377 ? 16.853 16.271 -16.142 1.00 87.06 377 SER A N 1
ATOM 2795 C CA . SER A 1 377 ? 17.633 17.500 -16.248 1.00 87.06 377 SER A CA 1
ATOM 2796 C C . SER A 1 377 ? 16.806 18.699 -15.806 1.00 87.06 377 SER A C 1
ATOM 2798 O O . SER A 1 377 ? 15.601 18.773 -16.044 1.00 87.06 377 SER A O 1
ATOM 2800 N N . THR A 1 378 ? 17.467 19.669 -15.184 1.00 81.31 378 THR A N 1
ATOM 2801 C CA . THR A 1 378 ? 16.890 20.981 -14.902 1.00 81.31 378 THR A CA 1
ATOM 2802 C C . THR A 1 378 ? 17.826 22.079 -15.411 1.00 81.31 378 THR A C 1
ATOM 2804 O O . THR A 1 378 ? 19.057 21.963 -15.395 1.00 81.31 378 THR A O 1
ATOM 2807 N N . GLY A 1 379 ? 17.246 23.165 -15.921 1.00 73.75 379 GLY A N 1
ATOM 2808 C CA . GLY A 1 379 ? 17.997 24.292 -16.466 1.00 73.75 379 GLY A CA 1
ATOM 2809 C C . GLY A 1 379 ? 17.149 25.556 -16.528 1.00 73.75 379 GLY A C 1
ATOM 2810 O O . GLY A 1 379 ? 15.958 25.493 -16.810 1.00 73.75 379 GLY A O 1
ATOM 2811 N N . THR A 1 380 ? 17.767 26.718 -16.290 1.00 67.56 380 THR A N 1
ATOM 2812 C CA . THR A 1 380 ? 17.091 28.035 -16.301 1.00 67.56 380 THR A CA 1
ATOM 2813 C C . THR A 1 380 ? 16.472 28.371 -17.666 1.00 67.56 380 THR A C 1
ATOM 2815 O O . THR A 1 380 ? 15.572 29.200 -17.742 1.00 67.56 380 THR A O 1
ATOM 2818 N N . TYR A 1 381 ? 16.939 27.726 -18.740 1.00 65.81 381 TYR A N 1
ATOM 2819 C CA . TYR A 1 381 ? 16.515 27.979 -20.122 1.00 65.81 381 TYR A CA 1
ATOM 2820 C C . TYR A 1 381 ? 16.064 26.713 -20.863 1.00 65.81 381 TYR A C 1
ATOM 2822 O O . TYR A 1 381 ? 15.904 26.746 -22.084 1.00 65.81 381 TYR A O 1
ATOM 2830 N N . ASP A 1 382 ? 15.890 25.593 -20.157 1.00 64.12 382 ASP A N 1
ATOM 2831 C CA . ASP A 1 382 ? 15.520 24.336 -20.800 1.00 64.12 382 ASP A CA 1
ATOM 2832 C C . ASP A 1 382 ? 13.999 24.272 -20.992 1.00 64.12 382 ASP A C 1
ATOM 2834 O O . ASP A 1 382 ? 13.235 24.052 -20.055 1.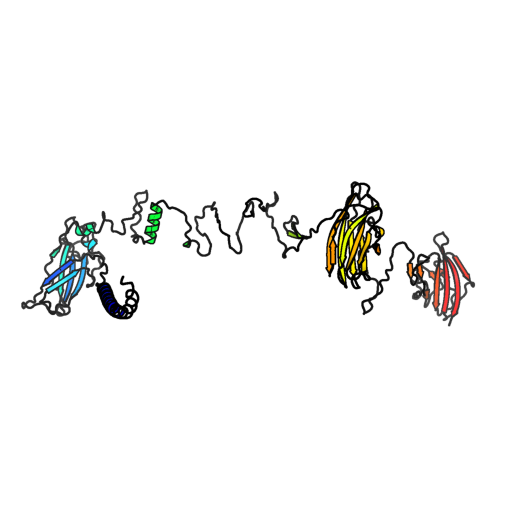00 64.12 382 ASP A O 1
ATOM 2838 N N . THR A 1 383 ? 13.552 24.512 -22.225 1.00 67.50 383 THR A N 1
ATOM 2839 C CA . THR A 1 383 ? 12.141 24.354 -22.615 1.00 67.50 383 THR A CA 1
ATOM 2840 C C . THR A 1 383 ? 11.773 22.894 -22.890 1.00 67.50 383 THR A C 1
ATOM 2842 O O . THR A 1 383 ? 10.602 22.604 -23.130 1.00 67.50 383 THR A O 1
ATOM 2845 N N . ASN A 1 384 ? 12.742 21.971 -22.846 1.00 74.44 384 ASN A N 1
ATOM 2846 C CA . ASN A 1 384 ? 12.535 20.550 -23.090 1.00 74.44 384 ASN A CA 1
ATOM 2847 C C . ASN A 1 384 ? 13.427 19.691 -22.168 1.00 74.44 384 ASN A C 1
ATOM 2849 O O . ASN A 1 384 ? 14.405 19.097 -22.642 1.00 74.44 384 ASN A O 1
ATOM 2853 N N . PRO A 1 385 ? 13.100 19.620 -20.860 1.00 77.69 385 PRO A N 1
ATOM 2854 C CA . PRO A 1 385 ? 13.903 18.893 -19.888 1.00 77.69 385 PRO A CA 1
ATOM 2855 C C . PRO A 1 385 ? 14.055 17.433 -20.301 1.00 77.69 385 PRO A C 1
ATOM 2857 O O . PRO A 1 385 ? 13.086 16.724 -20.597 1.00 77.69 385 PRO A O 1
ATOM 2860 N N . ALA A 1 386 ? 15.295 16.967 -20.305 1.00 80.62 386 ALA A N 1
ATOM 2861 C CA . ALA A 1 386 ? 15.607 15.593 -20.604 1.00 80.62 386 ALA A CA 1
ATOM 2862 C C . ALA A 1 386 ? 15.239 14.712 -19.419 1.00 80.62 386 ALA A C 1
ATOM 2864 O O . ALA A 1 386 ? 15.726 14.890 -18.306 1.00 80.62 386 ALA A O 1
ATOM 2865 N N . SER A 1 387 ? 14.396 13.723 -19.675 1.00 86.06 387 SER A N 1
ATOM 2866 C CA . SER A 1 387 ? 14.118 12.652 -18.730 1.00 86.06 387 SER A CA 1
ATOM 2867 C C . SER A 1 387 ? 14.345 11.303 -19.390 1.00 86.06 387 SER A C 1
ATOM 2869 O O . SER A 1 387 ? 14.286 11.162 -20.618 1.00 86.06 387 SER A O 1
ATOM 2871 N N . GLY A 1 388 ? 14.659 10.313 -18.570 1.00 87.31 388 GLY A N 1
ATOM 2872 C CA . GLY A 1 388 ? 14.924 8.972 -19.050 1.00 87.31 388 GLY A CA 1
ATOM 2873 C C . GLY A 1 388 ? 15.454 8.060 -17.964 1.00 87.31 388 GLY A C 1
ATOM 2874 O O . GLY A 1 388 ? 15.469 8.402 -16.781 1.00 87.31 388 GLY A O 1
ATOM 2875 N N . ARG A 1 389 ? 15.905 6.893 -18.410 1.00 89.69 389 ARG A N 1
ATOM 2876 C CA . ARG A 1 389 ? 16.495 5.849 -17.589 1.00 89.69 389 ARG A CA 1
ATOM 2877 C C . ARG A 1 389 ? 17.888 5.503 -18.070 1.00 89.69 389 ARG A C 1
ATOM 2879 O O . ARG A 1 389 ? 18.149 5.437 -19.270 1.00 89.69 389 ARG A O 1
ATOM 2886 N N . ILE A 1 390 ? 18.765 5.214 -17.123 1.00 90.12 390 ILE A N 1
ATOM 2887 C CA . ILE A 1 390 ? 20.066 4.606 -17.367 1.00 90.12 390 ILE A CA 1
ATOM 2888 C C . ILE A 1 390 ? 20.052 3.243 -16.684 1.00 90.12 390 ILE A C 1
ATOM 2890 O O . ILE A 1 390 ? 19.898 3.157 -15.467 1.00 90.12 390 ILE A O 1
ATOM 2894 N N . SER A 1 391 ? 20.197 2.175 -17.465 1.00 90.62 391 SER A N 1
ATOM 2895 C CA . SER A 1 391 ? 20.468 0.840 -16.935 1.00 90.62 391 SER A CA 1
ATOM 2896 C C . SER A 1 391 ? 21.970 0.609 -16.952 1.00 90.62 391 SER A C 1
ATOM 2898 O O . SER A 1 391 ? 22.631 0.784 -17.975 1.00 90.62 391 SER A O 1
ATOM 2900 N N . PHE A 1 392 ? 22.507 0.237 -15.801 1.00 89.00 392 PHE A N 1
ATOM 2901 C CA . PHE A 1 392 ? 23.916 0.009 -15.562 1.00 89.00 392 PHE A CA 1
ATOM 2902 C C . PHE A 1 392 ? 24.093 -1.396 -14.992 1.00 89.00 392 PHE A C 1
ATOM 2904 O O . PHE A 1 392 ? 23.505 -1.728 -13.968 1.00 89.00 392 PHE A O 1
ATOM 2911 N N . ARG A 1 393 ? 24.950 -2.211 -15.609 1.00 90.62 393 ARG A N 1
ATOM 2912 C CA . ARG A 1 393 ? 25.284 -3.539 -15.096 1.00 90.62 393 ARG A CA 1
ATOM 2913 C C . ARG A 1 393 ? 26.783 -3.786 -15.142 1.00 90.62 393 ARG A C 1
ATOM 2915 O O . ARG A 1 393 ? 27.424 -3.586 -16.171 1.00 90.62 393 ARG A O 1
ATOM 2922 N N . LEU A 1 394 ? 27.307 -4.311 -14.041 1.00 90.31 394 LEU A N 1
ATOM 2923 C CA . LEU A 1 394 ? 28.647 -4.869 -13.924 1.00 90.31 394 LEU A CA 1
ATOM 2924 C C . LEU A 1 394 ? 28.535 -6.328 -13.492 1.00 90.31 394 LEU A C 1
ATOM 2926 O O . LEU A 1 394 ? 27.867 -6.635 -12.507 1.00 90.31 394 LEU A O 1
ATOM 2930 N N . LYS A 1 395 ? 29.194 -7.235 -14.207 1.00 87.88 395 LYS A N 1
ATOM 2931 C CA . LYS A 1 395 ? 29.265 -8.653 -13.860 1.00 87.88 395 LYS A CA 1
ATOM 2932 C C . LYS A 1 395 ? 30.691 -9.149 -14.003 1.00 87.88 395 LYS A C 1
ATOM 2934 O O . LYS A 1 395 ? 31.321 -8.974 -15.043 1.00 87.88 395 LYS A O 1
ATOM 2939 N N . MET A 1 396 ? 31.168 -9.833 -12.977 1.00 83.81 396 MET A N 1
ATOM 2940 C CA . MET A 1 396 ? 32.489 -10.437 -12.987 1.00 83.81 396 MET A CA 1
ATOM 2941 C C . MET A 1 396 ? 32.361 -11.933 -13.263 1.00 83.81 396 MET A C 1
ATOM 2943 O O . MET A 1 396 ? 31.700 -12.644 -12.511 1.00 83.81 396 MET A O 1
ATOM 2947 N N . GLN A 1 397 ? 32.922 -12.411 -14.374 1.00 79.69 397 GLN A N 1
ATOM 2948 C CA . GLN A 1 397 ? 32.807 -13.822 -14.770 1.00 79.69 397 GLN A CA 1
ATOM 2949 C C . GLN A 1 397 ? 33.987 -14.660 -14.261 1.00 79.69 397 GLN A C 1
ATOM 2951 O O . GLN A 1 397 ? 33.813 -15.812 -13.863 1.00 79.69 397 GLN A O 1
ATOM 2956 N N . ASP A 1 398 ? 35.161 -14.044 -14.202 1.00 78.31 398 ASP A N 1
ATOM 2957 C CA . ASP A 1 398 ? 36.391 -14.639 -13.691 1.00 78.31 398 ASP A CA 1
ATOM 2958 C C . ASP A 1 398 ? 36.598 -14.315 -12.202 1.00 78.31 398 ASP A C 1
ATOM 2960 O O . ASP A 1 398 ? 35.856 -13.507 -11.631 1.00 78.31 398 ASP A O 1
ATOM 2964 N N . PRO A 1 399 ? 37.584 -14.937 -11.526 1.00 76.94 399 PRO A N 1
ATOM 2965 C CA . PRO A 1 399 ? 38.020 -14.478 -10.214 1.00 76.94 399 PRO A CA 1
ATOM 2966 C C . PRO A 1 399 ? 38.302 -12.968 -10.217 1.00 76.94 399 PRO A C 1
ATOM 2968 O O . PRO A 1 399 ? 38.670 -12.429 -11.267 1.00 76.94 399 PRO A O 1
ATOM 2971 N N . PRO A 1 400 ? 38.157 -12.285 -9.064 1.00 66.50 400 PRO A N 1
ATOM 2972 C CA . PRO A 1 400 ? 38.487 -10.872 -8.942 1.00 66.50 400 PRO A CA 1
ATOM 2973 C C . PRO A 1 400 ? 39.759 -10.491 -9.691 1.00 66.50 400 PRO A C 1
ATOM 2975 O O . PRO A 1 400 ? 40.757 -11.190 -9.534 1.00 66.50 400 PRO A O 1
ATOM 2978 N N . GLY A 1 401 ? 39.704 -9.452 -10.532 1.00 62.75 401 GLY A N 1
ATOM 2979 C CA . GLY A 1 401 ? 40.808 -9.023 -11.404 1.00 62.75 401 GLY A CA 1
ATOM 2980 C C . GLY A 1 401 ? 40.856 -9.628 -12.810 1.00 62.75 401 GLY A C 1
ATOM 2981 O O . GLY A 1 401 ? 41.727 -9.245 -13.588 1.00 62.75 401 GLY A O 1
ATOM 2982 N N . GLY A 1 402 ? 39.971 -10.574 -13.139 1.00 68.62 402 GLY A N 1
ATOM 2983 C CA . GLY A 1 402 ? 39.851 -11.173 -14.473 1.00 68.62 402 GLY A CA 1
ATOM 2984 C C . GLY A 1 402 ? 38.938 -10.391 -15.430 1.00 68.62 402 GLY A C 1
ATOM 2985 O O . GLY A 1 402 ? 38.754 -9.177 -15.288 1.00 68.62 402 GLY A O 1
ATOM 2986 N N . ALA A 1 403 ? 38.364 -11.066 -16.435 1.00 69.25 403 ALA A N 1
ATOM 2987 C CA . ALA A 1 403 ? 37.463 -10.425 -17.387 1.00 69.25 403 ALA A CA 1
ATOM 2988 C C . ALA A 1 403 ? 36.161 -9.979 -16.698 1.00 69.25 403 ALA A C 1
ATOM 2990 O O . ALA A 1 403 ? 35.399 -10.781 -16.144 1.00 69.25 403 ALA A O 1
ATOM 2991 N N . THR A 1 404 ? 35.896 -8.674 -16.760 1.00 78.12 404 THR A N 1
ATOM 2992 C CA . THR A 1 404 ? 34.669 -8.069 -16.242 1.00 78.12 404 THR A CA 1
ATOM 2993 C C . THR A 1 404 ? 33.810 -7.615 -17.410 1.00 78.12 404 THR A C 1
ATOM 2995 O O . THR A 1 404 ? 34.267 -6.864 -18.268 1.00 78.12 404 THR A O 1
ATOM 2998 N N . ALA A 1 405 ? 32.560 -8.068 -17.447 1.00 82.94 405 ALA A N 1
ATOM 2999 C CA . ALA A 1 405 ? 31.573 -7.585 -18.396 1.00 82.94 405 ALA A CA 1
ATOM 3000 C C . ALA A 1 405 ? 30.849 -6.386 -17.779 1.00 82.94 405 ALA A C 1
ATOM 3002 O O . ALA A 1 405 ? 30.255 -6.504 -16.706 1.00 82.94 405 ALA A O 1
ATOM 3003 N N . ALA A 1 406 ? 30.870 -5.242 -18.457 1.00 85.19 406 ALA A N 1
ATOM 3004 C CA . ALA A 1 406 ? 30.013 -4.117 -18.111 1.00 85.19 406 ALA A CA 1
ATOM 3005 C C . ALA A 1 406 ? 29.112 -3.764 -19.293 1.00 85.19 406 ALA A C 1
ATOM 3007 O O . ALA A 1 406 ? 29.498 -3.904 -20.454 1.00 85.19 406 ALA A O 1
ATOM 3008 N N . SER A 1 407 ? 27.907 -3.306 -18.993 1.00 86.25 407 SER A N 1
ATOM 3009 C CA . SER A 1 407 ? 26.965 -2.812 -19.988 1.00 86.25 407 SER A CA 1
ATOM 3010 C C . SER A 1 407 ? 26.227 -1.611 -19.431 1.00 86.25 407 SER A C 1
ATOM 3012 O O . SER A 1 407 ? 25.797 -1.623 -18.278 1.00 86.25 407 SER A O 1
ATOM 3014 N N . VAL A 1 408 ? 26.050 -0.597 -20.269 1.00 86.88 408 VAL A N 1
ATOM 3015 C CA . VAL A 1 408 ? 25.222 0.566 -19.966 1.00 86.88 408 VAL A CA 1
ATOM 3016 C C . VAL A 1 408 ? 24.274 0.836 -21.125 1.00 86.88 408 VAL A C 1
ATOM 3018 O O . VAL A 1 408 ? 24.664 0.798 -22.294 1.00 86.88 408 VAL A O 1
ATOM 3021 N N . GLN A 1 409 ? 23.019 1.093 -20.788 1.00 87.06 409 GLN A N 1
ATOM 3022 C CA . GLN A 1 409 ? 21.953 1.387 -21.730 1.00 87.06 409 GLN A CA 1
ATOM 3023 C C . GLN A 1 409 ? 21.251 2.671 -21.303 1.00 87.06 409 GLN A C 1
ATOM 3025 O O . GLN A 1 409 ? 20.939 2.848 -20.127 1.00 87.06 409 GLN A O 1
ATOM 3030 N N . VAL A 1 410 ? 20.989 3.547 -22.269 1.00 83.88 410 VAL A N 1
ATOM 3031 C CA . VAL A 1 410 ? 20.230 4.785 -22.063 1.00 83.88 410 VAL A CA 1
ATOM 3032 C C . VAL A 1 410 ? 18.889 4.658 -22.773 1.00 83.88 410 VAL A C 1
ATOM 3034 O O . VAL A 1 410 ? 18.858 4.400 -23.975 1.00 83.88 410 VAL A O 1
ATOM 3037 N N . ASP A 1 411 ? 17.801 4.837 -22.033 1.00 82.75 411 ASP A N 1
ATOM 3038 C CA . ASP A 1 411 ? 16.433 4.933 -22.547 1.00 82.75 411 ASP A CA 1
ATOM 3039 C C . ASP A 1 411 ? 15.905 6.336 -22.225 1.00 82.75 411 ASP A C 1
ATOM 3041 O O . ASP A 1 411 ? 15.453 6.601 -21.112 1.00 82.75 411 ASP A O 1
ATOM 3045 N N . SER A 1 412 ? 16.061 7.279 -23.153 1.00 70.31 412 SER A N 1
ATOM 3046 C CA . SER A 1 412 ? 15.630 8.665 -22.963 1.00 70.31 412 SER A CA 1
ATOM 3047 C C . SER A 1 412 ? 14.452 9.002 -23.868 1.00 70.31 412 SER A C 1
ATOM 3049 O O . SER A 1 412 ? 14.456 8.719 -25.064 1.00 70.31 412 SER A O 1
ATOM 3051 N N . THR A 1 413 ? 13.443 9.668 -23.305 1.00 63.19 413 THR A N 1
ATOM 3052 C CA . THR A 1 413 ? 12.268 10.150 -24.057 1.00 63.19 413 THR A CA 1
ATOM 3053 C C . THR A 1 413 ? 12.575 11.414 -24.862 1.00 63.19 413 THR A C 1
ATOM 3055 O O . THR A 1 413 ? 11.835 11.775 -25.774 1.00 63.19 413 THR A O 1
ATOM 3058 N N . SER A 1 414 ? 13.692 12.073 -24.549 1.00 58.88 414 SER A N 1
ATOM 3059 C CA . SER A 1 414 ? 14.240 13.211 -25.284 1.00 58.88 414 SER A CA 1
ATOM 3060 C C . SER A 1 414 ? 15.512 12.798 -26.029 1.00 58.88 414 SER A C 1
ATOM 3062 O O . SER A 1 414 ? 16.303 11.996 -25.529 1.00 58.88 414 SER A O 1
ATOM 3064 N N . ALA A 1 415 ? 15.766 13.387 -27.199 1.00 59.97 415 ALA A N 1
ATOM 3065 C CA . ALA A 1 415 ? 16.991 13.169 -27.981 1.00 59.97 415 ALA A CA 1
ATOM 3066 C C . ALA A 1 415 ? 18.265 13.787 -27.345 1.00 59.97 415 ALA A C 1
ATOM 3068 O O . ALA A 1 415 ? 19.296 13.906 -28.014 1.00 59.97 415 ALA A O 1
ATOM 3069 N N . SER A 1 416 ? 18.190 14.234 -26.085 1.00 70.06 416 SER A N 1
ATOM 3070 C CA . SER A 1 416 ? 19.198 15.092 -25.455 1.00 70.06 416 SER A CA 1
ATOM 3071 C C . SER A 1 416 ? 20.300 14.339 -24.703 1.00 70.06 416 SER A C 1
ATOM 3073 O O . SER A 1 416 ? 21.407 14.863 -24.640 1.00 70.06 416 SER A O 1
ATOM 3075 N N . LEU A 1 417 ? 20.048 13.134 -24.167 1.00 80.12 417 LEU A N 1
ATOM 3076 C CA . LEU A 1 417 ? 21.108 12.273 -23.620 1.00 80.12 417 LEU A CA 1
ATOM 3077 C C . LEU A 1 417 ? 21.456 11.200 -24.660 1.00 80.12 417 LEU A C 1
ATOM 3079 O O . LEU A 1 417 ? 20.689 10.261 -24.866 1.00 80.12 417 LEU A O 1
ATOM 3083 N N . ARG A 1 418 ? 22.589 11.346 -25.353 1.00 81.50 418 ARG A N 1
ATOM 3084 C CA . ARG A 1 418 ? 23.030 10.370 -26.362 1.00 81.50 418 ARG A CA 1
ATOM 3085 C C . ARG A 1 418 ? 23.848 9.262 -25.696 1.00 81.50 418 ARG A C 1
ATOM 3087 O O . ARG A 1 418 ? 24.417 9.476 -24.628 1.00 81.50 418 ARG A O 1
ATOM 3094 N N . PRO A 1 419 ? 23.993 8.084 -26.323 1.00 79.75 419 PRO A N 1
ATOM 3095 C CA . PRO A 1 419 ? 24.855 7.038 -25.774 1.00 79.75 419 PRO A CA 1
ATOM 3096 C C . PRO A 1 419 ? 26.312 7.473 -25.574 1.00 79.75 419 PRO A C 1
ATOM 3098 O O . PRO A 1 419 ? 26.974 7.014 -24.649 1.00 79.75 419 PRO A O 1
ATOM 3101 N N . ASP A 1 420 ? 26.798 8.409 -26.391 1.00 83.06 420 ASP A N 1
ATOM 3102 C CA . ASP A 1 420 ? 28.147 8.972 -26.258 1.00 83.06 420 ASP A CA 1
ATOM 3103 C C . ASP A 1 420 ? 28.331 9.843 -25.006 1.00 83.06 420 ASP A C 1
ATOM 3105 O O . ASP A 1 420 ? 29.472 10.131 -24.629 1.00 83.06 420 ASP A O 1
ATOM 3109 N N . ASP A 1 421 ? 27.229 10.240 -24.362 1.00 87.19 421 ASP A N 1
ATOM 3110 C CA . ASP A 1 421 ? 27.187 11.070 -23.156 1.00 87.19 421 ASP A CA 1
ATOM 3111 C C . ASP A 1 421 ? 27.177 10.246 -21.869 1.00 87.19 421 ASP A C 1
ATOM 3113 O O . ASP A 1 421 ? 27.199 10.810 -20.779 1.00 87.19 421 ASP A O 1
ATOM 3117 N N . VAL A 1 422 ? 27.167 8.915 -21.970 1.00 90.00 422 VAL A N 1
ATOM 3118 C CA . VAL A 1 422 ? 27.196 8.015 -20.818 1.00 90.00 422 VAL A CA 1
ATOM 3119 C C . VAL A 1 422 ? 28.278 6.962 -21.018 1.00 90.00 422 VAL A C 1
ATOM 3121 O O . VAL A 1 422 ? 28.340 6.285 -22.044 1.00 90.00 422 VAL A O 1
ATOM 3124 N N . ARG A 1 423 ? 29.153 6.810 -20.022 1.00 90.38 423 ARG A N 1
ATOM 3125 C CA . ARG A 1 423 ? 30.287 5.882 -20.074 1.00 90.38 423 ARG A CA 1
ATOM 3126 C C . ARG A 1 423 ? 30.448 5.123 -18.774 1.00 90.38 423 ARG A C 1
ATOM 3128 O O . ARG A 1 423 ? 30.257 5.675 -17.696 1.00 90.38 423 ARG A O 1
ATOM 3135 N N . ILE A 1 424 ? 30.886 3.876 -18.886 1.00 89.75 424 ILE A N 1
ATOM 3136 C CA . ILE A 1 424 ? 31.445 3.126 -17.766 1.00 89.75 424 ILE A CA 1
ATOM 3137 C C . ILE A 1 424 ? 32.965 3.170 -17.873 1.00 89.75 424 ILE A C 1
ATOM 3139 O O . ILE A 1 424 ? 33.533 2.835 -18.914 1.00 89.75 424 ILE A O 1
ATOM 3143 N N . VAL A 1 425 ? 33.618 3.536 -16.775 1.00 90.50 425 VAL A N 1
ATOM 3144 C CA . VAL A 1 425 ? 35.072 3.497 -16.624 1.00 90.50 425 VAL A CA 1
ATOM 3145 C C . VAL A 1 425 ? 35.414 2.469 -15.554 1.00 90.50 425 VAL A C 1
ATOM 3147 O O . VAL A 1 425 ? 35.075 2.651 -14.389 1.00 90.50 425 VAL A O 1
ATOM 3150 N N . ILE A 1 426 ? 36.091 1.383 -15.928 1.00 88.38 426 ILE A N 1
ATOM 3151 C CA . ILE A 1 426 ? 36.593 0.405 -14.953 1.00 88.38 426 ILE A CA 1
ATOM 3152 C C . ILE A 1 426 ? 37.901 0.950 -14.372 1.00 88.38 426 ILE A C 1
ATOM 3154 O O . ILE A 1 426 ? 38.920 0.983 -15.064 1.00 88.38 426 ILE A O 1
ATOM 3158 N N . THR A 1 427 ? 37.869 1.417 -13.124 1.00 84.06 427 THR A N 1
ATOM 3159 C CA . THR A 1 427 ? 38.979 2.143 -12.481 1.00 84.06 427 THR A CA 1
ATOM 3160 C C . THR A 1 427 ? 39.929 1.238 -11.711 1.00 84.06 427 THR A C 1
ATOM 3162 O O . THR A 1 427 ? 41.108 1.563 -11.584 1.00 84.06 427 THR A O 1
ATOM 3165 N N . SER A 1 428 ? 39.467 0.079 -11.245 1.00 79.69 428 SER A N 1
ATOM 3166 C CA . SER A 1 428 ? 40.336 -0.943 -10.665 1.00 79.69 428 SER A CA 1
ATOM 3167 C C . SER A 1 428 ? 39.877 -2.339 -11.066 1.00 79.69 428 SER A C 1
ATOM 3169 O O . SER A 1 428 ? 38.683 -2.627 -11.116 1.00 79.69 428 SER A O 1
ATOM 3171 N N . ASN A 1 429 ? 40.844 -3.204 -11.370 1.00 74.12 429 ASN A N 1
ATOM 3172 C CA . ASN A 1 429 ? 40.615 -4.618 -11.644 1.00 74.12 429 ASN A CA 1
ATOM 3173 C C . ASN A 1 429 ? 41.762 -5.423 -11.019 1.00 74.12 429 ASN A C 1
ATOM 3175 O O . ASN A 1 429 ? 42.756 -5.726 -11.674 1.00 74.12 429 ASN A O 1
ATOM 3179 N N . VAL A 1 430 ? 41.684 -5.664 -9.709 1.00 69.19 430 VAL A N 1
ATOM 3180 C CA . VAL A 1 430 ? 42.795 -6.253 -8.943 1.00 69.19 430 VAL A CA 1
ATOM 3181 C C . VAL A 1 430 ? 42.628 -7.767 -8.851 1.00 69.19 430 VAL A C 1
ATOM 3183 O O . VAL A 1 430 ? 41.614 -8.234 -8.334 1.00 69.19 430 VAL A O 1
ATOM 3186 N N . THR A 1 431 ? 43.625 -8.537 -9.306 1.00 55.88 431 THR A N 1
ATOM 3187 C CA . THR A 1 431 ? 43.643 -10.006 -9.180 1.00 55.88 431 THR A CA 1
ATOM 3188 C C . THR A 1 431 ? 43.534 -10.432 -7.714 1.00 55.88 431 THR A C 1
ATOM 3190 O O . THR A 1 431 ? 44.373 -10.056 -6.903 1.00 55.88 431 THR A O 1
ATOM 3193 N N . GLY A 1 432 ? 42.487 -11.182 -7.358 1.00 61.44 432 GLY A N 1
ATOM 3194 C CA . GLY A 1 432 ? 42.165 -11.559 -5.975 1.00 61.44 432 GLY A CA 1
ATOM 3195 C C . GLY A 1 432 ? 41.535 -10.447 -5.116 1.00 61.44 432 GLY A C 1
ATOM 3196 O O . GLY A 1 432 ? 41.361 -10.652 -3.919 1.00 61.44 432 GLY A O 1
ATOM 3197 N N . GLY A 1 433 ? 41.208 -9.287 -5.702 1.00 77.62 433 GLY A N 1
ATOM 3198 C CA . GLY A 1 433 ? 40.685 -8.104 -5.011 1.00 77.62 433 GLY A CA 1
ATOM 3199 C C . GLY A 1 433 ? 39.226 -7.768 -5.336 1.00 77.62 433 GLY A C 1
ATOM 3200 O O . GLY A 1 433 ? 38.321 -8.570 -5.145 1.00 77.62 433 GLY A O 1
ATOM 3201 N N . SER A 1 434 ? 38.963 -6.540 -5.769 1.00 83.44 434 SER A N 1
ATOM 3202 C CA . SER A 1 434 ? 37.633 -6.084 -6.185 1.00 83.44 434 SER A CA 1
ATOM 3203 C C . SER A 1 434 ? 37.740 -5.372 -7.524 1.00 83.44 434 SER A C 1
ATOM 3205 O O . SER A 1 434 ? 38.774 -4.765 -7.819 1.00 83.44 434 SER A O 1
ATOM 3207 N N . THR A 1 435 ? 36.675 -5.435 -8.315 1.00 88.12 435 THR A N 1
ATOM 3208 C CA . THR A 1 435 ? 36.555 -4.658 -9.546 1.00 88.12 435 THR A CA 1
ATOM 3209 C C . THR A 1 435 ? 35.649 -3.469 -9.288 1.00 88.12 435 THR A C 1
ATOM 3211 O O . THR A 1 435 ? 34.503 -3.646 -8.869 1.00 88.12 435 THR A O 1
ATOM 3214 N N . VAL A 1 436 ? 36.166 -2.263 -9.527 1.00 89.56 436 VAL A N 1
ATOM 3215 C CA . VAL A 1 436 ? 35.417 -1.013 -9.378 1.00 89.56 436 VAL A CA 1
ATOM 3216 C C . VAL A 1 436 ? 35.139 -0.434 -10.755 1.00 89.56 436 VAL A C 1
ATOM 3218 O O . VAL A 1 436 ? 36.053 -0.250 -11.561 1.00 89.56 436 VAL A O 1
ATOM 3221 N N . ALA A 1 437 ? 33.871 -0.132 -11.014 1.00 90.69 437 ALA A N 1
ATOM 3222 C CA . ALA A 1 437 ? 33.447 0.577 -12.208 1.00 90.69 437 ALA A CA 1
ATOM 3223 C C . ALA A 1 437 ? 32.701 1.849 -11.825 1.00 90.69 437 ALA A C 1
ATOM 3225 O O . ALA A 1 437 ? 31.887 1.859 -10.905 1.00 90.69 437 ALA A O 1
ATOM 3226 N N . GLU A 1 438 ? 32.976 2.925 -12.542 1.00 94.00 438 GLU A N 1
ATOM 3227 C CA . GLU A 1 438 ? 32.348 4.221 -12.350 1.00 94.00 438 GLU A CA 1
ATOM 3228 C C . GLU A 1 438 ? 31.450 4.545 -13.540 1.00 94.00 438 GLU A C 1
ATOM 3230 O O . GLU A 1 438 ? 31.857 4.399 -14.693 1.00 94.00 438 GLU A O 1
ATOM 3235 N N . LEU A 1 439 ? 30.232 4.998 -13.254 1.00 94.06 439 LEU A N 1
ATOM 3236 C CA . LEU A 1 439 ? 29.295 5.513 -14.240 1.00 94.06 439 LEU A CA 1
ATOM 3237 C C . LEU A 1 439 ? 29.504 7.021 -14.370 1.00 94.06 439 LEU A C 1
ATOM 3239 O O . LEU A 1 439 ? 29.295 7.773 -13.416 1.00 94.06 439 LEU A O 1
ATOM 3243 N N . TRP A 1 440 ? 29.905 7.451 -15.558 1.00 93.88 440 TRP A N 1
ATOM 3244 C CA . TRP A 1 440 ? 30.162 8.840 -15.905 1.00 93.88 440 TRP A CA 1
ATOM 3245 C C . TRP A 1 440 ? 29.104 9.338 -16.879 1.00 93.88 440 TRP A C 1
ATOM 3247 O O . TRP A 1 440 ? 28.783 8.655 -17.852 1.00 93.88 440 TRP A O 1
ATOM 3257 N N . VAL A 1 441 ? 28.587 10.537 -16.623 1.00 92.19 441 VAL A N 1
ATOM 3258 C CA . VAL A 1 441 ? 27.583 11.188 -17.466 1.00 92.19 441 VAL A CA 1
ATOM 3259 C C . VAL A 1 441 ? 28.062 12.580 -17.850 1.00 92.19 441 VAL A C 1
ATOM 3261 O O . VAL A 1 441 ? 28.638 13.305 -17.034 1.00 92.19 441 VAL A O 1
ATOM 3264 N N . ARG A 1 442 ? 27.853 12.937 -19.115 1.00 89.62 442 ARG A N 1
ATOM 3265 C CA . ARG A 1 442 ? 28.161 14.243 -19.678 1.00 89.62 442 ARG A CA 1
ATOM 3266 C C . ARG A 1 442 ? 26.950 15.157 -19.553 1.00 89.62 442 ARG A C 1
ATOM 3268 O O . ARG A 1 442 ? 25.853 14.809 -19.978 1.00 89.62 442 ARG A O 1
ATOM 3275 N N . MET A 1 443 ? 27.161 16.341 -18.996 1.00 87.44 443 MET A N 1
ATOM 3276 C CA . MET A 1 443 ? 26.174 17.416 -18.981 1.00 87.44 443 MET A CA 1
ATOM 3277 C C . MET A 1 443 ? 25.976 17.928 -20.411 1.00 87.44 443 MET A C 1
ATOM 3279 O O . MET A 1 443 ? 26.949 18.322 -21.052 1.00 87.44 443 MET A O 1
ATOM 3283 N N . GLN A 1 444 ? 24.744 17.916 -20.917 1.00 80.31 444 GLN A N 1
ATOM 3284 C CA . GLN A 1 444 ? 24.402 18.348 -22.279 1.00 80.31 444 GLN A CA 1
ATOM 3285 C C . GLN A 1 444 ? 23.478 19.574 -22.273 1.00 80.31 444 GLN A C 1
ATOM 3287 O O . GLN A 1 444 ? 22.950 19.957 -21.236 1.00 80.31 444 GLN A O 1
ATOM 3292 N N . ASN A 1 445 ? 23.290 20.200 -23.440 1.00 65.62 445 ASN A N 1
ATOM 3293 C CA . ASN A 1 445 ? 22.152 21.075 -23.769 1.00 65.62 445 ASN A CA 1
ATOM 3294 C C . ASN A 1 445 ? 21.705 22.073 -22.683 1.00 65.62 445 ASN A C 1
ATOM 3296 O O . ASN A 1 445 ? 20.546 22.080 -22.282 1.00 65.62 445 ASN A O 1
ATOM 3300 N N . ASN A 1 446 ? 22.599 22.960 -22.240 1.00 70.31 446 ASN A N 1
ATOM 3301 C CA . ASN A 1 446 ? 22.277 24.011 -21.259 1.00 70.31 446 ASN A CA 1
ATOM 3302 C C . ASN A 1 446 ? 21.667 23.491 -19.940 1.00 70.31 446 ASN A C 1
ATOM 3304 O O . ASN A 1 446 ? 21.037 24.266 -19.217 1.00 70.31 446 ASN A O 1
ATOM 3308 N N . TRP A 1 447 ? 21.850 22.209 -19.604 1.00 80.94 447 TRP A N 1
ATOM 3309 C CA . TRP A 1 447 ? 21.474 21.704 -18.291 1.00 80.94 447 TRP A CA 1
ATOM 3310 C C . TRP A 1 447 ? 22.336 22.399 -17.248 1.00 80.94 447 TRP A C 1
ATOM 3312 O O . TRP A 1 447 ? 23.566 22.393 -17.333 1.00 80.94 447 TRP A O 1
ATOM 3322 N N . ASN A 1 448 ? 21.684 22.998 -16.259 1.00 79.62 448 ASN A N 1
ATOM 3323 C CA . ASN A 1 448 ? 22.395 23.476 -15.082 1.00 79.62 448 ASN A CA 1
ATOM 3324 C C . ASN A 1 448 ? 22.707 22.306 -14.161 1.00 79.62 448 ASN A C 1
ATOM 3326 O O . ASN A 1 448 ? 23.717 22.328 -13.467 1.00 79.62 448 ASN A O 1
ATOM 3330 N N . GLU A 1 449 ? 21.826 21.307 -14.153 1.00 87.19 449 GLU A N 1
ATOM 3331 C CA . GLU A 1 449 ? 21.840 20.236 -13.179 1.00 87.19 449 GLU A CA 1
ATOM 3332 C C . GLU A 1 449 ? 21.129 18.990 -13.719 1.00 87.19 449 GLU A C 1
ATOM 3334 O O . GLU A 1 449 ? 20.162 19.077 -14.477 1.00 87.19 449 GLU A O 1
ATOM 3339 N N . LEU A 1 450 ? 21.624 17.820 -13.326 1.00 88.56 450 LEU A N 1
ATOM 3340 C CA . LEU A 1 450 ? 20.993 16.527 -13.543 1.00 88.56 450 LEU A CA 1
ATOM 3341 C C . LEU A 1 450 ? 20.613 15.951 -12.178 1.00 88.56 450 LEU A C 1
ATOM 3343 O O . LEU A 1 450 ? 21.488 15.586 -11.386 1.00 88.56 450 LEU A O 1
ATOM 3347 N N . ASP A 1 451 ? 19.314 15.880 -11.911 1.00 90.38 451 ASP A N 1
ATOM 3348 C CA . ASP A 1 451 ? 18.762 15.151 -10.776 1.00 90.38 451 ASP A CA 1
ATOM 3349 C C . ASP A 1 451 ? 18.600 13.685 -11.182 1.00 90.38 451 ASP A C 1
ATOM 3351 O O . ASP A 1 451 ? 18.100 13.380 -12.265 1.00 90.38 451 ASP A O 1
ATOM 3355 N N . TYR A 1 452 ? 19.033 12.758 -10.335 1.00 91.31 452 TYR A N 1
ATOM 3356 C CA . TYR A 1 452 ? 18.923 11.330 -10.612 1.00 91.31 452 TYR A CA 1
ATOM 3357 C C . TYR A 1 452 ? 18.590 10.525 -9.362 1.00 91.31 452 TYR A C 1
ATOM 3359 O O . TYR A 1 452 ? 18.891 10.897 -8.224 1.00 91.31 452 TYR A O 1
ATOM 3367 N N . HIS A 1 453 ? 17.917 9.406 -9.592 1.00 89.00 453 HIS A N 1
ATOM 3368 C CA . HIS A 1 453 ? 17.335 8.565 -8.564 1.00 89.00 453 HIS A CA 1
ATOM 3369 C C . HIS A 1 453 ? 17.493 7.092 -8.958 1.00 89.00 453 HIS A C 1
ATOM 3371 O O . HIS A 1 453 ? 16.890 6.648 -9.934 1.00 89.00 453 HIS A O 1
ATOM 3377 N N . PRO A 1 454 ? 18.313 6.316 -8.230 1.00 88.88 454 PRO A N 1
ATOM 3378 C CA . PRO A 1 454 ? 18.361 4.870 -8.398 1.00 88.88 454 PRO A CA 1
ATOM 3379 C C . PRO A 1 454 ? 17.008 4.277 -7.977 1.00 88.88 454 PRO A C 1
ATOM 3381 O O . PRO A 1 454 ? 16.650 4.319 -6.797 1.00 88.88 454 PRO A O 1
ATOM 3384 N N . ILE A 1 455 ? 16.254 3.745 -8.938 1.00 87.31 455 ILE A N 1
ATOM 3385 C CA . ILE A 1 455 ? 14.938 3.128 -8.707 1.00 87.31 455 ILE A CA 1
ATOM 3386 C C . ILE A 1 455 ? 15.040 1.624 -8.458 1.00 87.31 455 ILE A C 1
ATOM 3388 O O . ILE A 1 455 ? 14.199 1.057 -7.765 1.00 87.31 455 ILE A O 1
ATOM 3392 N N . GLU A 1 456 ? 16.093 0.985 -8.970 1.00 87.31 456 GLU A N 1
ATOM 3393 C CA . GLU A 1 456 ? 16.401 -0.417 -8.710 1.00 87.31 456 GLU A CA 1
ATOM 3394 C C . GLU A 1 456 ? 17.911 -0.588 -8.539 1.00 87.31 456 GLU A C 1
ATOM 3396 O O . GLU A 1 456 ? 18.706 -0.034 -9.304 1.00 87.31 456 GLU A O 1
ATOM 3401 N N . VAL A 1 457 ? 18.312 -1.352 -7.523 1.00 87.75 457 VAL A N 1
ATOM 3402 C CA . VAL A 1 457 ? 19.692 -1.801 -7.325 1.00 87.75 457 VAL A CA 1
ATOM 3403 C C . VAL A 1 457 ? 19.638 -3.259 -6.888 1.00 87.75 457 VAL A C 1
ATOM 3405 O O . VAL A 1 457 ? 19.098 -3.573 -5.830 1.00 87.75 457 VAL A O 1
ATOM 3408 N N . SER A 1 458 ? 20.197 -4.149 -7.699 1.00 90.56 458 SER A N 1
ATOM 3409 C CA . SER A 1 458 ? 20.292 -5.581 -7.423 1.00 90.56 458 SER A CA 1
ATOM 3410 C C . SER A 1 458 ? 21.753 -5.993 -7.453 1.00 90.56 458 SER A C 1
ATOM 3412 O O . SER A 1 458 ? 22.473 -5.661 -8.392 1.00 90.56 458 SER A O 1
ATOM 3414 N N . SER A 1 459 ? 22.226 -6.708 -6.438 1.00 91.56 459 SER A N 1
ATOM 3415 C CA . SER A 1 459 ? 23.611 -7.165 -6.414 1.00 91.56 459 SER A CA 1
ATOM 3416 C C . SER A 1 459 ? 23.774 -8.543 -5.790 1.00 91.56 459 SER A C 1
ATOM 3418 O O . SER A 1 459 ? 22.990 -8.980 -4.951 1.00 91.56 459 SER A O 1
ATOM 3420 N N . SER A 1 460 ? 24.841 -9.220 -6.203 1.00 91.12 460 SER A N 1
ATOM 3421 C CA . SER A 1 460 ? 25.375 -10.423 -5.575 1.00 91.12 460 SER A CA 1
ATOM 3422 C C . SER A 1 460 ? 26.871 -10.212 -5.414 1.00 91.12 460 SER A C 1
ATOM 3424 O O . SER A 1 460 ? 27.573 -10.040 -6.409 1.00 91.12 460 SER A O 1
ATOM 3426 N N . SER A 1 461 ? 27.362 -10.196 -4.174 1.00 89.19 461 SER A N 1
ATOM 3427 C CA . SER A 1 461 ? 28.777 -9.933 -3.863 1.00 89.19 461 SER A CA 1
ATOM 3428 C C . SER A 1 461 ? 29.297 -8.616 -4.459 1.00 89.19 461 SER A C 1
ATOM 3430 O O . SER A 1 461 ? 30.397 -8.551 -5.012 1.00 89.19 461 SER A O 1
ATOM 3432 N N . GLY A 1 462 ? 28.482 -7.564 -4.367 1.00 88.75 462 GLY A N 1
ATOM 3433 C CA . GLY A 1 462 ? 28.829 -6.226 -4.826 1.00 88.75 462 GLY A CA 1
ATOM 3434 C C . GLY A 1 462 ? 27.975 -5.133 -4.190 1.00 88.75 462 GLY A C 1
ATOM 3435 O O . GLY A 1 462 ? 26.948 -5.407 -3.566 1.00 88.75 462 GLY A O 1
ATOM 3436 N N . SER A 1 463 ? 28.412 -3.889 -4.344 1.00 90.81 463 SER A N 1
ATOM 3437 C CA . SER A 1 463 ? 27.756 -2.694 -3.815 1.00 90.81 463 SER A CA 1
ATOM 3438 C C . SER A 1 463 ? 27.722 -1.577 -4.854 1.00 90.81 463 SER A C 1
ATOM 3440 O O . SER A 1 463 ? 28.563 -1.531 -5.751 1.00 90.81 463 SER A O 1
ATOM 3442 N N . ALA A 1 464 ? 26.751 -0.673 -4.722 1.00 90.94 464 ALA A N 1
ATOM 3443 C CA . ALA A 1 464 ? 26.633 0.536 -5.529 1.00 90.94 464 ALA A CA 1
ATOM 3444 C C . ALA A 1 464 ? 26.621 1.777 -4.629 1.00 90.94 464 ALA A C 1
ATOM 3446 O O . ALA A 1 464 ? 26.024 1.768 -3.553 1.00 90.94 464 ALA A O 1
ATOM 3447 N N . ASN A 1 465 ? 27.271 2.845 -5.079 1.00 90.88 465 ASN A N 1
ATOM 3448 C CA . ASN A 1 465 ? 27.299 4.150 -4.438 1.00 90.88 465 ASN A CA 1
ATOM 3449 C C . ASN A 1 465 ? 27.025 5.228 -5.489 1.00 90.88 465 ASN A C 1
ATOM 3451 O O . ASN A 1 465 ? 27.831 5.441 -6.387 1.00 90.88 465 ASN A O 1
ATOM 3455 N N . PHE A 1 466 ? 25.908 5.932 -5.352 1.00 91.56 466 PHE A N 1
ATOM 3456 C CA . PHE A 1 466 ? 25.466 6.962 -6.295 1.00 91.56 466 PHE A CA 1
ATOM 3457 C C . PHE A 1 466 ? 25.824 8.381 -5.840 1.00 91.56 466 PHE A C 1
ATOM 3459 O O . PHE A 1 466 ? 25.219 9.351 -6.277 1.00 91.56 466 PHE A O 1
ATOM 3466 N N . ALA A 1 467 ? 26.801 8.525 -4.939 1.00 87.44 467 ALA A N 1
ATOM 3467 C CA . ALA A 1 467 ? 27.319 9.833 -4.571 1.00 87.44 467 ALA A CA 1
ATOM 3468 C C . ALA A 1 467 ? 28.110 10.448 -5.747 1.00 87.44 467 ALA A C 1
ATOM 3470 O O . ALA A 1 467 ? 29.112 9.855 -6.190 1.00 87.44 467 ALA A O 1
ATOM 3471 N N . PRO A 1 468 ? 27.717 11.645 -6.229 1.00 87.69 468 PRO A N 1
ATOM 3472 C CA . PRO A 1 468 ? 28.372 12.263 -7.368 1.00 87.69 468 PRO A CA 1
ATOM 3473 C C . PRO A 1 468 ? 29.827 12.639 -7.059 1.00 87.69 468 PRO A C 1
ATOM 3475 O O . PRO A 1 468 ? 30.208 12.817 -5.899 1.00 87.69 468 PRO A O 1
ATOM 3478 N N . SER A 1 469 ? 30.666 12.784 -8.089 1.00 85.31 469 SER A N 1
ATOM 3479 C CA . SER A 1 469 ? 31.982 13.422 -7.915 1.00 85.31 469 SER A CA 1
ATOM 3480 C C . SER A 1 469 ? 31.821 14.873 -7.455 1.00 85.31 469 SER A C 1
ATOM 3482 O O . SER A 1 469 ? 30.871 15.531 -7.841 1.00 85.31 469 SER A O 1
ATOM 3484 N N . ALA A 1 470 ? 32.757 15.409 -6.668 1.00 78.81 470 ALA A N 1
ATOM 3485 C CA . ALA A 1 470 ? 32.681 16.802 -6.203 1.00 78.81 470 ALA A CA 1
ATOM 3486 C C . ALA A 1 470 ? 32.974 17.843 -7.304 1.00 78.81 470 ALA A C 1
ATOM 3488 O O . ALA A 1 470 ? 32.701 19.027 -7.124 1.00 78.81 470 ALA A O 1
ATOM 3489 N N . SER A 1 471 ? 33.552 17.420 -8.431 1.00 76.94 471 SER A N 1
ATOM 3490 C CA . SER A 1 471 ? 33.919 18.289 -9.547 1.00 76.94 471 SER A CA 1
ATOM 3491 C C . SER A 1 471 ? 33.485 17.710 -10.890 1.00 76.94 471 SER A C 1
ATOM 3493 O O . SER A 1 471 ? 33.402 16.488 -11.069 1.00 76.94 471 SER A O 1
ATOM 3495 N N . LEU A 1 472 ? 33.218 18.621 -11.827 1.00 84.25 472 LEU A N 1
ATOM 3496 C CA . LEU A 1 472 ? 33.046 18.326 -13.243 1.00 84.25 472 LEU A CA 1
ATOM 3497 C C . LEU A 1 472 ? 34.418 18.283 -13.933 1.00 84.25 472 LEU A C 1
ATOM 3499 O O . LEU A 1 472 ? 35.325 19.031 -13.565 1.00 84.25 472 LEU A O 1
ATOM 3503 N N . GLN A 1 473 ? 34.574 17.429 -14.939 1.00 85.75 473 GLN A N 1
ATOM 3504 C CA . GLN A 1 473 ? 35.832 17.207 -15.655 1.00 85.75 473 GLN A CA 1
ATOM 3505 C C . GLN A 1 473 ? 35.656 17.402 -17.164 1.00 85.75 473 GLN A C 1
ATOM 3507 O O . GLN A 1 473 ? 34.592 17.134 -17.717 1.00 85.75 473 GLN A O 1
ATOM 3512 N N . ALA A 1 474 ? 36.709 17.843 -17.859 1.00 85.06 474 ALA A N 1
ATOM 3513 C CA . ALA A 1 474 ? 36.680 18.010 -19.319 1.00 85.06 474 ALA A CA 1
ATOM 3514 C C . ALA A 1 474 ? 36.529 16.670 -20.069 1.00 85.06 474 ALA A C 1
ATOM 3516 O O . ALA A 1 474 ? 35.992 16.623 -21.174 1.00 85.06 474 ALA A O 1
ATOM 3517 N N . ALA A 1 475 ? 36.975 15.578 -19.449 1.00 84.38 475 ALA A N 1
ATOM 3518 C CA . ALA A 1 475 ? 36.810 14.204 -19.901 1.00 84.38 475 ALA A CA 1
ATOM 3519 C C . ALA A 1 475 ? 36.728 13.288 -18.666 1.00 84.38 475 ALA A C 1
ATOM 3521 O O . ALA A 1 475 ? 37.301 13.646 -17.634 1.00 84.38 475 ALA A O 1
ATOM 3522 N N . PRO A 1 476 ? 36.047 12.130 -18.742 1.00 84.00 476 PRO A N 1
ATOM 3523 C CA . PRO A 1 476 ? 36.088 11.157 -17.661 1.00 84.00 476 PRO A CA 1
ATOM 3524 C C . PRO A 1 476 ? 37.497 10.536 -17.573 1.00 84.00 476 PRO A C 1
ATOM 3526 O O . PRO A 1 476 ? 38.213 10.510 -18.582 1.00 84.00 476 PRO A O 1
ATOM 3529 N N . PRO A 1 477 ? 37.914 10.018 -16.404 1.00 83.38 477 PRO A N 1
ATOM 3530 C CA . PRO A 1 477 ? 39.213 9.380 -16.235 1.00 83.38 477 PRO A CA 1
ATOM 3531 C C . PRO A 1 477 ? 39.426 8.220 -17.211 1.00 83.38 477 PRO A C 1
ATOM 3533 O O . PRO A 1 477 ? 38.495 7.489 -17.554 1.00 83.38 477 PRO A O 1
ATOM 3536 N N . THR A 1 478 ? 40.674 8.005 -17.620 1.00 76.00 478 THR A N 1
ATOM 3537 C CA . THR A 1 478 ? 41.064 6.793 -18.341 1.00 76.00 478 THR A CA 1
ATOM 3538 C C . THR A 1 478 ? 41.184 5.630 -17.357 1.00 76.00 478 THR A C 1
ATOM 3540 O O . THR A 1 478 ? 42.052 5.618 -16.486 1.00 76.00 478 THR A O 1
ATOM 3543 N N . GLY A 1 479 ? 40.286 4.652 -17.480 1.00 71.69 479 GLY A N 1
ATOM 3544 C CA . GLY A 1 479 ? 40.329 3.398 -16.723 1.00 71.69 479 GLY A CA 1
ATOM 3545 C C . GLY A 1 479 ? 41.060 2.277 -17.465 1.00 71.69 479 GLY A C 1
ATOM 3546 O O . GLY A 1 479 ? 41.525 2.451 -18.591 1.00 71.69 479 GLY A O 1
ATOM 3547 N N . SER A 1 480 ? 41.097 1.088 -16.858 1.00 65.56 480 SER A N 1
ATOM 3548 C CA . SER A 1 480 ? 41.597 -0.137 -17.502 1.00 65.56 480 SER A CA 1
ATOM 3549 C C . SER A 1 480 ? 40.748 -0.543 -18.711 1.00 65.56 480 SER A C 1
ATOM 3551 O O . SER A 1 480 ? 41.258 -1.197 -19.618 1.00 65.56 480 SER A O 1
ATOM 3553 N N . GLN A 1 481 ? 39.461 -0.188 -18.708 1.00 74.06 481 GLN A N 1
ATOM 3554 C CA . GLN A 1 481 ? 38.533 -0.337 -19.827 1.00 74.06 481 GLN A CA 1
ATOM 3555 C C . GLN A 1 481 ? 37.525 0.817 -19.795 1.00 74.06 481 GLN A C 1
ATOM 3557 O O . GLN A 1 481 ? 37.122 1.261 -18.717 1.00 74.06 481 GLN A O 1
ATOM 3562 N N . THR A 1 482 ? 37.115 1.290 -20.974 1.00 72.88 482 THR A N 1
ATOM 3563 C CA . THR A 1 482 ? 36.043 2.283 -21.141 1.00 72.88 482 THR A CA 1
ATOM 3564 C C . THR A 1 482 ? 34.973 1.698 -22.050 1.00 72.88 482 THR A C 1
ATOM 3566 O O . THR A 1 482 ? 35.285 1.233 -23.144 1.00 72.88 482 THR A O 1
ATOM 3569 N N . ILE A 1 483 ? 33.723 1.712 -21.595 1.00 76.31 483 ILE A N 1
ATOM 3570 C CA . ILE A 1 483 ? 32.574 1.155 -22.314 1.00 76.31 483 ILE A CA 1
ATOM 3571 C C . ILE A 1 483 ? 31.565 2.284 -22.525 1.00 76.31 483 ILE A C 1
ATOM 3573 O O . ILE A 1 483 ? 31.124 2.909 -21.561 1.00 76.31 483 ILE A O 1
ATOM 3577 N N . ASN A 1 484 ? 31.224 2.564 -23.784 1.00 74.12 484 ASN A N 1
ATOM 3578 C CA . ASN A 1 484 ? 30.210 3.561 -24.137 1.00 74.12 484 ASN A CA 1
ATOM 3579 C C . ASN A 1 484 ? 28.804 2.966 -23.994 1.00 74.12 484 ASN A C 1
ATOM 3581 O O . ASN A 1 484 ? 28.624 1.753 -24.145 1.00 74.12 484 ASN A O 1
ATOM 3585 N N . ALA A 1 485 ? 27.806 3.809 -23.724 1.00 68.25 485 ALA A N 1
ATOM 3586 C CA . ALA A 1 485 ? 26.427 3.350 -23.699 1.00 68.25 485 ALA A CA 1
ATOM 3587 C C . ALA A 1 485 ? 25.925 2.920 -25.079 1.00 68.25 485 ALA A C 1
ATOM 3589 O O . ALA A 1 485 ? 26.445 3.317 -26.121 1.00 68.25 485 ALA A O 1
ATOM 3590 N N . THR A 1 486 ? 24.888 2.086 -25.075 1.00 69.62 486 THR A N 1
ATOM 3591 C CA . THR A 1 486 ? 24.089 1.751 -26.262 1.00 69.62 486 THR A CA 1
ATOM 3592 C C . THR A 1 486 ? 22.685 2.345 -26.101 1.00 69.62 486 THR A C 1
ATOM 3594 O O . THR A 1 486 ? 22.186 2.434 -24.976 1.00 69.62 486 THR A O 1
ATOM 3597 N N . MET A 1 487 ? 22.029 2.767 -27.192 1.00 52.31 487 MET A N 1
ATOM 3598 C CA . MET A 1 487 ? 20.622 3.197 -27.118 1.00 52.31 487 MET A CA 1
ATOM 3599 C C . MET A 1 487 ? 19.736 2.009 -26.757 1.00 52.31 487 MET A C 1
ATOM 3601 O O . MET A 1 487 ? 19.747 0.984 -27.439 1.00 52.31 487 MET A O 1
ATOM 3605 N N . GLY A 1 488 ? 18.947 2.165 -25.702 1.00 48.16 488 GLY A N 1
ATOM 3606 C CA . GLY A 1 488 ? 17.822 1.296 -25.424 1.00 48.16 488 GLY A CA 1
ATOM 3607 C C . GLY A 1 488 ? 16.681 1.650 -26.354 1.00 48.16 488 GLY A C 1
ATOM 3608 O O . GLY A 1 488 ? 16.087 2.710 -26.214 1.00 48.16 488 GLY A O 1
ATOM 3609 N N . MET A 1 489 ? 16.366 0.782 -27.309 1.00 42.22 489 MET A N 1
ATOM 3610 C CA . MET A 1 489 ? 15.098 0.901 -28.023 1.00 42.22 489 MET A CA 1
ATOM 3611 C C . MET A 1 489 ? 14.004 0.483 -27.037 1.00 42.22 489 MET A C 1
ATOM 3613 O O . MET A 1 489 ? 13.978 -0.669 -26.592 1.00 42.22 489 MET A O 1
ATOM 3617 N N . SER A 1 490 ? 13.131 1.411 -26.652 1.00 41.81 490 SER A N 1
ATOM 3618 C CA . SER A 1 490 ? 11.899 1.052 -25.962 1.00 41.81 490 SER A CA 1
ATOM 3619 C C . SER A 1 490 ? 11.035 0.214 -26.917 1.00 41.81 490 SER A C 1
ATOM 3621 O O . SER A 1 490 ? 10.941 0.492 -28.110 1.00 41.81 490 SER A O 1
ATOM 3623 N N . ALA A 1 491 ? 10.454 -0.856 -26.372 1.00 34.25 491 ALA A N 1
ATOM 3624 C CA . ALA A 1 491 ? 9.825 -1.993 -27.053 1.00 34.25 491 ALA A CA 1
ATOM 3625 C C . ALA A 1 491 ? 10.798 -3.063 -27.592 1.00 34.25 491 ALA A C 1
ATOM 3627 O O . ALA A 1 491 ? 11.288 -3.053 -28.718 1.00 34.25 491 ALA A O 1
ATOM 3628 N N . TRP A 1 492 ? 10.973 -4.089 -26.758 1.00 35.62 492 TRP A N 1
ATOM 3629 C CA . TRP A 1 492 ? 11.353 -5.441 -27.146 1.00 35.62 492 TRP A CA 1
ATOM 3630 C C . TRP A 1 492 ? 10.562 -5.931 -28.374 1.00 35.62 492 TRP A C 1
ATOM 3632 O O . TRP A 1 492 ? 9.492 -6.515 -28.218 1.00 35.62 492 TRP A O 1
ATOM 3642 N N . GLN A 1 493 ? 11.110 -5.819 -29.583 1.00 41.69 493 GLN A N 1
ATOM 3643 C CA . GLN A 1 493 ? 10.722 -6.706 -30.679 1.00 41.69 493 GLN A CA 1
ATOM 3644 C C . GLN A 1 493 ? 11.910 -7.592 -31.039 1.00 41.69 493 GLN A C 1
ATOM 3646 O O . GLN A 1 493 ? 12.796 -7.250 -31.817 1.00 41.69 493 GLN A O 1
ATOM 3651 N N . ARG A 1 494 ? 11.931 -8.759 -30.389 1.00 40.31 494 ARG A N 1
ATOM 3652 C CA . ARG A 1 494 ? 12.866 -9.849 -30.664 1.00 40.31 494 ARG A CA 1
ATOM 3653 C C . ARG A 1 494 ? 12.631 -10.333 -32.094 1.00 40.31 494 ARG A C 1
ATOM 3655 O O . ARG A 1 494 ? 11.593 -10.931 -32.357 1.00 40.31 494 ARG A O 1
ATOM 3662 N N . VAL A 1 495 ? 13.592 -10.137 -32.991 1.00 38.00 495 VAL A N 1
ATOM 3663 C CA . VAL A 1 495 ? 13.589 -10.804 -34.299 1.00 38.00 495 VAL A CA 1
ATOM 3664 C C . VAL A 1 495 ? 14.799 -11.728 -34.363 1.00 38.00 495 VAL A C 1
ATOM 3666 O O . VAL A 1 495 ? 15.924 -11.302 -34.591 1.00 38.00 495 VAL A O 1
ATOM 3669 N N . GLY A 1 496 ? 14.552 -13.007 -34.090 1.00 45.31 496 GLY A N 1
ATOM 3670 C CA . GLY A 1 496 ? 15.517 -14.096 -34.208 1.00 45.31 496 GLY A CA 1
ATOM 3671 C C . GLY A 1 496 ? 14.905 -15.402 -33.705 1.00 45.31 496 GLY A C 1
ATOM 3672 O O . GLY A 1 496 ? 14.307 -15.430 -32.627 1.00 45.31 496 GLY A O 1
ATOM 3673 N N . ALA A 1 497 ? 15.021 -16.480 -34.483 1.00 35.97 497 ALA A N 1
ATOM 3674 C CA . ALA A 1 497 ? 14.608 -17.806 -34.036 1.00 35.97 497 ALA A CA 1
ATOM 3675 C C . ALA A 1 497 ? 15.449 -18.208 -32.814 1.00 35.97 497 ALA A C 1
ATOM 3677 O O . ALA A 1 497 ? 16.680 -18.159 -32.858 1.00 35.97 497 ALA A O 1
ATOM 3678 N N . ARG A 1 498 ? 14.796 -18.600 -31.713 1.00 36.53 498 ARG A N 1
ATOM 3679 C CA . ARG A 1 498 ? 15.501 -19.259 -30.609 1.00 36.53 498 ARG A CA 1
ATOM 3680 C C . ARG A 1 498 ? 15.986 -20.611 -31.127 1.00 36.53 498 ARG A C 1
ATOM 3682 O O . ARG A 1 498 ? 15.166 -21.414 -31.557 1.00 36.53 498 ARG A O 1
ATOM 3689 N N . ASN A 1 499 ? 17.286 -20.872 -31.067 1.00 44.16 499 ASN A N 1
ATOM 3690 C CA . ASN A 1 499 ? 17.761 -22.249 -31.047 1.00 44.16 499 ASN A CA 1
ATOM 3691 C C . ASN A 1 499 ? 17.495 -22.839 -29.649 1.00 44.16 499 ASN A C 1
ATOM 3693 O O . ASN A 1 499 ? 17.457 -22.117 -28.649 1.00 44.16 499 ASN A O 1
ATOM 3697 N N . GLU A 1 500 ? 17.299 -24.153 -29.578 1.00 44.16 500 GLU A N 1
ATOM 3698 C CA . GLU A 1 500 ? 16.854 -24.883 -28.377 1.00 44.16 500 GLU A CA 1
ATOM 3699 C C . GLU A 1 500 ? 17.843 -24.827 -27.192 1.00 44.16 500 GLU A C 1
ATOM 3701 O O . GLU A 1 500 ? 17.513 -25.262 -26.097 1.00 44.16 500 GLU A O 1
ATOM 3706 N N . ASN A 1 501 ? 19.018 -24.205 -27.366 1.00 44.09 501 ASN A N 1
ATOM 3707 C CA . ASN A 1 501 ? 20.074 -24.121 -26.353 1.00 44.09 501 ASN A CA 1
ATOM 3708 C C . ASN A 1 501 ? 20.374 -22.700 -25.836 1.00 44.09 501 ASN A C 1
ATOM 3710 O O . ASN A 1 501 ? 21.376 -22.508 -25.158 1.00 44.09 501 ASN A O 1
ATOM 3714 N N . GLY A 1 502 ? 19.548 -21.687 -26.120 1.00 43.75 502 GLY A N 1
ATOM 3715 C CA . GLY A 1 502 ? 19.609 -20.391 -25.413 1.00 43.75 502 GLY A CA 1
ATOM 3716 C C . GLY A 1 502 ? 20.857 -19.521 -25.649 1.00 43.75 502 GLY A C 1
ATOM 3717 O O . GLY A 1 502 ? 20.947 -18.433 -25.083 1.00 43.75 502 GLY A O 1
ATOM 3718 N N . TYR A 1 503 ? 21.780 -19.940 -26.515 1.00 45.81 503 TYR A N 1
ATOM 3719 C CA . TYR A 1 503 ? 22.945 -19.163 -26.938 1.00 45.81 503 TYR A CA 1
ATOM 3720 C C . TYR A 1 503 ? 22.808 -18.809 -28.422 1.00 45.81 503 TYR A C 1
ATOM 3722 O O . TYR A 1 503 ? 23.317 -19.499 -29.308 1.00 45.81 503 TYR A O 1
ATOM 3730 N N . GLY A 1 504 ? 22.085 -17.726 -28.700 1.00 38.19 504 GLY A N 1
ATOM 3731 C CA . GLY A 1 504 ? 22.152 -17.029 -29.981 1.00 38.19 504 GLY A CA 1
ATOM 3732 C C . GLY A 1 504 ? 23.156 -15.887 -29.868 1.00 38.19 504 GLY A C 1
ATOM 3733 O O . GLY A 1 504 ? 23.031 -15.048 -28.978 1.00 38.19 504 GLY A O 1
ATOM 3734 N N . ALA A 1 505 ? 24.159 -15.854 -30.744 1.00 40.97 505 ALA A N 1
ATOM 3735 C CA . ALA A 1 505 ? 25.048 -14.707 -30.866 1.00 40.97 505 ALA A CA 1
ATOM 3736 C C . ALA A 1 505 ? 24.217 -13.460 -31.208 1.00 40.97 505 ALA A C 1
ATOM 3738 O O . ALA A 1 505 ? 23.538 -13.421 -32.234 1.00 40.97 505 ALA A O 1
ATOM 3739 N N . TRP A 1 506 ? 24.268 -12.460 -30.330 1.00 38.09 506 TRP A N 1
ATOM 3740 C CA . TRP A 1 506 ? 23.596 -11.170 -30.453 1.00 38.09 506 TRP A CA 1
ATOM 3741 C C . TRP A 1 506 ? 24.126 -10.403 -31.669 1.00 38.09 506 TRP A C 1
ATOM 3743 O O . TRP A 1 506 ? 25.058 -9.611 -31.563 1.00 38.09 506 TRP A O 1
ATOM 3753 N N . ARG A 1 507 ? 23.568 -10.654 -32.854 1.00 45.09 507 ARG A N 1
ATOM 3754 C CA . ARG A 1 507 ? 23.811 -9.821 -34.034 1.00 45.09 507 ARG A CA 1
ATOM 3755 C C . ARG A 1 507 ? 22.656 -8.844 -34.171 1.00 45.09 507 ARG A C 1
ATOM 3757 O O . ARG A 1 507 ? 21.651 -9.130 -34.811 1.00 45.09 507 ARG A O 1
ATOM 3764 N N . ASN A 1 508 ? 22.812 -7.704 -33.507 1.00 41.56 508 ASN A N 1
ATOM 3765 C CA . ASN A 1 508 ? 21.931 -6.556 -33.656 1.00 41.56 508 ASN A CA 1
ATOM 3766 C C . ASN A 1 508 ? 22.020 -6.055 -35.103 1.00 41.56 508 ASN A C 1
ATOM 3768 O O . ASN A 1 508 ? 23.071 -5.582 -35.529 1.00 41.56 508 ASN A O 1
ATOM 3772 N N . ILE A 1 509 ? 20.928 -6.147 -35.861 1.00 49.47 509 ILE A N 1
ATOM 3773 C CA . ILE A 1 509 ? 20.766 -5.351 -37.080 1.00 49.47 509 ILE A CA 1
ATOM 3774 C C . ILE A 1 509 ? 20.263 -3.986 -36.604 1.00 49.47 509 ILE A C 1
ATOM 3776 O O . ILE A 1 509 ? 19.065 -3.790 -36.412 1.00 49.47 509 ILE A O 1
ATOM 3780 N N . SER A 1 510 ? 21.189 -3.074 -36.306 1.00 45.62 510 SER A N 1
ATOM 3781 C CA . SER A 1 510 ? 20.843 -1.712 -35.894 1.00 45.62 510 SER A CA 1
ATOM 3782 C C . SER A 1 510 ? 20.373 -0.896 -37.096 1.00 45.62 510 SER A C 1
ATOM 3784 O O . SER A 1 510 ? 21.136 -0.645 -38.027 1.00 45.62 510 SER A O 1
ATOM 3786 N N . TYR A 1 511 ? 19.129 -0.430 -37.034 1.00 53.09 511 TYR A N 1
ATOM 3787 C CA . TYR A 1 511 ? 18.605 0.637 -37.881 1.00 53.09 511 TYR A CA 1
ATOM 3788 C C . TYR A 1 511 ? 19.016 1.992 -37.299 1.00 53.09 511 TYR A C 1
ATOM 3790 O O . TYR A 1 511 ? 18.261 2.576 -36.534 1.00 53.09 511 TYR A O 1
ATOM 3798 N N . MET A 1 512 ? 20.210 2.486 -37.627 1.00 43.50 512 MET A N 1
ATOM 3799 C CA . MET A 1 512 ? 20.614 3.873 -37.349 1.00 43.50 512 MET A CA 1
ATOM 3800 C C . MET A 1 512 ? 21.604 4.316 -38.432 1.00 43.50 512 MET A C 1
ATOM 3802 O O . MET A 1 512 ? 22.706 3.787 -38.441 1.00 43.50 512 MET A O 1
ATOM 3806 N N . GLU A 1 513 ? 21.192 5.216 -39.339 1.00 53.66 513 GLU A N 1
ATOM 3807 C CA . GLU A 1 513 ? 21.943 6.092 -40.287 1.00 53.66 513 GLU A CA 1
ATOM 3808 C C . GLU A 1 513 ? 23.209 5.594 -41.053 1.00 53.66 513 GLU A C 1
ATOM 3810 O O . GLU A 1 513 ? 23.679 6.266 -41.977 1.00 53.66 513 GLU A O 1
ATOM 3815 N N . GLY A 1 514 ? 23.737 4.405 -40.778 1.00 66.06 514 GLY A N 1
ATOM 3816 C CA . GLY A 1 514 ? 24.955 3.826 -41.336 1.00 66.06 514 GLY A CA 1
ATOM 3817 C C . GLY A 1 514 ? 24.710 2.846 -42.483 1.00 66.06 514 GLY A C 1
ATOM 3818 O O . GLY A 1 514 ? 23.616 2.746 -43.037 1.00 66.06 514 GLY A O 1
ATOM 3819 N N . ASN A 1 515 ? 25.775 2.155 -42.876 1.00 75.56 515 ASN A N 1
ATOM 3820 C CA . ASN A 1 515 ? 25.754 1.103 -43.885 1.00 75.56 515 ASN A CA 1
ATOM 3821 C C . ASN A 1 515 ? 25.415 -0.250 -43.229 1.00 75.56 515 ASN A C 1
ATOM 3823 O O . ASN A 1 515 ? 25.918 -0.552 -42.149 1.00 75.56 515 ASN A O 1
ATOM 3827 N N . VAL A 1 516 ? 24.587 -1.076 -43.871 1.00 77.62 516 VAL A N 1
ATOM 3828 C CA . VAL A 1 516 ? 24.197 -2.410 -43.387 1.00 77.62 516 VAL A CA 1
ATOM 3829 C C . VAL A 1 516 ? 25.121 -3.465 -43.992 1.00 77.62 516 VAL A C 1
ATOM 3831 O O . VAL A 1 516 ? 25.182 -3.605 -45.211 1.00 77.62 516 VAL A O 1
ATOM 3834 N N . GLY A 1 517 ? 25.827 -4.218 -43.147 1.00 75.88 517 GLY A N 1
ATOM 3835 C CA . GLY A 1 517 ? 26.677 -5.342 -43.547 1.00 75.88 517 GLY A CA 1
ATOM 3836 C C . GLY A 1 517 ? 26.029 -6.687 -43.222 1.00 75.88 517 GLY A C 1
ATOM 3837 O O . GLY A 1 517 ? 25.794 -6.992 -42.055 1.00 75.88 517 GLY A O 1
ATOM 3838 N N . ILE A 1 518 ? 25.762 -7.520 -44.230 1.00 79.50 518 ILE A N 1
ATOM 3839 C CA . ILE A 1 518 ? 25.367 -8.925 -44.045 1.00 79.50 518 ILE A CA 1
ATOM 3840 C C . ILE A 1 518 ? 26.582 -9.784 -44.390 1.00 79.50 518 ILE A C 1
ATOM 3842 O O . ILE A 1 518 ? 26.983 -9.842 -45.545 1.00 79.50 518 ILE A O 1
ATOM 3846 N N . GLY A 1 519 ? 27.204 -10.410 -43.388 1.00 76.69 519 GLY A N 1
ATOM 3847 C CA . GLY A 1 519 ? 28.462 -11.155 -43.566 1.00 76.69 519 GLY A CA 1
ATOM 3848 C C . GLY A 1 519 ? 29.721 -10.279 -43.656 1.00 76.69 519 GLY A C 1
ATOM 3849 O O . GLY A 1 519 ? 30.823 -10.813 -43.663 1.00 76.69 519 GLY A O 1
ATOM 3850 N N . GLU A 1 520 ? 29.572 -8.952 -43.658 1.00 80.75 520 GLU A N 1
ATOM 3851 C CA . GLU A 1 520 ? 30.661 -7.969 -43.672 1.00 80.75 520 GLU A CA 1
ATOM 3852 C C . GLU A 1 520 ? 30.661 -7.140 -42.379 1.00 80.75 520 GLU A C 1
ATOM 3854 O O . GLU A 1 520 ? 29.605 -6.683 -41.942 1.00 80.75 520 GLU A O 1
ATOM 3859 N N . ALA A 1 521 ? 31.839 -6.915 -41.788 1.00 74.19 521 ALA A N 1
ATOM 3860 C CA . ALA A 1 521 ? 31.996 -6.110 -40.575 1.00 74.19 521 ALA A CA 1
ATOM 3861 C C . ALA A 1 521 ? 32.164 -4.609 -40.872 1.00 74.19 521 ALA A C 1
ATOM 3863 O O . ALA A 1 521 ? 31.776 -3.785 -40.049 1.00 74.19 521 ALA A O 1
ATOM 3864 N N . ASN A 1 522 ? 32.701 -4.254 -42.047 1.00 78.12 522 ASN A N 1
ATOM 3865 C CA . ASN A 1 522 ? 32.911 -2.870 -42.484 1.00 78.12 522 ASN A CA 1
ATOM 3866 C C . ASN A 1 522 ? 32.197 -2.595 -43.824 1.00 78.12 522 ASN A C 1
ATOM 3868 O O . ASN A 1 522 ? 32.833 -2.558 -44.881 1.00 78.12 522 ASN A O 1
ATOM 3872 N N . PRO A 1 523 ? 30.864 -2.436 -43.834 1.00 82.12 523 PRO A N 1
ATOM 3873 C CA . PRO A 1 523 ? 30.114 -2.244 -45.070 1.00 82.12 523 PRO A CA 1
ATOM 3874 C C . PRO A 1 523 ? 30.458 -0.896 -45.731 1.00 82.12 523 PRO A C 1
ATOM 3876 O O . PRO A 1 523 ? 30.209 0.171 -45.172 1.00 82.12 523 PRO A O 1
ATOM 3879 N N . ALA A 1 524 ? 31.025 -0.935 -46.942 1.00 82.38 524 ALA A N 1
ATOM 3880 C CA . ALA A 1 524 ? 31.445 0.256 -47.695 1.00 82.38 524 ALA A CA 1
ATOM 3881 C C . ALA A 1 524 ? 30.280 1.007 -48.371 1.00 82.38 524 ALA A C 1
ATOM 3883 O O . ALA A 1 524 ? 30.421 2.164 -48.761 1.00 82.38 524 ALA A O 1
ATOM 3884 N N . VAL A 1 525 ? 29.121 0.358 -48.495 1.00 81.50 525 VAL A N 1
ATOM 3885 C CA . VAL A 1 525 ? 27.904 0.889 -49.123 1.00 81.50 525 VAL A CA 1
ATOM 3886 C C . VAL A 1 525 ? 26.686 0.599 -48.253 1.00 81.50 525 VAL A C 1
ATOM 3888 O O . VAL A 1 525 ? 26.735 -0.280 -47.395 1.00 81.50 525 VAL A O 1
ATOM 3891 N N . LYS A 1 526 ? 25.582 1.319 -48.485 1.00 78.50 526 LYS A N 1
ATOM 3892 C CA . LYS A 1 526 ? 24.383 1.292 -47.629 1.00 78.50 526 LYS A CA 1
ATOM 3893 C C . LYS A 1 526 ? 23.818 -0.105 -47.370 1.00 78.50 526 LYS A C 1
ATOM 3895 O O . LYS A 1 526 ? 23.329 -0.344 -46.272 1.00 78.50 526 LYS A O 1
ATOM 3900 N N . LEU A 1 527 ? 23.946 -1.021 -48.326 1.00 83.44 527 LEU A N 1
ATOM 3901 C CA . LEU A 1 527 ? 23.728 -2.451 -48.131 1.00 83.44 527 LEU A CA 1
ATOM 3902 C C . LEU A 1 527 ? 24.891 -3.218 -48.767 1.00 83.44 527 LEU A C 1
ATOM 3904 O O . LEU A 1 527 ? 25.001 -3.270 -49.990 1.00 83.44 527 LEU A O 1
ATOM 3908 N N . HIS A 1 528 ? 25.761 -3.801 -47.946 1.00 81.31 528 HIS A N 1
ATOM 3909 C CA . HIS A 1 528 ? 26.849 -4.673 -48.376 1.00 81.31 528 HIS A CA 1
ATOM 3910 C C . HIS A 1 528 ? 26.558 -6.099 -47.903 1.00 81.31 528 HIS A C 1
ATOM 3912 O O . HIS A 1 528 ? 26.561 -6.383 -46.706 1.00 81.31 528 HIS A O 1
ATOM 3918 N N . VAL A 1 529 ? 26.306 -7.005 -48.844 1.00 83.62 529 VAL A N 1
ATOM 3919 C CA . VAL A 1 529 ? 26.163 -8.437 -48.565 1.00 83.62 529 VAL A CA 1
ATOM 3920 C C . VAL A 1 529 ? 27.448 -9.146 -48.990 1.00 83.62 529 VAL A C 1
ATOM 3922 O O . VAL A 1 529 ? 27.715 -9.271 -50.181 1.00 83.62 529 VAL A O 1
ATOM 3925 N N . SER A 1 530 ? 28.241 -9.602 -48.021 1.00 78.19 530 SER A N 1
ATOM 3926 C CA . SER A 1 530 ? 29.389 -10.487 -48.236 1.00 78.19 530 SER A CA 1
ATOM 3927 C C . SER A 1 530 ? 28.907 -11.933 -48.115 1.00 78.19 530 SER A C 1
ATOM 3929 O O . SER A 1 530 ? 28.896 -12.541 -47.044 1.00 78.19 530 SER A O 1
ATOM 3931 N N . GLY A 1 531 ? 28.372 -12.441 -49.225 1.00 79.75 531 GLY A N 1
ATOM 3932 C CA . GLY A 1 531 ? 27.717 -13.742 -49.323 1.00 79.75 531 GLY A CA 1
ATOM 3933 C C . GLY A 1 531 ? 26.812 -13.827 -50.551 1.00 79.75 531 GLY A C 1
ATOM 3934 O O . GLY A 1 531 ? 26.774 -12.917 -51.379 1.00 79.75 531 GLY A O 1
ATOM 3935 N N . THR A 1 532 ? 26.068 -14.924 -50.683 1.00 77.25 532 THR A N 1
ATOM 3936 C CA . THR A 1 532 ? 25.081 -15.079 -51.757 1.00 77.25 532 THR A CA 1
ATOM 3937 C C . THR A 1 532 ? 23.778 -14.365 -51.401 1.00 77.25 532 THR A C 1
ATOM 3939 O O . THR A 1 532 ? 23.223 -14.543 -50.319 1.00 77.25 532 THR A O 1
ATOM 3942 N N . MET A 1 533 ? 23.259 -13.568 -52.335 1.00 76.94 533 MET A N 1
ATOM 3943 C CA . MET A 1 533 ? 21.887 -13.063 -52.281 1.00 76.94 533 MET A CA 1
ATOM 3944 C C . MET A 1 533 ? 20.995 -13.992 -53.104 1.00 76.94 533 MET A C 1
ATOM 3946 O O . MET A 1 533 ? 21.264 -14.211 -54.283 1.00 76.94 533 MET A O 1
ATOM 3950 N N . VAL A 1 534 ? 19.936 -14.533 -52.498 1.00 74.94 534 VAL A N 1
ATOM 3951 C CA . VAL A 1 534 ? 18.930 -15.339 -53.205 1.00 74.94 534 VAL A CA 1
ATOM 3952 C C . VAL A 1 534 ? 17.593 -14.615 -53.129 1.00 74.94 534 VAL A C 1
ATOM 3954 O O . VAL A 1 534 ? 17.003 -14.516 -52.056 1.00 74.94 534 VAL A O 1
ATOM 3957 N N . SER A 1 535 ? 17.102 -14.105 -54.259 1.00 78.62 535 SER A N 1
ATOM 3958 C CA . SER A 1 535 ? 15.717 -13.636 -54.354 1.00 78.62 535 SER A CA 1
ATOM 3959 C C . SER A 1 535 ? 14.792 -14.829 -54.577 1.00 78.62 535 SER A C 1
ATOM 3961 O O . SER A 1 535 ? 14.981 -15.577 -55.538 1.00 78.62 535 SER A O 1
ATOM 3963 N N . GLN A 1 536 ? 13.775 -15.002 -53.733 1.00 83.81 536 GLN A N 1
ATOM 3964 C CA . GLN A 1 536 ? 12.734 -15.993 -53.993 1.00 83.81 536 GLN A CA 1
ATOM 3965 C C . GLN A 1 536 ? 11.895 -15.534 -55.191 1.00 83.81 536 GLN A C 1
ATOM 3967 O O . GLN A 1 536 ? 11.429 -14.393 -55.227 1.00 83.81 536 GLN A O 1
ATOM 3972 N N . ALA A 1 537 ? 11.727 -16.403 -56.188 1.00 87.44 537 ALA A N 1
ATOM 3973 C CA . ALA A 1 537 ? 10.913 -16.073 -57.349 1.00 87.44 537 ALA A CA 1
ATOM 3974 C C . ALA A 1 537 ? 9.434 -15.949 -56.952 1.00 87.44 537 ALA A C 1
ATOM 3976 O O . ALA A 1 537 ? 8.907 -16.808 -56.243 1.00 87.44 537 ALA A O 1
ATOM 3977 N N . SER A 1 538 ? 8.767 -14.901 -57.430 1.00 89.56 538 SER A N 1
ATOM 3978 C CA . SER A 1 538 ? 7.314 -14.760 -57.308 1.00 89.56 538 SER A CA 1
ATOM 3979 C C . SER A 1 538 ? 6.625 -15.482 -58.464 1.00 89.56 538 SER A C 1
ATOM 3981 O O . SER A 1 538 ? 7.084 -15.398 -59.601 1.00 89.56 538 SER A O 1
ATOM 3983 N N . SER A 1 539 ? 5.529 -16.196 -58.211 1.00 88.56 539 SER A N 1
ATOM 3984 C CA . SER A 1 539 ? 4.710 -16.795 -59.271 1.00 88.56 539 SER A CA 1
ATOM 3985 C C . SER A 1 539 ? 3.444 -15.975 -59.475 1.00 88.56 539 SER A C 1
ATOM 3987 O O . SER A 1 539 ? 2.656 -15.829 -58.540 1.00 88.56 539 SER A O 1
ATOM 3989 N N . VAL A 1 540 ? 3.215 -15.493 -60.693 1.00 86.38 540 VAL A N 1
ATOM 3990 C CA . VAL A 1 540 ? 2.021 -14.711 -61.030 1.00 86.38 540 VAL A CA 1
ATOM 3991 C C . VAL A 1 540 ? 1.054 -15.591 -61.845 1.00 86.38 540 VAL A C 1
ATOM 3993 O O . VAL A 1 540 ? 1.453 -16.144 -62.878 1.00 86.38 540 VAL A O 1
ATOM 3996 N N . PRO A 1 541 ? -0.200 -15.787 -61.383 1.00 76.19 541 PRO A N 1
ATOM 3997 C CA . PRO A 1 541 ? -1.226 -16.523 -62.123 1.00 76.19 541 PRO A CA 1
ATOM 3998 C C . PRO A 1 541 ? -1.590 -15.854 -63.454 1.00 76.19 541 PRO A C 1
ATOM 4000 O O . PRO A 1 541 ? -1.310 -14.679 -63.684 1.00 76.19 541 PRO A O 1
ATOM 4003 N N . THR A 1 542 ? -2.241 -16.609 -64.338 1.00 77.62 542 THR A N 1
ATOM 4004 C CA . THR A 1 542 ? -2.524 -16.196 -65.718 1.00 77.62 542 THR A CA 1
ATOM 4005 C C . THR A 1 542 ? -3.212 -14.837 -65.834 1.00 77.62 542 THR A C 1
ATOM 4007 O O . THR A 1 542 ? -4.238 -14.604 -65.204 1.00 77.62 542 THR A O 1
ATOM 4010 N N . GLY A 1 543 ? -2.667 -13.960 -66.686 1.00 68.88 543 GLY A N 1
ATOM 4011 C CA . GLY A 1 543 ? -3.273 -12.673 -67.047 1.00 68.88 543 GLY A CA 1
ATOM 4012 C C . GLY A 1 543 ? -3.155 -11.550 -66.008 1.00 68.88 543 GLY A C 1
ATOM 4013 O O . GLY A 1 543 ? -3.713 -10.479 -66.235 1.00 68.88 543 GLY A O 1
ATOM 4014 N N . ALA A 1 544 ? -2.451 -11.755 -64.891 1.00 72.88 544 ALA A N 1
ATOM 4015 C CA . ALA A 1 544 ? -2.235 -10.714 -63.886 1.00 72.88 544 ALA A CA 1
ATOM 4016 C C . ALA A 1 544 ? -1.030 -9.808 -64.212 1.00 72.88 544 ALA A C 1
ATOM 4018 O O . ALA A 1 544 ? -0.082 -10.214 -64.888 1.00 72.88 544 ALA A O 1
ATOM 4019 N N . ALA A 1 545 ? -1.075 -8.567 -63.715 1.00 89.19 545 ALA A N 1
ATOM 4020 C CA . ALA A 1 545 ? 0.063 -7.654 -63.743 1.00 89.19 545 ALA A CA 1
ATOM 4021 C C . ALA A 1 545 ? 1.207 -8.191 -62.865 1.00 89.19 545 ALA A C 1
ATOM 4023 O O . ALA A 1 545 ? 0.978 -8.774 -61.805 1.00 89.19 545 ALA A O 1
ATOM 4024 N N . VAL A 1 546 ? 2.440 -7.984 -63.313 1.00 93.19 546 VAL A N 1
ATOM 4025 C CA . VAL A 1 546 ? 3.663 -8.312 -62.588 1.00 93.19 546 VAL A CA 1
ATOM 4026 C C . VAL A 1 546 ? 4.035 -7.127 -61.702 1.00 93.19 546 VAL A C 1
ATOM 4028 O O . VAL A 1 546 ? 4.489 -6.092 -62.193 1.00 93.19 546 VAL A O 1
ATOM 4031 N N . ASP A 1 547 ? 3.853 -7.296 -60.395 1.00 93.06 547 ASP A N 1
ATOM 4032 C CA . ASP A 1 547 ? 4.299 -6.333 -59.392 1.00 93.06 547 ASP A CA 1
ATOM 4033 C C . ASP A 1 547 ? 5.773 -6.559 -59.039 1.00 93.06 547 ASP A C 1
ATOM 4035 O O . ASP A 1 547 ? 6.143 -7.519 -58.357 1.00 93.06 547 ASP A O 1
ATOM 4039 N N . LEU A 1 548 ? 6.618 -5.647 -59.512 1.00 92.44 548 LEU A N 1
ATOM 4040 C CA . LEU A 1 548 ? 8.065 -5.726 -59.370 1.00 92.44 548 LEU A CA 1
ATOM 4041 C C . LEU A 1 548 ? 8.581 -5.210 -58.019 1.00 92.44 548 LEU A C 1
ATOM 4043 O O . LEU A 1 548 ? 9.779 -5.301 -57.758 1.00 92.44 548 LEU A O 1
ATOM 4047 N N . ALA A 1 549 ? 7.697 -4.745 -57.127 1.00 88.31 549 ALA A N 1
ATOM 4048 C CA . ALA A 1 549 ? 8.051 -4.514 -55.727 1.00 88.31 549 ALA A CA 1
ATOM 4049 C C . ALA A 1 549 ? 8.174 -5.826 -54.928 1.00 88.31 549 ALA A C 1
ATOM 4051 O O . ALA A 1 549 ? 8.814 -5.845 -53.877 1.00 88.31 549 ALA A O 1
ATOM 4052 N N . ILE A 1 550 ? 7.567 -6.922 -55.407 1.00 88.31 550 ILE A N 1
ATOM 4053 C CA . ILE A 1 550 ? 7.489 -8.196 -54.673 1.00 88.31 550 ILE A CA 1
ATOM 4054 C C . ILE A 1 550 ? 8.742 -9.055 -54.883 1.00 88.31 550 ILE A C 1
ATOM 4056 O O . ILE A 1 550 ? 9.224 -9.685 -53.943 1.00 88.31 550 ILE A O 1
ATOM 4060 N N . SER A 1 551 ? 9.271 -9.121 -56.109 1.00 89.62 551 SER A N 1
ATOM 4061 C CA . SER A 1 551 ? 10.487 -9.886 -56.405 1.00 89.62 551 SER A CA 1
ATOM 4062 C C . SER A 1 551 ? 11.179 -9.409 -57.677 1.00 89.62 551 SER A C 1
ATOM 4064 O O . SER A 1 551 ? 10.534 -9.092 -58.676 1.00 89.62 551 SER A O 1
ATOM 4066 N N . ASN A 1 552 ? 12.513 -9.476 -57.670 1.00 90.81 552 ASN A N 1
ATOM 4067 C CA . ASN A 1 552 ? 13.330 -9.243 -58.859 1.00 90.81 552 ASN A CA 1
ATOM 4068 C C . ASN A 1 552 ? 13.263 -10.402 -59.864 1.00 90.81 552 ASN A C 1
ATOM 4070 O O . ASN A 1 552 ? 13.690 -10.236 -61.001 1.00 90.81 552 ASN A O 1
ATOM 4074 N N . THR A 1 553 ? 12.741 -11.569 -59.470 1.00 93.62 553 THR A N 1
ATOM 4075 C CA . THR A 1 553 ? 12.508 -12.701 -60.376 1.00 93.62 553 THR A CA 1
ATOM 4076 C C . THR A 1 553 ? 11.042 -13.108 -60.320 1.00 93.62 553 THR A C 1
ATOM 4078 O O . THR A 1 553 ? 10.547 -13.495 -59.264 1.00 93.62 553 THR A O 1
ATOM 4081 N N . THR A 1 554 ? 10.340 -13.055 -61.449 1.00 94.06 554 THR A N 1
ATOM 4082 C CA . THR A 1 554 ? 8.932 -13.467 -61.537 1.00 94.06 554 THR A CA 1
ATOM 4083 C C . THR A 1 554 ? 8.746 -14.563 -62.576 1.00 94.06 554 THR A C 1
ATOM 4085 O O . THR A 1 554 ? 9.286 -14.477 -63.675 1.00 94.06 554 THR A O 1
ATOM 4088 N N . VAL A 1 555 ? 7.955 -15.580 -62.239 1.00 94.38 555 VAL A N 1
ATOM 4089 C CA . VAL A 1 555 ? 7.563 -16.672 -63.130 1.00 94.38 555 VAL A CA 1
ATOM 4090 C C . VAL A 1 555 ? 6.093 -16.529 -63.523 1.00 94.38 555 VAL A C 1
ATOM 4092 O O . VAL A 1 555 ? 5.209 -16.481 -62.667 1.00 94.38 555 VAL A O 1
ATOM 4095 N N . LEU A 1 556 ? 5.832 -16.509 -64.828 1.00 93.00 556 LEU A N 1
ATOM 4096 C CA . LEU A 1 556 ? 4.505 -16.493 -65.438 1.00 93.00 556 LEU A CA 1
ATOM 4097 C C . LEU A 1 556 ? 4.226 -17.855 -66.077 1.00 93.00 556 LEU A C 1
ATOM 4099 O O . LEU A 1 556 ? 4.876 -18.233 -67.048 1.00 93.00 556 LEU A O 1
ATOM 4103 N N . ASN A 1 557 ? 3.245 -18.588 -65.546 1.00 85.12 557 ASN A N 1
ATOM 4104 C CA . ASN A 1 557 ? 2.900 -19.940 -66.020 1.00 85.12 557 ASN A CA 1
ATOM 4105 C C . ASN A 1 557 ? 1.970 -19.960 -67.247 1.00 85.12 557 ASN A C 1
ATOM 4107 O O . ASN A 1 557 ? 1.753 -21.012 -67.844 1.00 85.12 557 ASN A O 1
ATOM 4111 N N . SER A 1 558 ? 1.360 -18.821 -67.571 1.00 82.00 558 SER A N 1
ATOM 4112 C CA . SER A 1 558 ? 0.669 -18.530 -68.830 1.00 82.00 558 SER A CA 1
ATOM 4113 C C . SER A 1 558 ? 0.315 -17.046 -68.815 1.00 82.00 558 SER A C 1
ATOM 4115 O O . SER A 1 558 ? -0.040 -16.529 -67.761 1.00 82.00 558 SER A O 1
ATOM 4117 N N . VAL A 1 559 ? 0.398 -16.341 -69.942 1.00 79.31 559 VAL A N 1
ATOM 4118 C CA . VAL A 1 559 ? 0.132 -14.891 -69.965 1.00 79.31 559 VAL A CA 1
ATOM 4119 C C . VAL A 1 559 ? -1.298 -14.580 -70.416 1.00 79.31 559 VAL A C 1
ATOM 4121 O O . VAL A 1 559 ? -1.824 -13.515 -70.110 1.00 79.31 559 VAL A O 1
ATOM 4124 N N . GLY A 1 560 ? -1.968 -15.491 -71.131 1.00 82.19 560 GLY A N 1
ATOM 4125 C CA . GLY A 1 560 ? -3.310 -15.273 -71.698 1.00 82.19 560 GLY A CA 1
ATOM 4126 C C . GLY A 1 560 ? -3.347 -14.247 -72.847 1.00 82.19 560 GLY A C 1
ATOM 4127 O O . GLY A 1 560 ? -4.084 -14.437 -73.813 1.00 82.19 560 GLY A O 1
ATOM 4128 N N . GLY A 1 561 ? -2.473 -13.236 -72.835 1.00 87.94 561 GLY A N 1
ATOM 4129 C CA . GLY A 1 561 ? -2.269 -12.209 -73.867 1.00 87.94 561 GLY A CA 1
ATOM 4130 C C . GLY A 1 561 ? -0.815 -12.113 -74.355 1.00 87.94 561 GLY A C 1
ATOM 4131 O O . GLY A 1 561 ? 0.025 -12.933 -73.994 1.00 87.94 561 GLY A O 1
ATOM 4132 N N . SER A 1 562 ? -0.534 -11.150 -75.232 1.00 91.44 562 SER A N 1
ATOM 4133 C CA . SER A 1 562 ? 0.840 -10.785 -75.626 1.00 91.44 562 SER A CA 1
ATOM 4134 C C . SER A 1 562 ? 1.350 -9.559 -74.865 1.00 91.44 562 SER A C 1
ATOM 4136 O O . SER A 1 562 ? 2.498 -9.183 -75.031 1.00 91.44 562 SER A O 1
ATOM 4138 N N . SER A 1 563 ? 0.515 -8.932 -74.033 1.00 92.56 563 SER A N 1
ATOM 4139 C CA . SER A 1 563 ? 0.872 -7.760 -73.231 1.00 92.56 563 SER A CA 1
ATOM 4140 C C . SER A 1 563 ? 1.004 -8.156 -71.765 1.00 92.56 563 SER A C 1
ATOM 4142 O O . SER A 1 563 ? 0.093 -8.773 -71.217 1.00 92.56 563 SER A O 1
ATOM 4144 N N . ILE A 1 564 ? 2.110 -7.775 -71.133 1.00 94.56 564 ILE A N 1
ATOM 4145 C CA . ILE A 1 564 ? 2.393 -8.005 -69.715 1.00 94.56 564 ILE A CA 1
ATOM 4146 C C . ILE A 1 564 ? 2.504 -6.644 -69.036 1.00 94.56 564 ILE A C 1
ATOM 4148 O O . ILE A 1 564 ? 3.364 -5.837 -69.385 1.00 94.56 564 ILE A O 1
ATOM 4152 N N . ALA A 1 565 ? 1.630 -6.373 -68.071 1.00 94.50 565 ALA A N 1
ATOM 4153 C CA . ALA A 1 565 ? 1.699 -5.154 -67.273 1.00 94.50 565 ALA A CA 1
ATOM 4154 C C . ALA A 1 565 ? 2.764 -5.284 -66.187 1.00 94.50 565 ALA A C 1
ATOM 4156 O O . ALA A 1 565 ? 2.701 -6.203 -65.383 1.00 94.50 565 ALA A O 1
ATOM 4157 N N . LEU A 1 566 ? 3.728 -4.369 -66.176 1.00 95.75 566 LEU A N 1
ATOM 4158 C CA . LEU A 1 566 ? 4.728 -4.197 -65.135 1.00 95.75 566 LEU A CA 1
ATOM 4159 C C . LEU A 1 566 ? 4.294 -3.033 -64.249 1.00 95.75 566 LEU A C 1
ATOM 4161 O O . LEU A 1 566 ? 4.077 -1.924 -64.743 1.00 95.75 566 LEU A O 1
ATOM 4165 N N . THR A 1 567 ? 4.175 -3.273 -62.949 1.00 95.12 567 THR A N 1
ATOM 4166 C CA . THR A 1 567 ? 3.839 -2.243 -61.960 1.00 95.12 567 THR A CA 1
ATOM 4167 C C . THR A 1 567 ? 4.958 -2.094 -60.940 1.00 95.12 567 THR A C 1
ATOM 4169 O O . THR A 1 567 ? 5.737 -3.021 -60.724 1.00 95.12 567 THR A O 1
ATOM 4172 N N . ASN A 1 568 ? 5.035 -0.914 -60.315 1.00 94.19 568 ASN A N 1
ATOM 4173 C CA . ASN A 1 568 ? 6.025 -0.586 -59.282 1.00 94.19 568 ASN A CA 1
ATOM 4174 C C . ASN A 1 568 ? 7.486 -0.758 -59.738 1.00 94.19 568 ASN A C 1
ATOM 4176 O O . ASN A 1 568 ? 8.346 -1.204 -58.980 1.00 94.19 568 ASN A O 1
ATOM 4180 N N . LEU A 1 569 ? 7.764 -0.387 -60.991 1.00 94.75 569 LEU A N 1
ATOM 4181 C CA . LEU A 1 569 ? 9.125 -0.250 -61.506 1.00 94.75 569 LEU A CA 1
ATOM 4182 C C . LEU A 1 569 ? 9.878 0.783 -60.655 1.00 94.75 569 LEU A C 1
ATOM 4184 O O . LEU A 1 569 ? 9.331 1.838 -60.328 1.00 94.75 569 LEU A O 1
ATOM 4188 N N . VAL A 1 570 ? 11.135 0.498 -60.320 1.00 94.19 570 VAL A N 1
ATOM 4189 C CA . VAL A 1 570 ? 12.024 1.464 -59.664 1.00 94.19 570 VAL A CA 1
ATOM 4190 C C . VAL A 1 570 ? 13.184 1.842 -60.577 1.00 94.19 570 VAL A C 1
ATOM 4192 O O . VAL A 1 570 ? 13.593 1.069 -61.445 1.00 94.19 570 VAL A O 1
ATOM 4195 N N . ASN A 1 571 ? 13.726 3.046 -60.399 1.00 94.19 571 ASN A N 1
ATOM 4196 C CA . ASN A 1 571 ? 14.904 3.481 -61.143 1.00 94.19 571 ASN A CA 1
ATOM 4197 C C . ASN A 1 571 ? 16.118 2.605 -60.785 1.00 94.19 571 ASN A C 1
ATOM 4199 O O . ASN A 1 571 ? 16.394 2.389 -59.606 1.00 94.19 571 ASN A O 1
ATOM 4203 N N . GLY A 1 572 ? 16.840 2.111 -61.790 1.00 91.50 572 GLY A N 1
ATOM 4204 C CA . GLY A 1 572 ? 17.972 1.198 -61.619 1.00 91.50 572 GLY A CA 1
ATOM 4205 C C . GLY A 1 572 ? 17.580 -0.249 -61.296 1.00 91.50 572 GLY A C 1
ATOM 4206 O O . GLY A 1 572 ? 18.454 -1.055 -60.977 1.00 91.50 572 GLY A O 1
ATOM 4207 N N . GLY A 1 573 ? 16.290 -0.592 -61.363 1.00 92.25 573 GLY A N 1
ATOM 4208 C CA . GLY A 1 573 ? 15.805 -1.952 -61.152 1.00 92.25 573 GLY A CA 1
ATOM 4209 C C . GLY A 1 573 ? 16.297 -2.911 -62.238 1.00 92.25 573 GLY A C 1
ATOM 4210 O O . GLY A 1 573 ? 16.319 -2.568 -63.419 1.00 92.25 573 GLY A O 1
ATOM 4211 N N . ASN A 1 574 ? 16.692 -4.122 -61.840 1.00 95.06 574 ASN A N 1
ATOM 4212 C CA . ASN A 1 574 ? 17.060 -5.200 -62.755 1.00 95.06 574 ASN A CA 1
ATOM 4213 C C . ASN A 1 574 ? 16.190 -6.422 -62.456 1.00 95.06 574 ASN A C 1
ATOM 4215 O O . ASN A 1 574 ? 16.331 -7.060 -61.410 1.00 95.06 574 ASN A O 1
ATOM 4219 N N . TYR A 1 575 ? 15.275 -6.711 -63.375 1.00 95.94 575 TYR A N 1
ATOM 4220 C CA . TYR A 1 575 ? 14.222 -7.699 -63.198 1.00 95.94 575 TYR A CA 1
ATOM 4221 C C . TYR A 1 575 ? 14.375 -8.841 -64.191 1.00 95.94 575 TYR A C 1
ATOM 4223 O O . TYR A 1 575 ? 14.683 -8.620 -65.357 1.00 95.94 575 TYR A O 1
ATOM 4231 N N . THR A 1 576 ? 14.103 -10.064 -63.748 1.00 96.25 576 THR A N 1
ATOM 4232 C CA . THR A 1 576 ? 14.026 -11.248 -64.603 1.00 96.25 576 THR A CA 1
ATOM 4233 C C . THR A 1 576 ? 12.596 -11.771 -64.625 1.00 96.25 576 THR A C 1
ATOM 4235 O O . THR A 1 576 ? 12.045 -12.156 -63.595 1.00 96.25 576 THR A O 1
ATOM 4238 N N . ILE A 1 577 ? 11.991 -11.804 -65.807 1.00 95.38 577 ILE A N 1
ATOM 4239 C CA . ILE A 1 577 ? 10.662 -12.365 -66.034 1.00 95.38 577 ILE A CA 1
ATOM 4240 C C . ILE A 1 577 ? 10.824 -13.643 -66.838 1.00 95.38 577 ILE A C 1
ATOM 4242 O O . ILE A 1 577 ? 11.286 -13.637 -67.978 1.00 95.38 577 ILE A O 1
ATOM 4246 N N . VAL A 1 578 ? 10.435 -14.749 -66.226 1.00 95.50 578 VAL A N 1
ATOM 4247 C CA . VAL A 1 578 ? 10.468 -16.074 -66.823 1.00 95.50 578 VAL A CA 1
ATOM 4248 C C . VAL A 1 578 ? 9.048 -16.449 -67.217 1.00 95.50 578 VAL A C 1
ATOM 4250 O O . VAL A 1 578 ? 8.150 -16.485 -66.382 1.00 95.50 578 VAL A O 1
ATOM 4253 N N . ILE A 1 579 ? 8.833 -16.731 -68.494 1.00 94.38 579 ILE A N 1
ATOM 4254 C CA . ILE A 1 579 ? 7.526 -17.043 -69.059 1.00 94.38 579 ILE A CA 1
ATOM 4255 C C . ILE A 1 579 ? 7.532 -18.482 -69.547 1.00 94.38 579 ILE A C 1
ATOM 4257 O O . ILE A 1 579 ? 8.374 -18.872 -70.355 1.00 94.38 579 ILE A O 1
ATOM 4261 N N . LYS A 1 580 ? 6.550 -19.251 -69.094 1.00 91.56 580 LYS A N 1
ATOM 4262 C CA . LYS A 1 580 ? 6.179 -20.539 -69.661 1.00 91.56 580 LYS A CA 1
ATOM 4263 C C . LYS A 1 580 ? 4.802 -20.374 -70.279 1.00 91.56 580 LYS A C 1
ATOM 4265 O O . LYS A 1 580 ? 3.824 -20.224 -69.560 1.00 91.56 580 LYS A O 1
ATOM 4270 N N . ASP A 1 581 ? 4.712 -20.370 -71.601 1.00 90.12 581 ASP A N 1
ATOM 4271 C CA . ASP A 1 581 ? 3.430 -20.236 -72.297 1.00 90.12 581 ASP A CA 1
ATOM 4272 C C . ASP A 1 581 ? 3.286 -21.360 -73.326 1.00 90.12 581 ASP A C 1
ATOM 4274 O O . ASP A 1 581 ? 4.231 -21.640 -74.072 1.00 90.12 581 ASP A O 1
ATOM 4278 N N . PRO A 1 582 ? 2.130 -22.044 -73.376 1.00 90.88 582 PRO A N 1
ATOM 4279 C CA . PRO A 1 582 ? 1.881 -23.047 -74.402 1.00 90.88 582 PRO A CA 1
ATOM 4280 C C . PRO A 1 582 ? 1.882 -22.465 -75.824 1.00 90.88 582 PRO A C 1
ATOM 4282 O O . PRO A 1 582 ? 2.153 -23.206 -76.765 1.00 90.88 582 PRO A O 1
ATOM 4285 N N . ALA A 1 583 ? 1.607 -21.168 -76.000 1.00 92.25 583 ALA A N 1
ATOM 4286 C CA . ALA A 1 583 ? 1.585 -20.508 -77.301 1.00 92.25 583 ALA A CA 1
ATOM 4287 C C . ALA A 1 583 ? 2.889 -19.746 -77.601 1.00 92.25 583 ALA A C 1
ATOM 4289 O O . ALA A 1 583 ? 3.490 -19.134 -76.722 1.00 92.25 583 ALA A O 1
ATOM 4290 N N . SER A 1 584 ? 3.282 -19.730 -78.878 1.00 94.00 584 SER A N 1
ATOM 4291 C CA . SER A 1 584 ? 4.327 -18.836 -79.392 1.00 94.00 584 SER A CA 1
ATOM 4292 C C . SER A 1 584 ? 3.779 -17.411 -79.470 1.00 94.00 584 SER A C 1
ATOM 4294 O O . SER A 1 584 ? 2.758 -17.180 -80.123 1.00 94.00 584 SER A O 1
ATOM 4296 N N . ARG A 1 585 ? 4.413 -16.457 -78.777 1.00 94.19 585 ARG A N 1
ATOM 4297 C CA . ARG A 1 585 ? 3.956 -15.059 -78.719 1.00 94.19 585 ARG A CA 1
ATOM 4298 C C . ARG A 1 585 ? 5.131 -14.094 -78.737 1.00 94.19 585 ARG A C 1
ATOM 4300 O O . ARG A 1 585 ? 6.169 -14.366 -78.150 1.00 94.19 585 ARG A O 1
ATOM 4307 N N . THR A 1 586 ? 4.944 -12.939 -79.364 1.00 96.56 586 THR A N 1
ATOM 4308 C CA . THR A 1 586 ? 5.843 -11.791 -79.189 1.00 96.56 586 THR A CA 1
ATOM 4309 C C . THR A 1 586 ? 5.321 -10.972 -78.017 1.00 96.56 586 THR A C 1
ATOM 4311 O O . THR A 1 586 ? 4.298 -10.301 -78.162 1.00 96.56 586 THR A O 1
ATOM 4314 N N . TYR A 1 587 ? 5.964 -11.067 -76.852 1.00 95.62 587 TYR A N 1
ATOM 4315 C CA . TYR A 1 587 ? 5.514 -10.345 -75.661 1.00 95.62 587 TYR A CA 1
ATOM 4316 C C . TYR A 1 587 ? 5.910 -8.876 -75.697 1.00 95.62 587 TYR A C 1
ATOM 4318 O O . TYR A 1 587 ? 7.014 -8.522 -76.106 1.00 95.62 587 TYR A O 1
ATOM 4326 N N . ASP A 1 588 ? 5.014 -8.031 -75.210 1.00 95.25 588 ASP A N 1
ATOM 4327 C CA . ASP A 1 588 ? 5.249 -6.620 -74.975 1.00 95.25 588 ASP A CA 1
ATOM 4328 C C . ASP A 1 588 ? 5.023 -6.279 -73.502 1.00 95.25 588 ASP A C 1
ATOM 4330 O O . ASP A 1 588 ? 4.133 -6.828 -72.851 1.00 95.25 588 ASP A O 1
ATOM 4334 N N . PHE A 1 589 ? 5.831 -5.364 -72.974 1.00 95.75 589 PHE A N 1
ATOM 4335 C CA . PHE A 1 589 ? 5.766 -4.955 -71.575 1.00 95.75 589 PHE A CA 1
ATOM 4336 C C . PHE A 1 589 ? 5.148 -3.562 -71.466 1.00 95.75 589 PHE A C 1
ATOM 4338 O O . PHE A 1 589 ? 5.716 -2.563 -71.919 1.00 95.75 589 PHE A O 1
ATOM 4345 N N . THR A 1 590 ? 3.955 -3.496 -70.888 1.00 93.94 590 THR A N 1
ATOM 4346 C CA . THR A 1 590 ? 3.261 -2.242 -70.566 1.00 93.94 590 THR A CA 1
ATOM 4347 C C . THR A 1 590 ? 3.697 -1.780 -69.179 1.00 93.94 590 THR A C 1
ATOM 4349 O O . THR A 1 590 ? 3.784 -2.601 -68.280 1.00 93.94 590 THR A O 1
ATOM 4352 N N . GLY A 1 591 ? 4.017 -0.498 -69.006 1.00 92.81 591 GLY A N 1
ATOM 4353 C CA . GLY A 1 591 ? 4.692 0.041 -67.809 1.00 92.81 591 GLY A CA 1
ATOM 4354 C C . GLY A 1 591 ? 6.056 0.654 -68.144 1.00 92.81 591 GLY A C 1
ATOM 4355 O O . GLY A 1 591 ? 6.481 1.620 -67.521 1.00 92.81 591 GLY A O 1
ATOM 4356 N N . CYS A 1 592 ? 6.681 0.166 -69.217 1.00 95.81 592 CYS A N 1
ATOM 4357 C CA . CYS A 1 592 ? 7.803 0.822 -69.879 1.00 95.81 592 CYS A CA 1
ATOM 4358 C C . CYS A 1 592 ? 7.292 1.898 -70.846 1.00 95.81 592 CYS A C 1
ATOM 4360 O O . CYS A 1 592 ? 6.525 1.588 -71.762 1.00 95.81 592 CYS A O 1
ATOM 4362 N N . SER A 1 593 ? 7.749 3.139 -70.683 1.00 96.06 593 SER A N 1
ATOM 4363 C CA . SER A 1 593 ? 7.457 4.251 -71.595 1.00 96.06 593 SER A CA 1
ATOM 4364 C C . SER A 1 593 ? 8.197 4.091 -72.919 1.00 96.06 593 SER A C 1
ATOM 4366 O O . SER A 1 593 ? 7.618 4.296 -73.985 1.00 96.06 593 SER A O 1
ATOM 4368 N N . THR A 1 594 ? 9.460 3.658 -72.871 1.00 96.12 594 THR A N 1
ATOM 4369 C CA . THR A 1 594 ? 10.211 3.240 -74.059 1.00 96.12 594 THR A CA 1
ATOM 4370 C C . THR A 1 594 ? 10.848 1.870 -73.845 1.00 96.12 594 THR A C 1
ATOM 4372 O O . THR A 1 594 ? 11.137 1.466 -72.720 1.00 96.12 594 THR A O 1
ATOM 4375 N N . LYS A 1 595 ? 11.024 1.112 -74.934 1.00 97.69 595 LYS A N 1
ATOM 4376 C CA . LYS A 1 595 ? 11.549 -0.261 -74.912 1.00 97.69 595 LYS A CA 1
ATOM 4377 C C . LYS A 1 595 ? 12.677 -0.399 -75.923 1.00 97.69 595 LYS A C 1
ATOM 4379 O O . LYS A 1 595 ? 12.487 -0.122 -77.109 1.00 97.69 595 LYS A O 1
ATOM 4384 N N . LYS A 1 596 ? 13.851 -0.821 -75.462 1.00 97.44 596 LYS A N 1
ATOM 4385 C CA . LYS A 1 596 ? 15.029 -1.103 -76.290 1.00 97.44 596 LYS A CA 1
ATOM 4386 C C . LYS A 1 596 ? 15.332 -2.592 -76.196 1.00 97.44 596 LYS A C 1
ATOM 4388 O O . LYS A 1 596 ? 15.649 -3.076 -75.119 1.00 97.44 596 LYS A O 1
ATOM 4393 N N . TRP A 1 597 ? 15.218 -3.303 -77.312 1.00 97.88 597 TRP A N 1
ATOM 4394 C CA . TRP A 1 597 ? 15.334 -4.761 -77.358 1.00 97.88 597 TRP A CA 1
ATOM 4395 C C . TRP A 1 597 ? 16.697 -5.198 -77.890 1.00 97.88 597 TRP A C 1
ATOM 4397 O O . TRP A 1 597 ? 17.152 -4.673 -78.908 1.00 97.88 597 TRP A O 1
ATOM 4407 N N . LEU A 1 598 ? 17.316 -6.182 -77.237 1.00 95.69 598 LEU A N 1
ATOM 4408 C CA . LEU A 1 598 ? 18.516 -6.854 -77.731 1.00 95.69 598 LEU A CA 1
ATOM 4409 C C . LEU A 1 598 ? 18.482 -8.361 -77.385 1.00 95.69 598 LEU A C 1
ATOM 4411 O O . LEU A 1 598 ? 18.667 -8.711 -76.221 1.00 95.69 598 LEU A O 1
ATOM 4415 N N . PRO A 1 599 ? 18.281 -9.273 -78.357 1.00 96.69 599 PRO A N 1
ATOM 4416 C CA . PRO A 1 599 ? 18.022 -9.021 -79.779 1.00 96.69 599 PRO A CA 1
ATOM 4417 C C . PRO A 1 599 ? 16.646 -8.375 -80.016 1.00 96.69 599 PRO A C 1
ATOM 4419 O O . PRO A 1 599 ? 15.849 -8.231 -79.089 1.00 96.69 599 PRO A O 1
ATOM 4422 N N . ALA A 1 600 ? 16.363 -7.986 -81.266 1.00 96.88 600 ALA A N 1
ATOM 4423 C CA . ALA A 1 600 ? 15.047 -7.476 -81.655 1.00 96.88 600 ALA A CA 1
ATOM 4424 C C . ALA A 1 600 ? 13.928 -8.418 -81.172 1.00 96.88 600 ALA A C 1
ATOM 4426 O O . ALA A 1 600 ? 14.081 -9.640 -81.196 1.00 96.88 600 ALA A O 1
ATOM 4427 N N . ASN A 1 601 ? 12.819 -7.844 -80.703 1.00 96.81 601 ASN A N 1
ATOM 4428 C CA . ASN A 1 601 ? 11.716 -8.625 -80.152 1.00 96.81 601 ASN A CA 1
ATOM 4429 C C . ASN A 1 601 ? 11.107 -9.543 -81.223 1.00 96.81 601 ASN A C 1
ATOM 4431 O O . ASN A 1 601 ? 10.842 -9.099 -82.342 1.00 96.81 601 ASN A O 1
ATOM 4435 N N . ALA A 1 602 ? 10.872 -10.804 -80.878 1.00 95.88 602 ALA A N 1
ATOM 4436 C CA . ALA A 1 602 ? 10.317 -11.810 -81.773 1.00 95.88 602 ALA A CA 1
ATOM 4437 C C . ALA A 1 602 ? 9.445 -12.800 -80.991 1.00 95.88 602 ALA A C 1
ATOM 4439 O O . ALA A 1 602 ? 9.341 -12.732 -79.766 1.00 95.88 602 ALA A O 1
ATOM 4440 N N . ALA A 1 603 ? 8.791 -13.710 -81.712 1.00 96.31 603 ALA A N 1
ATOM 4441 C CA . ALA A 1 603 ? 7.921 -14.694 -81.092 1.00 96.31 603 ALA A CA 1
ATOM 4442 C C . ALA A 1 603 ? 8.732 -15.727 -80.289 1.00 96.31 603 ALA A C 1
ATOM 4444 O O . ALA A 1 603 ? 9.762 -16.217 -80.753 1.00 96.31 603 ALA A O 1
ATOM 4445 N N . THR A 1 604 ? 8.253 -16.072 -79.095 1.00 96.12 604 THR A N 1
ATOM 4446 C CA . THR A 1 604 ? 8.808 -17.142 -78.256 1.00 96.12 604 THR A CA 1
ATOM 4447 C C . THR A 1 604 ? 8.555 -18.524 -78.851 1.00 96.12 604 THR A C 1
ATOM 4449 O O . THR A 1 604 ? 7.629 -18.724 -79.636 1.00 96.12 604 THR A O 1
ATOM 4452 N N . THR A 1 605 ? 9.335 -19.523 -78.453 1.00 95.19 605 THR A N 1
ATOM 4453 C CA . THR A 1 605 ? 9.089 -20.922 -78.815 1.00 95.19 605 THR A CA 1
ATOM 4454 C C . THR A 1 605 ? 7.973 -21.495 -77.936 1.00 95.19 605 THR A C 1
ATOM 4456 O O . THR A 1 605 ? 8.070 -21.498 -76.707 1.00 95.19 605 THR A O 1
ATOM 4459 N N . ALA A 1 606 ? 6.910 -21.996 -78.568 1.00 92.19 606 ALA A N 1
ATOM 4460 C CA . ALA A 1 606 ? 5.746 -22.564 -77.887 1.00 92.19 606 ALA A CA 1
ATOM 4461 C C . ALA A 1 606 ? 6.134 -23.683 -76.901 1.00 92.19 606 ALA A C 1
ATOM 4463 O O . ALA A 1 606 ? 6.969 -24.530 -77.216 1.00 92.19 606 ALA A O 1
ATOM 4464 N N . SER A 1 607 ? 5.497 -23.707 -75.725 1.00 88.88 607 SER A N 1
ATOM 4465 C CA . SER A 1 607 ? 5.705 -24.715 -74.667 1.00 88.88 607 SER A CA 1
ATOM 4466 C C . SER A 1 607 ? 7.135 -24.816 -74.115 1.00 88.88 607 SER A C 1
ATOM 4468 O O . SER A 1 607 ? 7.443 -25.756 -73.385 1.00 88.88 607 SER A O 1
ATOM 4470 N N . SER A 1 608 ? 7.990 -23.837 -74.412 1.00 92.38 608 SER A N 1
ATOM 4471 C CA . SER A 1 608 ? 9.325 -23.699 -73.828 1.00 92.38 608 SER A CA 1
ATOM 4472 C C . SER A 1 608 ? 9.373 -22.532 -72.846 1.00 92.38 608 SER A C 1
ATOM 4474 O O . SER A 1 608 ? 8.498 -21.660 -72.846 1.00 92.38 608 SER A O 1
ATOM 4476 N N . TRP A 1 609 ? 10.405 -22.499 -72.008 1.00 95.19 609 TRP A N 1
ATOM 4477 C CA . TRP A 1 609 ? 10.648 -21.352 -71.148 1.00 95.19 609 TRP A CA 1
ATOM 4478 C C . TRP A 1 609 ? 11.300 -20.222 -71.951 1.00 95.19 609 TRP A C 1
ATOM 4480 O O . TRP A 1 609 ? 12.171 -20.444 -72.797 1.00 95.19 609 TRP A O 1
ATOM 4490 N N . SER A 1 610 ? 10.871 -18.995 -71.676 1.00 95.62 610 SER A N 1
ATOM 4491 C CA . SER A 1 610 ? 11.453 -17.766 -72.214 1.00 95.62 610 SER A CA 1
ATOM 4492 C C . SER A 1 610 ? 11.847 -16.861 -71.059 1.00 95.62 610 SER A C 1
ATOM 4494 O O . SER A 1 610 ? 11.072 -16.698 -70.122 1.00 95.62 610 SER A O 1
ATOM 4496 N N . ALA A 1 611 ? 13.042 -16.289 -71.105 1.00 96.94 611 ALA A N 1
ATOM 4497 C CA . ALA A 1 611 ? 13.551 -15.414 -70.058 1.00 96.94 611 ALA A CA 1
ATOM 4498 C C . ALA A 1 611 ? 13.765 -14.015 -70.627 1.00 96.94 611 ALA A C 1
ATOM 4500 O O . ALA A 1 611 ? 14.386 -13.859 -71.678 1.00 96.94 611 ALA A O 1
ATOM 4501 N N . TYR A 1 612 ? 13.252 -13.018 -69.916 1.00 97.56 612 TYR A N 1
ATOM 4502 C CA . TYR A 1 612 ? 13.407 -11.602 -70.212 1.00 97.56 612 TYR A CA 1
ATOM 4503 C C . TYR A 1 612 ? 14.128 -10.946 -69.041 1.00 97.56 612 TYR A C 1
ATOM 4505 O O . TYR A 1 612 ? 13.672 -11.058 -67.906 1.00 97.56 612 TYR A O 1
ATOM 4513 N N . THR A 1 613 ? 15.221 -10.245 -69.307 1.00 97.56 613 THR A N 1
ATOM 4514 C CA . THR A 1 613 ? 15.876 -9.374 -68.333 1.00 97.56 613 THR A CA 1
ATOM 4515 C C . THR A 1 613 ? 15.570 -7.931 -68.698 1.00 97.56 613 THR A C 1
ATOM 4517 O O . THR A 1 613 ? 15.784 -7.515 -69.835 1.00 97.56 613 THR A O 1
ATOM 4520 N N . ILE A 1 614 ? 15.040 -7.178 -67.740 1.00 97.69 614 ILE A N 1
ATOM 4521 C CA . ILE A 1 614 ? 14.563 -5.811 -67.922 1.00 97.69 614 ILE A CA 1
ATOM 4522 C C . ILE A 1 614 ? 15.322 -4.913 -66.949 1.00 97.69 614 ILE A C 1
ATOM 4524 O O . ILE A 1 614 ? 15.125 -5.001 -65.738 1.00 97.69 614 ILE A O 1
ATOM 4528 N N . LEU A 1 615 ? 16.175 -4.044 -67.490 1.00 97.50 615 LEU A N 1
ATOM 4529 C CA . LEU A 1 615 ? 16.797 -2.945 -66.754 1.00 97.50 615 LEU A CA 1
ATOM 4530 C C . LEU A 1 615 ? 15.957 -1.683 -66.940 1.00 97.50 615 LEU A C 1
ATOM 4532 O O . LEU A 1 615 ? 15.669 -1.297 -68.075 1.00 97.50 615 LEU A O 1
ATOM 4536 N N . THR A 1 616 ? 15.589 -1.037 -65.838 1.00 96.94 616 THR A N 1
ATOM 4537 C CA . THR A 1 616 ? 14.707 0.134 -65.832 1.00 96.94 616 THR A CA 1
ATOM 4538 C C . THR A 1 616 ? 15.466 1.391 -65.448 1.00 96.94 616 THR A C 1
ATOM 4540 O O . THR A 1 616 ? 16.154 1.435 -64.430 1.00 96.94 616 THR A O 1
ATOM 4543 N N . LEU A 1 617 ? 15.319 2.440 -66.249 1.00 96.81 617 LEU A N 1
ATOM 4544 C CA . LEU A 1 617 ? 15.887 3.759 -65.987 1.00 96.81 617 LEU A CA 1
ATOM 4545 C C . LEU A 1 617 ? 14.756 4.784 -65.976 1.00 96.81 617 LEU A C 1
ATOM 4547 O O . LEU A 1 617 ? 13.933 4.802 -66.888 1.00 96.81 617 LEU A O 1
ATOM 4551 N N . ASP A 1 618 ? 14.689 5.613 -64.938 1.00 94.62 618 ASP A N 1
ATOM 4552 C CA . ASP A 1 618 ? 13.767 6.752 -64.916 1.00 94.62 618 ASP A CA 1
ATOM 4553 C C . ASP A 1 618 ? 14.157 7.732 -66.030 1.00 94.62 618 ASP A C 1
ATOM 4555 O O . ASP A 1 618 ? 15.318 8.128 -66.149 1.00 94.62 618 ASP A O 1
ATOM 4559 N N . ASN A 1 619 ? 13.186 8.105 -66.860 1.00 93.75 619 ASN A N 1
ATOM 4560 C CA . ASN A 1 619 ? 13.398 9.016 -67.979 1.00 93.75 619 ASN A CA 1
ATOM 4561 C C . ASN A 1 619 ? 13.260 10.503 -67.591 1.00 93.75 619 ASN A C 1
ATOM 4563 O O . ASN A 1 619 ? 13.320 11.375 -68.458 1.00 93.75 619 ASN A O 1
ATOM 4567 N N . GLY A 1 620 ? 13.036 10.806 -66.307 1.00 89.94 620 GLY A N 1
ATOM 4568 C CA . GLY A 1 620 ? 12.894 12.163 -65.775 1.00 89.94 620 GLY A CA 1
ATOM 4569 C C . GLY A 1 620 ? 11.540 12.821 -66.061 1.00 89.94 620 GLY A C 1
ATOM 4570 O O . GLY A 1 620 ? 11.339 13.980 -65.705 1.00 89.94 620 GLY A O 1
ATOM 4571 N N . SER A 1 621 ? 10.602 12.101 -66.687 1.00 91.56 621 SER A N 1
ATOM 4572 C CA . SER A 1 621 ? 9.247 12.573 -67.024 1.00 91.56 621 SER A CA 1
ATOM 4573 C C . SER A 1 621 ? 8.134 11.761 -66.348 1.00 91.56 621 SER A C 1
ATOM 4575 O O . SER A 1 621 ? 6.975 11.829 -66.753 1.00 91.56 621 SER A O 1
ATOM 4577 N N . GLY A 1 622 ? 8.479 10.995 -65.307 1.00 87.75 622 GLY A N 1
ATOM 4578 C CA . GLY A 1 622 ? 7.539 10.136 -64.581 1.00 87.75 622 GLY A CA 1
ATOM 4579 C C . GLY A 1 622 ? 7.270 8.791 -65.263 1.00 87.75 622 GLY A C 1
ATOM 4580 O O . GLY A 1 622 ? 6.258 8.156 -64.972 1.00 87.75 622 GLY A O 1
ATOM 4581 N N . GLY A 1 623 ? 8.149 8.357 -66.173 1.00 93.50 623 GLY A N 1
ATOM 4582 C CA . GLY A 1 623 ? 8.079 7.065 -66.853 1.00 93.50 623 GLY A CA 1
ATOM 4583 C C . GLY A 1 623 ? 9.428 6.346 -66.887 1.00 93.50 623 GLY A C 1
ATOM 4584 O O . GLY A 1 623 ? 10.447 6.896 -66.476 1.00 93.50 623 GLY A O 1
ATOM 4585 N N . PHE A 1 624 ? 9.443 5.114 -67.401 1.00 97.12 624 PHE A N 1
ATOM 4586 C CA . PHE A 1 624 ? 10.646 4.275 -67.413 1.00 97.12 624 PHE A CA 1
ATOM 4587 C C . PHE A 1 624 ? 11.087 3.902 -68.827 1.00 97.12 624 PHE A C 1
ATOM 4589 O O . PHE A 1 624 ? 10.296 3.402 -69.630 1.00 97.12 624 PHE A O 1
ATOM 4596 N N . ASP A 1 625 ? 12.372 4.091 -69.105 1.00 97.44 625 ASP A N 1
ATOM 4597 C CA . ASP A 1 625 ? 13.051 3.519 -70.258 1.00 97.44 625 ASP A CA 1
ATOM 4598 C C . ASP A 1 625 ? 13.548 2.117 -69.891 1.00 97.44 625 ASP A C 1
ATOM 4600 O O . ASP A 1 625 ? 14.319 1.934 -68.948 1.00 97.44 625 ASP A O 1
ATOM 4604 N N . CYS A 1 626 ? 13.088 1.113 -70.634 1.00 98.00 626 CYS A N 1
ATOM 4605 C CA . CYS A 1 626 ? 13.400 -0.287 -70.378 1.00 98.00 626 CYS A CA 1
ATOM 4606 C C . CYS A 1 626 ? 14.377 -0.833 -71.419 1.00 98.00 626 CYS A C 1
ATOM 4608 O O . CYS A 1 626 ? 14.074 -0.875 -72.617 1.00 98.00 626 CYS A O 1
ATOM 4610 N N . MET A 1 627 ? 15.531 -1.309 -70.956 1.00 98.25 627 MET A N 1
ATOM 4611 C CA . MET A 1 627 ? 16.468 -2.092 -71.758 1.00 98.25 627 MET A CA 1
ATOM 4612 C C . MET A 1 627 ? 16.183 -3.572 -71.533 1.00 98.25 627 MET A C 1
ATOM 4614 O O . MET A 1 627 ? 16.300 -4.065 -70.414 1.00 98.25 627 MET A O 1
ATOM 4618 N N . ILE A 1 628 ? 15.770 -4.259 -72.594 1.00 98.31 628 ILE A N 1
ATOM 4619 C CA . ILE A 1 628 ? 15.232 -5.611 -72.522 1.00 98.31 628 ILE A CA 1
ATOM 4620 C C . ILE A 1 628 ? 16.117 -6.548 -73.326 1.00 98.31 628 ILE A C 1
ATOM 4622 O O . ILE A 1 628 ? 16.231 -6.422 -74.548 1.00 98.31 628 ILE A O 1
ATOM 4626 N N . THR A 1 629 ? 16.707 -7.515 -72.636 1.00 98.06 629 THR A N 1
ATOM 4627 C CA . THR A 1 629 ? 17.329 -8.675 -73.268 1.00 98.06 629 THR A CA 1
ATOM 4628 C C . THR A 1 629 ? 16.453 -9.890 -73.061 1.00 98.06 629 THR A C 1
ATOM 4630 O O . THR A 1 629 ? 15.757 -10.008 -72.053 1.00 98.06 629 THR A O 1
ATOM 4633 N N . TRP A 1 630 ? 16.422 -10.783 -74.044 1.00 98.00 630 TRP A N 1
ATOM 4634 C CA . TRP A 1 630 ? 15.577 -11.962 -73.943 1.00 98.00 630 TRP A CA 1
ATOM 4635 C C . TRP A 1 630 ? 16.108 -13.133 -74.755 1.00 98.00 630 TRP A C 1
ATOM 4637 O O . TRP A 1 630 ? 16.850 -12.965 -75.724 1.00 98.00 630 TRP A O 1
ATOM 4647 N N . ALA A 1 631 ? 15.698 -14.325 -74.341 1.00 96.81 631 ALA A N 1
ATOM 4648 C CA . ALA A 1 631 ? 15.939 -15.575 -75.040 1.00 96.81 631 ALA A CA 1
ATOM 4649 C C . ALA A 1 631 ? 14.761 -16.532 -74.820 1.00 96.81 631 ALA A C 1
ATOM 4651 O O . ALA A 1 631 ? 14.013 -16.421 -73.845 1.00 96.81 631 ALA A O 1
ATOM 4652 N N . SER A 1 632 ? 14.589 -17.482 -75.735 1.00 96.50 632 SER A N 1
ATOM 4653 C CA . SER A 1 632 ? 13.501 -18.463 -75.712 1.00 96.50 632 SER A CA 1
ATOM 4654 C C . SER A 1 632 ? 13.995 -19.831 -76.178 1.00 96.50 632 SER A C 1
ATOM 4656 O O . SER A 1 632 ? 15.066 -19.929 -76.775 1.00 96.50 632 SER A O 1
ATOM 4658 N N . GLY A 1 633 ? 13.220 -20.886 -75.912 1.00 92.94 633 GLY A N 1
ATOM 4659 C CA . GLY A 1 633 ? 13.580 -22.260 -76.265 1.00 92.94 633 GLY A CA 1
ATOM 4660 C C . GLY A 1 633 ? 14.321 -23.025 -75.167 1.00 92.94 633 GLY A C 1
ATOM 4661 O O . GLY A 1 633 ? 14.889 -24.073 -75.459 1.00 92.94 633 GLY A O 1
ATOM 4662 N N . TYR A 1 634 ? 14.322 -22.537 -73.923 1.00 92.44 634 TYR A N 1
ATOM 4663 C CA . TYR A 1 634 ? 14.871 -23.284 -72.789 1.00 92.44 634 TYR A CA 1
ATOM 4664 C C . TYR A 1 634 ? 13.961 -24.494 -72.493 1.00 92.44 634 TYR A C 1
ATOM 4666 O O . TYR A 1 634 ? 12.757 -24.316 -72.270 1.00 92.44 634 TYR A O 1
ATOM 4674 N N . GLN A 1 635 ? 14.525 -25.708 -72.549 1.00 82.25 635 GLN A N 1
ATOM 4675 C CA . GLN A 1 635 ? 13.822 -26.989 -72.362 1.00 82.25 635 GLN A CA 1
ATOM 4676 C C . GLN A 1 635 ? 14.033 -27.567 -70.968 1.00 82.25 635 GLN A C 1
ATOM 4678 O O . GLN A 1 635 ? 15.186 -27.512 -70.483 1.00 82.25 635 GLN A O 1
#

Secondary structure (DSSP, 8-state):
-----SSSSSSSSSTTSSHHHHHHHHHHHHHHHHHHHHHHHHHHHHHHHSS------------EEEEE-B-TTSPBP--SSEEEEEEEE-SSTT--EEEEEEEEE--TTTTTEEEEETTSSSSEE--S----HHHHH---S-EE--GGG-SSS-SEE---TT--EEEEEEEE-TT-SSPEEPPPEEEPP-TTTTGGGSBTTB-GGGSS----TTSPPP----PPPPPHHHHHHHHHHHTT-------GGG-STT----TT--TT-----SS----S----S----S-EEE--TTSS--EEE-PPTT-S----B--SSPPPTTEEEEE-SSSBEEEEE-PPPEE----TT-TT-EEEEEEEEE-STT-EEEEEEEEEEE-TT-SS--EEEEEEEEEE-SSTTS-EEEEEEEEESSTTS-GGGEEEEEEEE-TTS-EEEEEEEE--TT-SEEEEEEEEEEEESEEEE-PPPSS-BSS----SEEEE-EE--SS----SPPPTTS---------SSS-EEES-SS-SSSEEESS---PPPEEE-TT--EETTT-SEEEES--SSSEEEEES--TT-EEEEEEE-SS----EEET-SEEEEESPP-PPPTTSEEEEEEEEEE-SSSSEEEEEEEEEEE-

Radius of gyration: 65.45 Å; chains: 1; bounding box: 131×67×179 Å

Foldseek 3Di:
DPDDPDPDDPPPPPPPPVVVPVVVVVVVVVVVVVVVVCVVVVVVVVVVVPPPPPPVPVPADKDKDKDFDADPVRFGDQFQWKKKWKFKFFPDLFRATDWIWIATHGCHVVSRIDIDIPPSPRTDTDDPQPAGPLRVLDQADKAQGDSVRTPDDDSIDRGDLWTWIKIWMWIDHPVDPDTDTDDIDTGTRDNVPSCVQADVPHHPQRPDFDQPPVRDGPPPPRDDPDDPVNVVVVVCVVVVVPDPDCPPVCCDPNDNDDPPCPPPDDDDDPDDPPDPDDDDPDDPDQWDWDADPVNPDTDTDHDPPPDPDAEAAEDPDDADPQWDWDQPNSRYTDTDRPFDKAKALFAFPQAQWKKWQKKKKAWFAQKKKWWKKWKWFDAPPDPPIKTWIKIWMWTHHDGQLDDIDIAIETEIPDPWFDLQQWKKAFADRDHNGMTMITIMGGHHDRGRMMIMGTPDIDIDRMDMGRHMDNDIHNDDDHHPDMDTHDYDDPDDDDDDDDDPPRDDDPPDQDPDPDAGEAVDPDHPHNYHYPDDDDWDEAEDEECDADEPVRTLHYEYQADVDQEHEYPDDDAQRKHKYKYFHQDWHQHDYHQAPAEAEVVDTDTADGRWIKMKIWTWHDPVPPGTHIYIYIDHDHD

Sequence (635 aa):
MSYLREMKGVLLRVHCYEADKELMQHDQATFRNFTSVFMLLGSLLSFLVAAPRAEAAPGNSGITYQGRILKPDGSSLEGSNVQFRLQIRTPDSGGCLMYEEIQAIDMRNSKGVFALTMNDGTGARTDVTGLTLDRIFGNFGTFNLGVGTCTTGTGVYTPNAGDGRALAVAFKDETMTTWELMPSQKINFVPLAFEAKQVQGFTASQLLRVVEADGVTPSLTPLAPLSNAEYLKLKDLAAGNVTNTVDSSAIVNGSIAGVDLAPNLSISTTGTITTSSVSSTSSVTRSFELLPASGAAGITFSAPAGVTNYNITYPSGQGAPGHVMVNDGAGNLSWTYVGARFRSPGSMGTNGLWFRMGSVTVTAQYGYVDSLIDFHSTGTYDTNPASGRISFRLKMQDPPGGATAASVQVDSTSASLRPDDVRIVITSNVTGGSTVAELWVRMQNNWNELDYHPIEVSSSSGSANFAPSASLQAAPPTGSQTINATMGMSAWQRVGARNENGYGAWRNISYMEGNVGIGEANPAVKLHVSGTMVSQASSVPTGAAVDLAISNTTVLNSVGGSSIALTNLVNGGNYTIVIKDPASRTYDFTGCSTKKWLPANAATTASSWSAYTILTLDNGSGGFDCMITWASGYQ